Protein AF-0000000082506182 (afdb_homodimer)

Secondary structure (DSSP, 8-state):
-B-----TTSGGGGSHHHHTHHHHHHHHHHHHHHHHHHHHHHHHHHHHHHHHHHHHHHHT------TT----SS-----HHHHHHHHHHHHSTTHHHHHHHHHHIIIIIHHHHHHHHHHHHHHHHHHHHHHHHHHHHHHHHHHHHHHHHHS-----HHHHHHHHHHHHHTTHHHHHTT-HHHHHHHHHHHHHHHHHHHHHHHHHHHHHHHHHHH----/-B-----TTSGGGGSHHHHTHHHHHHHHHHHHHHHHHHHHHHHHHHHHHHHHHHHHHHHS------TT----SS-----HHHHHHHHHHHHSTTHHHHHHHHHHIIIIIHHHHHHHHHHHHHHHHHHHHHHHHHHHHHHHHHHHHHHHHHS-----HHHHHHHHHHHHHTTHHHHHTT-HHHHHHHHHHHHHHHHHHHHHHHHHHHHHHHHHHH----

InterPro domains:
  IPR025067 Protein of unknown function DUF4079 [PF13301] (19-210)

Organism: NCBI:txid158383

Nearest PDB structures (foldseek):
  4wjg-assembly1_E  TM=1.732E-01  e=2.700E+00  Trypanosoma brucei brucei
  6bwj-assembly1_A  TM=3.369E-01  e=6.044E+00  Oryctolagus cuniculus
  4wjg-assembly1_E  TM=1.733E-01  e=2.942E+00  Trypanosoma brucei brucei

Sequence (436 aa):
MDALAVGREFGILEGRSFALIHPIVTSGLFLYTVYVGYLGWEWRRARTVLDEINELKKQMKPVAVTPDGTPPAEPPKPSPVEAKIQQLTETDPLAPQLLESIIKFDNNTWKERNWSKGHIRDKHLNAGTMLLGFGVFKSMFEGINTWFRIGKLFPGAGAAITVLWEAAATLVPPTQKGNERARNFHIALNASNVILFIWQIPTGIDTVFKVFEFTNWPMDALAVGREFGILEGRSFALIHPIVTSGLFLYTVYVGYLGWEWRRARTVLDEINELKKQMKPVAVTPDGTPPAEPPKPSPVEAKIQQLTETDPLAPQLLESIIKFDNNTWKERNWSKGHIRDKHLNAGTMLLGFGVFKSMFEGINTWFRIGKLFPGAGAAITVLWEAAATLVPPTQKGNERARNFHIALNASNVILFIWQIPTGIDTVFKVFEFTNWP

Solvent-accessible surface area (backbone atoms only — not comparable to full-atom values): 23571 Å² total; per-residue (Å²): 121,71,51,72,76,66,65,77,71,66,49,74,64,56,20,36,67,53,60,42,45,59,62,52,53,50,52,52,50,51,53,49,50,52,50,34,50,49,36,46,52,52,37,52,52,52,50,52,52,50,51,51,50,53,53,52,56,67,68,56,62,77,77,74,72,66,86,81,77,66,72,75,82,66,78,72,70,73,50,69,63,53,51,49,52,47,49,48,22,68,72,38,80,62,27,50,59,44,47,54,43,45,65,61,18,57,79,71,36,36,61,48,43,54,51,43,49,54,43,38,48,47,48,26,52,47,47,41,36,45,51,49,31,51,41,50,46,49,46,52,49,49,50,47,50,39,17,72,57,68,44,36,56,77,85,46,70,60,55,53,42,40,47,37,53,36,55,26,53,48,29,45,59,52,31,76,72,66,36,60,71,39,41,52,50,29,51,49,37,50,50,50,40,54,51,53,52,59,71,44,44,67,62,49,53,53,49,52,52,47,44,65,71,74,33,52,72,130,117,72,52,72,74,64,64,77,71,67,47,73,64,56,19,36,67,52,61,43,45,58,61,52,54,50,50,52,51,51,54,49,49,53,51,35,50,50,36,45,52,52,35,51,51,52,51,53,51,50,52,50,49,52,54,51,53,67,67,58,64,78,76,74,73,65,89,82,77,65,72,74,83,65,78,72,70,72,49,68,65,52,51,50,52,47,48,48,19,66,71,40,80,62,25,48,60,43,46,55,41,44,64,59,16,58,78,69,35,36,60,49,43,55,50,42,48,55,43,38,48,47,49,26,51,46,49,43,37,46,50,51,31,53,41,49,46,49,46,54,48,50,50,46,51,41,18,72,58,68,45,37,56,77,86,45,70,61,54,53,42,42,48,37,53,36,57,28,53,49,28,46,59,52,32,76,72,65,36,61,69,40,40,51,50,29,52,49,36,49,51,50,39,53,51,53,52,60,68,44,44,66,62,50,54,53,48,54,53,48,44,64,71,73,33,51,73,130

Structure (mmCIF, N/CA/C/O backbone):
data_AF-0000000082506182-model_v1
#
loop_
_entity.id
_entity.type
_entity.pdbx_description
1 polymer 'Uncharacterized protein LOC111409939'
#
loop_
_atom_site.group_PDB
_atom_site.id
_atom_site.type_symbol
_atom_site.label_atom_id
_atom_site.label_alt_id
_atom_site.label_comp_id
_atom_site.label_asym_id
_atom_site.label_entity_id
_atom_site.label_seq_id
_atom_site.pdbx_PDB_ins_code
_atom_site.Cartn_x
_atom_site.Cartn_y
_atom_site.Cartn_z
_atom_site.occupancy
_atom_site.B_iso_or_equiv
_atom_site.auth_seq_id
_atom_site.auth_comp_id
_atom_site.auth_asym_id
_atom_site.auth_atom_id
_atom_site.pdbx_PDB_model_num
ATOM 1 N N . MET A 1 1 ? 0.322 40.719 16.734 1 19.69 1 MET A N 1
ATOM 2 C CA . MET A 1 1 ? -0.056 40.344 15.375 1 19.69 1 MET A CA 1
ATOM 3 C C . MET A 1 1 ? -1.133 39.281 15.367 1 19.69 1 MET A C 1
ATOM 5 O O . MET A 1 1 ? -1.019 38.281 16.078 1 19.69 1 MET A O 1
ATOM 9 N N . ASP A 1 2 ? -2.406 39.594 15.141 1 23.16 2 ASP A N 1
ATOM 10 C CA . ASP A 1 2 ? -3.695 38.906 15.219 1 23.16 2 ASP A CA 1
ATOM 11 C C . ASP A 1 2 ? -3.656 37.562 14.492 1 23.16 2 ASP A C 1
ATOM 13 O O . ASP A 1 2 ? -3.053 37.438 13.422 1 23.16 2 ASP A O 1
ATOM 17 N N . ALA A 1 3 ? -3.488 36.5 15.125 1 31.19 3 ALA A N 1
ATOM 18 C CA . ALA A 1 3 ? -3.795 35.156 14.672 1 31.19 3 ALA A CA 1
ATOM 19 C C . ALA A 1 3 ? -4.914 35.156 13.641 1 31.19 3 ALA A C 1
ATOM 21 O O . ALA A 1 3 ? -6.082 35.375 13.977 1 31.19 3 ALA A O 1
ATOM 22 N N . LEU A 1 4 ? -4.734 35.875 12.43 1 29.14 4 LEU A N 1
ATOM 23 C CA . LEU A 1 4 ? -5.699 36.125 11.367 1 29.14 4 LEU A CA 1
ATOM 24 C C . LEU A 1 4 ? -6.531 34.875 11.078 1 29.14 4 LEU A C 1
ATOM 26 O O . LEU A 1 4 ? -5.984 33.781 10.844 1 29.14 4 LEU A O 1
ATOM 30 N N . ALA A 1 5 ? -7.668 34.562 11.711 1 33.91 5 ALA A N 1
ATOM 31 C CA . ALA A 1 5 ? -8.945 34 11.281 1 33.91 5 ALA A CA 1
ATOM 32 C C . ALA A 1 5 ? -9.109 34.125 9.766 1 33.91 5 ALA A C 1
ATOM 34 O O . ALA A 1 5 ? -9.531 35.156 9.266 1 33.91 5 ALA A O 1
ATOM 35 N N . VAL A 1 6 ? -8.055 33.906 8.961 1 38.28 6 VAL A N 1
ATOM 36 C CA . VAL A 1 6 ? -8.297 33.938 7.52 1 38.28 6 VAL A CA 1
ATOM 37 C C . VAL A 1 6 ? -9.656 33.281 7.211 1 38.28 6 VAL A C 1
ATOM 39 O O . VAL A 1 6 ? -9.852 32.094 7.422 1 38.28 6 VAL A O 1
ATOM 42 N N . GLY A 1 7 ? -10.852 33.781 7.391 1 35.84 7 GLY A N 1
ATOM 43 C CA . GLY A 1 7 ? -12.273 33.688 7.105 1 35.84 7 GLY A CA 1
ATOM 44 C C . GLY A 1 7 ? -12.578 33 5.785 1 35.84 7 GLY A C 1
ATOM 45 O O . GLY A 1 7 ? -11.664 32.562 5.078 1 35.84 7 GLY A O 1
ATOM 46 N N . ARG A 1 8 ? -13.867 33.406 5.109 1 40.94 8 ARG A N 1
ATOM 47 C CA . ARG A 1 8 ? -14.633 33.25 3.879 1 40.94 8 ARG A CA 1
ATOM 48 C C . ARG A 1 8 ? -13.734 33.375 2.654 1 40.94 8 ARG A C 1
ATOM 50 O O . ARG A 1 8 ? -14.227 33.562 1.535 1 40.94 8 ARG A O 1
ATOM 57 N N . GLU A 1 9 ? -12.664 33.812 2.748 1 39 9 GLU A N 1
ATOM 58 C CA . GLU A 1 9 ? -12.086 34.281 1.493 1 39 9 GLU A CA 1
ATOM 59 C C . GLU A 1 9 ? -11.891 33.125 0.511 1 39 9 GLU A C 1
ATOM 61 O O . GLU A 1 9 ? -11.656 33.375 -0.678 1 39 9 GLU A O 1
ATOM 66 N N . PHE A 1 10 ? -11.398 32.094 0.94 1 46.44 10 PHE A N 1
ATOM 67 C CA . PHE A 1 10 ? -11.227 31.219 -0.201 1 46.44 10 PHE A CA 1
ATOM 68 C C . PHE A 1 10 ? -12.57 30.656 -0.666 1 46.44 10 PHE A C 1
ATOM 70 O O . PHE A 1 10 ? -12.922 29.531 -0.343 1 46.44 10 PHE A O 1
ATOM 77 N N . GLY A 1 11 ? -13.641 31.516 -0.79 1 43.03 11 GLY A N 1
ATOM 78 C CA . GLY A 1 11 ? -14.953 31.547 -1.419 1 43.03 11 GLY A CA 1
ATOM 79 C C . GLY A 1 11 ? -15.375 30.188 -1.963 1 43.03 11 GLY A C 1
ATOM 80 O O . GLY A 1 11 ? -16.453 29.688 -1.62 1 43.03 11 GLY A O 1
ATOM 81 N N . ILE A 1 12 ? -14.727 29.781 -3.01 1 46.78 12 ILE A N 1
ATOM 82 C CA . ILE A 1 12 ? -15.172 28.672 -3.824 1 46.78 12 ILE A CA 1
ATOM 83 C C . ILE A 1 12 ? -15.102 27.375 -3.01 1 46.78 12 ILE A C 1
ATOM 85 O O . ILE A 1 12 ? -15.914 26.469 -3.201 1 46.78 12 ILE A O 1
ATOM 89 N N . LEU A 1 13 ? -14.086 27.156 -2.127 1 52.56 13 LEU A N 1
ATOM 90 C CA . LEU A 1 13 ? -14.008 25.984 -1.256 1 52.56 13 LEU A CA 1
ATOM 91 C C . LEU A 1 13 ? -15.055 26.047 -0.151 1 52.56 13 LEU A C 1
ATOM 93 O O . LEU A 1 13 ? -15.227 25.094 0.608 1 52.56 13 LEU A O 1
ATOM 97 N N . GLU A 1 14 ? -15.656 27.188 0.011 1 58.19 14 GLU A N 1
ATOM 98 C CA . GLU A 1 14 ? -16.703 27.453 0.999 1 58.19 14 GLU A CA 1
ATOM 99 C C . GLU A 1 14 ? -18.078 27.031 0.477 1 58.19 14 GLU A C 1
ATOM 101 O O . GLU A 1 14 ? -19.047 27.016 1.23 1 58.19 14 GLU A O 1
ATOM 106 N N . GLY A 1 15 ? -18.016 26.641 -0.731 1 72.62 15 GLY A N 1
ATOM 107 C CA . GLY A 1 15 ? -19.344 26.25 -1.191 1 72.62 15 GLY A CA 1
ATOM 108 C C . GLY A 1 15 ? -19.734 24.859 -0.758 1 72.62 15 GLY A C 1
ATOM 109 O O . GLY A 1 15 ? -18.891 24.078 -0.32 1 72.62 15 GLY A O 1
ATOM 110 N N . ARG A 1 16 ? -21.062 24.672 -0.749 1 83.94 16 ARG A N 1
ATOM 111 C CA . ARG A 1 16 ? -21.672 23.422 -0.329 1 83.94 16 ARG A CA 1
ATOM 112 C C . ARG A 1 16 ? -21.062 22.234 -1.091 1 83.94 16 ARG A C 1
ATOM 114 O O . ARG A 1 16 ? -20.828 21.172 -0.513 1 83.94 16 ARG A O 1
ATOM 121 N N . SER A 1 17 ? -20.703 22.5 -2.377 1 83.69 17 SER A N 1
ATOM 122 C CA . SER A 1 17 ? -20.156 21.422 -3.186 1 83.69 17 SER A CA 1
ATOM 123 C C . SER A 1 17 ? -18.812 20.953 -2.627 1 83.69 17 SER A C 1
ATOM 125 O O . SER A 1 17 ? -18.594 19.75 -2.479 1 83.69 17 SER A O 1
ATOM 127 N N . PHE A 1 18 ? -17.953 21.781 -2.369 1 82 18 PHE A N 1
ATOM 128 C CA . PHE A 1 18 ? -16.625 21.422 -1.87 1 82 18 PHE A CA 1
ATOM 129 C C . PHE A 1 18 ? -16.719 20.844 -0.459 1 82 18 PHE A C 1
ATOM 131 O O . PHE A 1 18 ? -15.969 19.938 -0.098 1 82 18 PHE A O 1
ATOM 138 N N . ALA A 1 19 ? -17.672 21.375 0.329 1 83.5 19 ALA A N 1
ATOM 139 C CA . ALA A 1 19 ? -17.828 20.906 1.704 1 83.5 19 ALA A CA 1
ATOM 140 C C . ALA A 1 19 ? -18.344 19.469 1.743 1 83.5 19 ALA A C 1
ATOM 142 O O . ALA A 1 19 ? -18.141 18.75 2.73 1 83.5 19 ALA A O 1
ATOM 143 N N . LEU A 1 20 ? -18.938 19.047 0.708 1 89.25 20 LEU A N 1
ATOM 144 C CA . LEU A 1 20 ? -19.547 17.719 0.693 1 89.25 20 LEU A CA 1
ATOM 145 C C . LEU A 1 20 ? -18.578 16.672 0.139 1 89.25 20 LEU A C 1
ATOM 147 O O . LEU A 1 20 ? -18.844 15.477 0.21 1 89.25 20 LEU A O 1
ATOM 151 N N . ILE A 1 21 ? -17.453 17.125 -0.346 1 87.94 21 ILE A N 1
ATOM 152 C CA . ILE A 1 21 ? -16.484 16.188 -0.912 1 87.94 21 ILE A CA 1
ATOM 153 C C . ILE A 1 21 ? -16.016 15.211 0.168 1 87.94 21 ILE A C 1
ATOM 155 O O . ILE A 1 21 ? -15.984 14 -0.051 1 87.94 21 ILE A O 1
ATOM 159 N N . HIS A 1 22 ? -15.695 15.742 1.372 1 89.06 22 HIS A N 1
ATOM 160 C CA . HIS A 1 22 ? -15.156 14.906 2.438 1 89.06 22 HIS A CA 1
ATOM 161 C C . HIS A 1 22 ? -16.141 13.82 2.848 1 89.06 22 HIS A C 1
ATOM 163 O O . HIS A 1 22 ? -15.82 12.633 2.809 1 89.06 22 HIS A O 1
ATOM 169 N N . PRO A 1 23 ? -17.422 14.195 3.162 1 90.75 23 PRO A N 1
ATOM 170 C CA . PRO A 1 23 ? -18.344 13.133 3.584 1 90.75 23 PRO A CA 1
ATOM 171 C C . PRO A 1 23 ? -18.688 12.172 2.449 1 90.75 23 PRO A C 1
ATOM 173 O O . PRO A 1 23 ? -18.891 10.977 2.688 1 90.75 23 PRO A O 1
ATOM 176 N N . ILE A 1 24 ? -18.734 12.562 1.254 1 92.19 24 ILE A N 1
ATOM 177 C CA . ILE A 1 24 ? -19.078 11.695 0.13 1 92.19 24 ILE A CA 1
ATOM 178 C C . ILE A 1 24 ? -17.938 10.711 -0.12 1 92.19 24 ILE A C 1
ATOM 180 O O . ILE A 1 24 ? -18.172 9.5 -0.219 1 92.19 24 ILE A O 1
ATOM 184 N N . VAL A 1 25 ? -16.688 11.227 -0.197 1 94.44 25 VAL A N 1
ATOM 185 C CA . VAL A 1 25 ? -15.547 10.359 -0.467 1 94.44 25 VAL A CA 1
ATOM 186 C C . VAL A 1 25 ? -15.336 9.406 0.702 1 94.44 25 VAL A C 1
ATOM 188 O O . VAL A 1 25 ? -15.047 8.219 0.498 1 94.44 25 VAL A O 1
ATOM 191 N N . THR A 1 26 ? -15.492 9.867 1.902 1 94.56 26 THR A N 1
ATOM 192 C CA . THR A 1 26 ? -15.305 9.023 3.078 1 94.56 26 THR A CA 1
ATOM 193 C C . THR A 1 26 ? -16.344 7.906 3.109 1 94.56 26 THR A C 1
ATOM 195 O O . THR A 1 26 ? -16.016 6.754 3.395 1 94.56 26 THR A O 1
ATOM 198 N N . SER A 1 27 ? -17.609 8.234 2.859 1 95 27 SER A N 1
ATOM 199 C CA . SER A 1 27 ? -18.656 7.219 2.809 1 95 27 SER A CA 1
ATOM 200 C C . SER A 1 27 ? -18.391 6.199 1.707 1 95 27 SER A C 1
ATOM 202 O O . SER A 1 27 ? -18.609 5.004 1.893 1 95 27 SER A O 1
ATOM 204 N N . GLY A 1 28 ? -17.969 6.699 0.543 1 96.81 28 GLY A N 1
ATOM 205 C CA . GLY A 1 28 ? -17.578 5.793 -0.526 1 96.81 28 GLY A CA 1
ATOM 206 C C . GLY A 1 28 ? -16.469 4.836 -0.127 1 96.81 28 GLY A C 1
ATOM 207 O O . GLY A 1 28 ? -16.531 3.643 -0.426 1 96.81 28 GLY A O 1
ATOM 208 N N . LEU A 1 29 ? -15.438 5.375 0.548 1 97.56 29 LEU A N 1
ATOM 209 C CA . LEU A 1 29 ? -14.328 4.539 1 1 97.56 29 LEU A CA 1
ATOM 210 C C . LEU A 1 29 ? -14.797 3.529 2.039 1 97.56 29 LEU A C 1
ATOM 212 O O . LEU A 1 29 ? -14.305 2.398 2.078 1 97.56 29 LEU A O 1
ATOM 216 N N . PHE A 1 30 ? -15.766 3.906 2.902 1 97.62 30 PHE A N 1
ATOM 217 C CA . PHE A 1 30 ? -16.312 2.975 3.885 1 97.62 30 PHE A CA 1
ATOM 218 C C . PHE A 1 30 ? -17 1.807 3.197 1 97.62 30 PHE A C 1
ATOM 220 O O . PHE A 1 30 ? -16.734 0.645 3.508 1 97.62 30 PHE A O 1
ATOM 227 N N . LEU A 1 31 ? -17.844 2.078 2.271 1 97.75 31 LEU A N 1
ATOM 228 C CA . LEU A 1 31 ? -18.562 1.031 1.552 1 97.75 31 LEU A CA 1
ATOM 229 C C . LEU A 1 31 ? -17.594 0.14 0.781 1 97.75 31 LEU A C 1
ATOM 231 O O . LEU A 1 31 ? -17.766 -1.079 0.735 1 97.75 31 LEU A O 1
ATOM 235 N N . TYR A 1 32 ? -16.625 0.725 0.163 1 98.12 32 TYR A N 1
ATOM 236 C CA . TYR A 1 32 ? -15.633 -0.034 -0.578 1 98.12 32 TYR A CA 1
ATOM 237 C C . TYR A 1 32 ? -14.812 -0.918 0.357 1 98.12 32 TYR A C 1
ATOM 239 O O . TYR A 1 32 ? -14.422 -2.029 -0.011 1 98.12 32 TYR A O 1
ATOM 247 N N . THR A 1 33 ? -14.5 -0.417 1.562 1 98.44 33 THR A N 1
ATOM 248 C CA . THR A 1 33 ? -13.805 -1.223 2.561 1 98.44 33 THR A CA 1
ATOM 249 C C . THR A 1 33 ? -14.617 -2.469 2.906 1 98.44 33 THR A C 1
ATOM 251 O O . THR A 1 33 ? -14.062 -3.568 2.996 1 98.44 33 THR A O 1
ATOM 254 N N . VAL A 1 34 ? -15.867 -2.32 3.119 1 97.38 34 VAL A N 1
ATOM 255 C CA . VAL A 1 34 ? -16.734 -3.453 3.422 1 97.38 34 VAL A CA 1
ATOM 256 C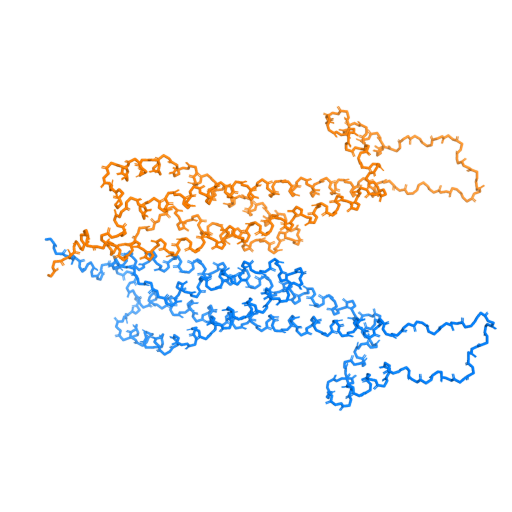 C . VAL A 1 34 ? -16.75 -4.426 2.244 1 97.38 34 VAL A C 1
ATOM 258 O O . VAL A 1 34 ? -16.703 -5.641 2.438 1 97.38 34 VAL A O 1
ATOM 261 N N . TYR A 1 35 ? -16.828 -3.93 1.049 1 97.56 35 TYR A N 1
ATOM 262 C CA . TYR A 1 35 ? -16.797 -4.75 -0.156 1 97.56 35 TYR A CA 1
ATOM 263 C C . TYR A 1 35 ? -15.508 -5.562 -0.222 1 97.56 35 TYR A C 1
ATOM 265 O O . TYR A 1 35 ? -15.531 -6.762 -0.502 1 97.56 35 TYR A O 1
ATOM 273 N N . VAL A 1 36 ? -14.328 -4.871 -0.012 1 98.12 36 VAL A N 1
ATOM 274 C CA . VAL A 1 36 ? -13.039 -5.559 -0.014 1 98.12 36 VAL A CA 1
ATOM 275 C C . VAL A 1 36 ? -13.031 -6.633 1.073 1 98.12 36 VAL A C 1
ATOM 277 O O . VAL A 1 36 ? -12.508 -7.73 0.867 1 98.12 36 VAL A O 1
ATOM 280 N N . GLY A 1 37 ? -13.609 -6.277 2.283 1 96.94 37 GLY A N 1
ATOM 281 C CA . GLY A 1 37 ? -13.734 -7.273 3.336 1 96.94 37 GLY A CA 1
ATOM 282 C C . GLY A 1 37 ? -14.555 -8.477 2.92 1 96.94 37 GLY A C 1
ATOM 283 O O . GLY A 1 37 ? -14.211 -9.617 3.256 1 96.94 37 GLY A O 1
ATOM 284 N N . TYR A 1 38 ? -15.609 -8.289 2.205 1 94.81 38 TYR A N 1
ATOM 285 C CA . TYR A 1 38 ? -16.438 -9.367 1.684 1 94.81 38 TYR A CA 1
ATOM 286 C C . TYR A 1 38 ? -15.641 -10.258 0.735 1 94.81 38 TYR A C 1
ATOM 288 O O . TYR A 1 38 ? -15.711 -11.484 0.815 1 94.81 38 TYR A O 1
ATOM 296 N N . LEU A 1 39 ? -14.938 -9.656 -0.195 1 94.5 39 LEU A N 1
ATOM 297 C CA . LEU A 1 39 ? -14.086 -10.414 -1.101 1 94.5 39 LEU A CA 1
ATOM 298 C C . LEU A 1 39 ? -13.062 -11.242 -0.322 1 94.5 39 LEU A C 1
ATOM 300 O O . LEU A 1 39 ? -12.789 -12.391 -0.678 1 94.5 39 LEU A O 1
ATOM 304 N N . GLY A 1 40 ? -12.484 -10.57 0.739 1 94.25 40 GLY A N 1
ATOM 305 C CA . GLY A 1 40 ? -11.555 -11.305 1.575 1 94.25 40 GLY A CA 1
ATOM 306 C C . GLY A 1 40 ? -12.18 -12.5 2.268 1 94.25 40 GLY A C 1
ATOM 307 O O . GLY A 1 40 ? -11.57 -13.57 2.35 1 94.25 40 GLY A O 1
ATOM 308 N N . TRP A 1 41 ? -13.344 -12.336 2.779 1 92.94 41 TRP A N 1
ATOM 309 C CA . TRP A 1 41 ? -14.078 -13.43 3.41 1 92.94 41 TRP A CA 1
ATOM 310 C C . TRP A 1 41 ? -14.344 -14.555 2.414 1 92.94 41 TRP A C 1
ATOM 312 O O . TRP A 1 41 ? -14.18 -15.734 2.738 1 92.94 41 TRP A O 1
ATOM 322 N N . GLU A 1 42 ? -14.766 -14.234 1.175 1 87.38 42 GLU A N 1
ATOM 323 C CA . GLU A 1 42 ? -14.992 -15.219 0.118 1 87.38 42 GLU A CA 1
ATOM 324 C C . GLU A 1 42 ? -13.711 -15.984 -0.208 1 87.38 42 GLU A C 1
ATOM 326 O O . GLU A 1 42 ? -13.742 -17.188 -0.431 1 87.38 42 GLU A O 1
ATOM 331 N N . TRP A 1 43 ? -12.641 -15.25 -0.234 1 89 43 TRP A N 1
ATOM 332 C CA . TRP A 1 43 ? -11.359 -15.883 -0.517 1 89 43 TRP A CA 1
ATOM 333 C C . TRP A 1 43 ? -10.977 -16.859 0.588 1 89 43 TRP A C 1
ATOM 335 O O . TRP A 1 43 ? -10.492 -17.953 0.311 1 89 43 TRP A O 1
ATOM 345 N N . ARG A 1 44 ? -11.133 -16.516 1.779 1 88.12 44 ARG A N 1
ATOM 346 C CA . ARG A 1 44 ? -10.828 -17.391 2.904 1 88.12 44 ARG A CA 1
ATOM 347 C C . ARG A 1 44 ? -11.672 -18.656 2.852 1 88.12 44 ARG A C 1
ATOM 349 O O . ARG A 1 44 ? -11.164 -19.766 3.082 1 88.12 44 ARG A O 1
ATOM 356 N N . ARG A 1 45 ? -12.883 -18.5 2.535 1 83.5 45 ARG A N 1
ATOM 357 C CA . ARG A 1 45 ? -13.781 -19.656 2.416 1 83.5 45 ARG A CA 1
ATOM 358 C C . ARG A 1 45 ? -13.32 -20.594 1.301 1 83.5 45 ARG A C 1
ATOM 360 O O . ARG A 1 45 ? -13.281 -21.812 1.485 1 83.5 45 ARG A O 1
ATOM 367 N N . ALA A 1 46 ? -13.016 -19.984 0.209 1 78.94 46 ALA A N 1
ATOM 368 C CA . ALA A 1 46 ? -12.555 -20.766 -0.931 1 78.94 46 ALA A CA 1
ATOM 369 C C . ALA A 1 46 ? -11.281 -21.547 -0.587 1 78.94 46 ALA A C 1
ATOM 371 O O . ALA A 1 46 ? -11.148 -22.719 -0.946 1 78.94 46 ALA A O 1
ATOM 372 N N . ARG A 1 47 ? -10.438 -20.922 0.13 1 80.75 47 ARG A N 1
ATOM 373 C CA . ARG A 1 47 ? -9.18 -21.547 0.494 1 80.75 47 ARG A CA 1
ATOM 374 C C . ARG A 1 47 ? -9.406 -22.703 1.476 1 80.75 47 ARG A C 1
ATOM 376 O O . ARG A 1 47 ? -8.758 -23.75 1.379 1 80.75 47 ARG A O 1
ATOM 383 N N . THR A 1 48 ? -10.242 -22.5 2.414 1 78.5 48 THR A N 1
ATOM 384 C CA . THR A 1 48 ? -10.523 -23.531 3.412 1 78.5 48 THR A CA 1
ATOM 385 C C . THR A 1 48 ? -11.148 -24.766 2.756 1 78.5 48 THR A C 1
ATOM 387 O O . THR A 1 48 ? -10.773 -25.891 3.074 1 78.5 48 THR A O 1
ATOM 390 N N . VAL A 1 49 ? -11.984 -24.562 1.835 1 70.12 49 VAL A N 1
ATOM 391 C CA . VAL A 1 49 ? -12.625 -25.656 1.122 1 70.12 49 VAL A CA 1
ATOM 392 C C . VAL A 1 49 ? -11.578 -26.422 0.309 1 70.12 49 VAL A C 1
ATOM 394 O O . VAL A 1 49 ? -11.555 -27.656 0.311 1 70.12 49 VAL A O 1
ATOM 397 N N . LEU A 1 50 ? -10.766 -25.688 -0.266 1 67.06 50 LEU A N 1
ATOM 398 C CA . LEU A 1 50 ? -9.711 -26.297 -1.061 1 67.06 50 LEU A CA 1
ATOM 399 C C . LEU A 1 50 ? -8.773 -27.125 -0.178 1 67.06 50 LEU A C 1
ATOM 401 O O . LEU A 1 50 ? -8.359 -28.219 -0.561 1 67.06 50 LEU A O 1
ATOM 405 N N . ASP A 1 51 ? -8.461 -26.609 0.923 1 71.94 51 ASP A N 1
ATOM 406 C CA . ASP A 1 51 ? -7.609 -27.328 1.863 1 71.94 51 ASP A CA 1
ATOM 407 C C . ASP A 1 51 ? -8.281 -28.625 2.33 1 71.94 51 ASP A C 1
ATOM 409 O O . ASP A 1 51 ? -7.637 -29.656 2.438 1 71.94 51 ASP A O 1
ATOM 413 N N . GLU A 1 52 ? -9.516 -28.609 2.535 1 68.56 52 GLU A N 1
ATOM 414 C CA . GLU A 1 52 ? -10.273 -29.781 2.941 1 68.56 52 GLU A CA 1
ATOM 415 C C . GLU A 1 52 ? -10.312 -30.828 1.826 1 68.56 52 GLU A C 1
ATOM 417 O O . GLU A 1 52 ? -10.148 -32.031 2.08 1 68.56 52 GLU A O 1
ATOM 422 N N . ILE A 1 53 ? -10.477 -30.344 0.732 1 62.19 53 ILE A N 1
ATOM 423 C CA . ILE A 1 53 ? -10.523 -31.234 -0.419 1 62.19 53 ILE A CA 1
ATOM 424 C C . ILE A 1 53 ? -9.164 -31.922 -0.595 1 62.19 53 ILE A C 1
ATOM 426 O O . ILE A 1 53 ? -9.094 -33.125 -0.826 1 62.19 53 ILE A O 1
ATOM 430 N N . ASN A 1 54 ? -8.18 -31.156 -0.487 1 63.5 54 ASN A N 1
ATOM 431 C CA . ASN A 1 54 ? -6.836 -31.703 -0.621 1 63.5 54 ASN A CA 1
ATOM 432 C C . ASN A 1 54 ? -6.539 -32.719 0.468 1 63.5 54 ASN A C 1
ATOM 434 O O . ASN A 1 54 ? -5.926 -33.781 0.2 1 63.5 54 ASN A O 1
ATOM 438 N N . GLU A 1 55 ? -6.934 -32.469 1.587 1 68.38 55 GLU A N 1
ATOM 439 C CA . GLU A 1 55 ? -6.762 -33.406 2.693 1 68.38 55 GLU A CA 1
ATOM 440 C C . GLU A 1 55 ? -7.551 -34.719 2.461 1 68.38 55 GLU A C 1
ATOM 442 O O . GLU A 1 55 ? -7.055 -35.812 2.721 1 68.38 55 GLU A O 1
ATOM 447 N N . LEU A 1 56 ? -8.695 -34.656 1.941 1 62.66 56 LEU A N 1
ATOM 448 C CA . LEU A 1 56 ? -9.531 -35.812 1.636 1 62.66 56 LEU A CA 1
ATOM 449 C C . LEU A 1 56 ? -8.914 -36.656 0.519 1 62.66 56 LEU A C 1
ATOM 451 O O . LEU A 1 56 ? -8.922 -37.906 0.579 1 62.66 56 LEU A O 1
ATOM 455 N N . LYS A 1 57 ? -8.406 -36.031 -0.404 1 59.19 57 LYS A N 1
ATOM 456 C CA . LYS A 1 57 ? -7.738 -36.719 -1.51 1 59.19 57 LYS A CA 1
ATOM 457 C C . LYS A 1 57 ? -6.516 -37.469 -1.022 1 59.19 57 LYS A C 1
ATOM 459 O O . LYS A 1 57 ? -6.258 -38.594 -1.478 1 59.19 57 LYS A O 1
ATOM 464 N N . LYS A 1 58 ? -5.758 -36.875 -0.137 1 61.97 58 LYS A N 1
ATOM 465 C CA . LYS A 1 58 ? -4.59 -37.531 0.43 1 61.97 58 LYS A CA 1
ATOM 466 C C . LYS A 1 58 ? -4.996 -38.812 1.183 1 61.97 58 LYS A C 1
ATOM 468 O O . LYS A 1 58 ? -4.246 -39.781 1.212 1 61.97 58 LYS A O 1
ATOM 473 N N . GLN A 1 59 ? -6.078 -38.812 1.729 1 56.38 59 GLN A N 1
ATOM 474 C CA . GLN A 1 59 ? -6.562 -39.938 2.504 1 56.38 59 GLN A CA 1
ATOM 475 C C . GLN A 1 59 ? -7.129 -41.031 1.593 1 56.38 59 GLN A C 1
ATOM 477 O O . GLN A 1 59 ? -7.199 -42.188 1.979 1 56.38 59 GLN A O 1
ATOM 482 N N . MET A 1 60 ? -7.504 -40.688 0.424 1 54.69 60 MET A N 1
ATOM 483 C CA . MET A 1 60 ? -8.039 -41.656 -0.515 1 54.69 60 MET A CA 1
ATOM 484 C C . MET A 1 60 ? -6.918 -42.406 -1.222 1 54.69 60 MET A C 1
ATOM 486 O O . MET A 1 60 ? -7.172 -43.281 -2.062 1 54.69 60 MET A O 1
ATOM 490 N N . LYS A 1 61 ? -5.727 -42.844 -0.689 1 52.19 61 LYS A N 1
ATOM 491 C CA . LYS A 1 61 ? -4.691 -43.688 -1.298 1 52.19 61 LYS A CA 1
ATOM 492 C C . LYS A 1 61 ? -5.309 -44.812 -2.111 1 52.19 61 LYS A C 1
ATOM 494 O O . LYS A 1 61 ? -6.316 -45.406 -1.704 1 52.19 61 LYS A O 1
ATOM 499 N N . PRO A 1 62 ? -4.773 -45 -3.301 1 50.06 62 PRO A N 1
ATOM 500 C CA . PRO A 1 62 ? -5.223 -46 -4.27 1 50.06 62 PRO A CA 1
ATOM 501 C C . PRO A 1 62 ? -5.348 -47.406 -3.662 1 50.06 62 PRO A C 1
ATOM 503 O O . PRO A 1 62 ? -4.527 -47.812 -2.83 1 50.06 62 PRO A O 1
ATOM 506 N N . VAL A 1 63 ? -6.488 -47.969 -3.525 1 46.22 63 VAL A N 1
ATOM 507 C CA . VAL A 1 63 ? -6.598 -49.406 -3.303 1 46.22 63 VAL A CA 1
ATOM 508 C C . VAL A 1 63 ? -5.609 -50.156 -4.199 1 46.22 63 VAL A C 1
ATOM 510 O O . VAL A 1 63 ? -5.543 -49.875 -5.406 1 46.22 63 VAL A O 1
ATOM 513 N N . ALA A 1 64 ? -4.543 -50.656 -3.695 1 47.47 64 ALA A N 1
ATOM 514 C CA . ALA A 1 64 ? -3.562 -51.531 -4.34 1 47.47 64 ALA A CA 1
ATOM 515 C C . ALA A 1 64 ? -4.242 -52.531 -5.266 1 47.47 64 ALA A C 1
ATOM 517 O O . ALA A 1 64 ? -5.129 -53.25 -4.844 1 47.47 64 ALA A O 1
ATOM 518 N N . VAL A 1 65 ? -4.367 -52.156 -6.492 1 45.72 65 VAL A N 1
ATOM 519 C CA . VAL A 1 65 ? -4.758 -53.188 -7.445 1 45.72 65 VAL A CA 1
ATOM 520 C C . VAL A 1 65 ? -3.908 -54.438 -7.23 1 45.72 65 VAL A C 1
ATOM 522 O O . VAL A 1 65 ? -2.689 -54.344 -7.051 1 45.72 65 VAL A O 1
ATOM 525 N N . THR A 1 66 ? -4.449 -55.438 -6.508 1 47.78 66 THR A N 1
ATOM 526 C CA . THR A 1 66 ? -3.705 -56.719 -6.484 1 47.78 66 THR A CA 1
ATOM 527 C C . THR A 1 66 ? -3.184 -57.062 -7.875 1 47.78 66 THR A C 1
ATOM 529 O O . THR A 1 66 ? -3.789 -56.688 -8.883 1 47.78 66 THR A O 1
ATOM 532 N N . PRO A 1 67 ? -2.014 -57.406 -8.07 1 49.31 67 PRO A N 1
ATOM 533 C CA . PRO A 1 67 ? -1.435 -57.75 -9.367 1 49.31 67 PRO A CA 1
ATOM 534 C C . PRO A 1 67 ? -2.354 -58.656 -10.203 1 49.31 67 PRO A C 1
ATOM 536 O O . PRO A 1 67 ? -2.131 -58.812 -11.406 1 49.31 67 PRO A O 1
ATOM 539 N N . ASP A 1 68 ? -3.029 -59.656 -9.547 1 50.56 68 ASP A N 1
ATOM 540 C CA . ASP A 1 68 ? -3.58 -60.781 -10.289 1 50.56 68 ASP A CA 1
ATOM 541 C C . ASP A 1 68 ? -4.93 -60.438 -10.914 1 50.56 68 ASP A C 1
ATOM 543 O O . ASP A 1 68 ? -5.621 -61.312 -11.453 1 50.56 68 ASP A O 1
ATOM 547 N N . GLY A 1 69 ? -5.184 -59.219 -11.594 1 47.59 69 GLY A N 1
ATOM 548 C CA . GLY A 1 69 ? -6.27 -58.75 -12.445 1 47.59 69 GLY A CA 1
ATOM 549 C C . GLY A 1 69 ? -7.637 -58.906 -11.805 1 47.59 69 GLY A C 1
ATOM 550 O O . GLY A 1 69 ? -8.664 -58.75 -12.477 1 47.59 69 GLY A O 1
ATOM 551 N N . THR A 1 70 ? -7.867 -59.812 -10.875 1 48.09 70 THR A N 1
ATOM 552 C CA . THR A 1 70 ? -9.227 -60.156 -10.453 1 48.09 70 THR A CA 1
ATOM 553 C C . THR A 1 70 ? -9.805 -59 -9.602 1 48.09 70 THR A C 1
ATOM 555 O O . THR A 1 70 ? -9.172 -58.562 -8.648 1 48.09 70 THR A O 1
ATOM 558 N N . PRO A 1 71 ? -10.719 -58.188 -10.164 1 47.22 71 PRO A N 1
ATOM 559 C CA . PRO A 1 71 ? -11.391 -57.125 -9.398 1 47.22 71 PRO A CA 1
ATOM 560 C C . PRO A 1 71 ? -11.68 -57.562 -7.957 1 47.22 71 PRO A C 1
ATOM 562 O O . PRO A 1 71 ? -12.039 -58.719 -7.707 1 47.22 71 PRO A O 1
ATOM 565 N N . PRO A 1 72 ? -11.008 -57.031 -6.953 1 49.44 72 PRO A N 1
ATOM 566 C CA . PRO A 1 72 ? -11.383 -57.531 -5.633 1 49.44 72 PRO A CA 1
ATOM 567 C C . PRO A 1 72 ? -12.891 -57.75 -5.488 1 49.44 72 PRO A C 1
ATOM 569 O O . PRO A 1 72 ? -13.68 -57.062 -6.137 1 49.44 72 PRO A O 1
ATOM 572 N N . ALA A 1 73 ? -13.281 -58.969 -5.129 1 48.12 73 ALA A N 1
ATOM 573 C CA . ALA A 1 73 ? -14.664 -59.438 -5.023 1 48.12 73 ALA A CA 1
ATOM 574 C C . ALA A 1 73 ? -15.57 -58.375 -4.422 1 48.12 73 ALA A C 1
ATOM 576 O O . ALA A 1 73 ? -16.75 -58.312 -4.75 1 48.12 73 ALA A O 1
ATOM 577 N N . GLU A 1 74 ? -15.43 -58.094 -3.068 1 45.94 74 GLU A N 1
ATOM 578 C CA . GLU A 1 74 ? -16.406 -57.312 -2.33 1 45.94 74 GLU A CA 1
ATOM 579 C C . GLU A 1 74 ? -16.188 -55.812 -2.543 1 45.94 74 GLU A C 1
ATOM 581 O O . GLU A 1 74 ? -15.047 -55.344 -2.629 1 45.94 74 GLU A O 1
ATOM 586 N N . PRO A 1 75 ? -17.156 -55.125 -3.143 1 43.28 75 PRO A N 1
ATOM 587 C CA . PRO A 1 75 ? -17.047 -53.688 -3.289 1 43.28 75 PRO A CA 1
ATOM 588 C C . PRO A 1 75 ? -16.406 -53 -2.078 1 43.28 75 PRO A C 1
ATOM 590 O O . PRO A 1 75 ? -16.75 -53.344 -0.936 1 43.28 75 PRO A O 1
ATOM 593 N N . PRO A 1 76 ? -15.086 -52.75 -2.074 1 43.91 76 PRO A N 1
ATOM 594 C CA . PRO A 1 76 ? -14.453 -52.219 -0.863 1 43.91 76 PRO A CA 1
ATOM 595 C C . PRO A 1 76 ? -15.383 -51.281 -0.069 1 43.91 76 PRO A C 1
ATOM 597 O O . PRO A 1 76 ? -16.312 -50.688 -0.636 1 43.91 76 PRO A O 1
ATOM 600 N N . LYS A 1 77 ? -15.656 -51.531 1.21 1 46 77 LYS A N 1
ATOM 601 C CA . LYS A 1 77 ? -16.344 -50.688 2.178 1 46 77 LYS A CA 1
ATOM 602 C C . LYS A 1 77 ? -16.109 -49.219 1.879 1 46 77 LYS A C 1
ATOM 604 O O . LYS A 1 77 ? -15.031 -48.844 1.404 1 46 77 LYS A O 1
ATOM 609 N N . PRO A 1 78 ? -17.203 -48.5 1.579 1 44.75 78 PRO A N 1
ATOM 610 C CA . PRO A 1 78 ? -17.031 -47.062 1.347 1 44.75 78 PRO A CA 1
ATOM 611 C C . PRO A 1 78 ? -15.93 -46.469 2.223 1 44.75 78 PRO A C 1
ATOM 613 O O . PRO A 1 78 ? -15.836 -46.781 3.41 1 44.75 78 PRO A O 1
ATOM 616 N N . SER A 1 79 ? -14.758 -46.281 1.729 1 45.03 79 SER A N 1
ATOM 617 C CA . SER A 1 79 ? -13.633 -45.719 2.473 1 45.03 79 SER A CA 1
ATOM 618 C C . SER A 1 79 ? -14.102 -44.688 3.484 1 45.03 79 SER A C 1
ATOM 620 O O . SER A 1 79 ? -15.18 -44.094 3.334 1 45.03 79 SER A O 1
ATOM 622 N N . PRO A 1 80 ? -13.711 -44.812 4.715 1 49.34 80 PRO A N 1
ATOM 623 C CA . PRO A 1 80 ? -14.023 -43.781 5.711 1 49.34 80 PRO A CA 1
ATOM 624 C C . PRO A 1 80 ? -14.125 -42.375 5.109 1 49.34 80 PRO A C 1
ATOM 626 O O . PRO A 1 80 ? -14.836 -41.531 5.645 1 49.34 80 PRO A O 1
ATOM 629 N N . VAL A 1 81 ? -13.469 -42.219 4.09 1 48.25 81 VAL A N 1
ATOM 630 C CA . VAL A 1 81 ? -13.555 -40.906 3.432 1 48.25 81 VAL A CA 1
ATOM 631 C C . VAL A 1 81 ? -14.953 -40.719 2.838 1 48.25 81 VAL A C 1
ATOM 633 O O . VAL A 1 81 ? -15.539 -39.656 2.936 1 48.25 81 VAL A O 1
ATOM 636 N N . GLU A 1 82 ? -15.469 -41.812 2.273 1 49.47 82 GLU A N 1
ATOM 637 C CA . GLU A 1 82 ? -16.828 -41.688 1.758 1 49.47 82 GLU A CA 1
ATOM 638 C C . GLU A 1 82 ? -17.828 -41.469 2.887 1 49.47 82 GLU A C 1
ATOM 640 O O . GLU A 1 82 ? -18.781 -40.688 2.744 1 49.47 82 GLU A O 1
ATOM 645 N N . ALA A 1 83 ? -17.656 -42.125 3.992 1 51.5 83 ALA A N 1
ATOM 646 C CA . ALA A 1 83 ? -18.547 -41.938 5.137 1 51.5 83 ALA A CA 1
ATOM 647 C C . ALA A 1 83 ? -18.438 -40.531 5.688 1 51.5 83 ALA A C 1
ATOM 649 O O . ALA A 1 83 ? -19.453 -39.938 6.043 1 51.5 83 ALA A O 1
ATOM 650 N N . LYS A 1 84 ? -17.25 -40 5.844 1 49.75 84 LYS A N 1
ATOM 651 C CA . LYS A 1 84 ? -17.094 -38.656 6.34 1 49.75 84 LYS A CA 1
ATOM 652 C C . LYS A 1 84 ? -17.609 -37.625 5.34 1 49.75 84 LYS A C 1
ATOM 654 O O . LYS A 1 84 ? -18.219 -36.625 5.727 1 49.75 84 LYS A O 1
ATOM 659 N N . ILE A 1 85 ? -17.516 -37.875 4.113 1 50.34 85 ILE A N 1
ATOM 660 C CA . ILE A 1 85 ? -18.188 -37.062 3.119 1 50.34 85 ILE A CA 1
ATOM 661 C C . ILE A 1 85 ? -19.688 -37.125 3.328 1 50.34 85 ILE A C 1
ATOM 663 O O . ILE A 1 85 ? -20.375 -36.094 3.271 1 50.34 85 ILE A O 1
ATOM 667 N N . GLN A 1 86 ? -20.172 -38.281 3.646 1 48.12 86 GLN A N 1
ATOM 668 C CA . GLN A 1 86 ? -21.594 -38.438 3.949 1 48.12 86 GLN A CA 1
ATOM 669 C C . GLN A 1 86 ? -21.984 -37.688 5.211 1 48.12 86 GLN A C 1
ATOM 671 O O . GLN A 1 86 ? -23.016 -37 5.246 1 48.12 86 GLN A O 1
ATOM 676 N N . GLN A 1 87 ? -21.25 -37.844 6.246 1 48.38 87 GLN A N 1
ATOM 677 C CA . GLN A 1 87 ? -21.562 -37.125 7.48 1 48.38 87 GLN A CA 1
ATOM 678 C C . GLN A 1 87 ? -21.469 -35.625 7.289 1 48.38 87 GLN A C 1
ATOM 680 O O . GLN A 1 87 ? -22.297 -34.875 7.793 1 48.38 87 GLN A O 1
ATOM 685 N N . LEU A 1 88 ? -20.406 -35.156 6.699 1 46.5 88 LEU A N 1
ATOM 686 C CA . LEU A 1 88 ? -20.328 -33.719 6.406 1 46.5 88 LEU A CA 1
ATOM 687 C C . LEU A 1 88 ? -21.5 -33.281 5.535 1 46.5 88 LEU A C 1
ATOM 689 O O . LEU A 1 88 ? -22 -32.156 5.676 1 46.5 88 LEU A O 1
ATOM 693 N N . THR A 1 89 ? -21.953 -34.156 4.703 1 43.59 89 THR A N 1
ATOM 694 C CA . THR A 1 89 ? -23.141 -33.875 3.916 1 43.59 89 THR A CA 1
ATOM 695 C C . THR A 1 89 ? -24.375 -33.844 4.805 1 43.59 89 THR A C 1
ATOM 697 O O . THR A 1 89 ? -25.297 -33.062 4.559 1 43.59 89 THR A O 1
ATOM 700 N N . GLU A 1 90 ? -24.5 -34.688 5.688 1 46.16 90 GLU A N 1
ATOM 701 C CA . GLU A 1 90 ? -25.703 -34.75 6.531 1 46.16 90 GLU A CA 1
ATOM 702 C C . GLU A 1 90 ? -25.75 -33.562 7.484 1 46.16 90 GLU A C 1
ATOM 704 O O . GLU A 1 90 ? -26.844 -33.062 7.812 1 46.16 90 GLU A O 1
ATOM 709 N N . THR A 1 91 ? -24.734 -33.25 8.062 1 45.34 91 THR A N 1
ATOM 710 C CA . THR A 1 91 ? -24.875 -32.188 9.078 1 45.34 91 THR A CA 1
ATOM 711 C C . THR A 1 91 ? -24.766 -30.812 8.453 1 45.34 91 THR A C 1
ATOM 713 O O . THR A 1 91 ? -25.328 -29.844 8.969 1 45.34 91 THR A O 1
ATOM 716 N N . ASP A 1 92 ? -23.859 -30.609 7.527 1 39.41 92 ASP A N 1
ATOM 717 C CA . ASP A 1 92 ? -23.828 -29.328 6.828 1 39.41 92 ASP A CA 1
ATOM 718 C C . ASP A 1 92 ? -24.719 -29.359 5.586 1 39.41 92 ASP A C 1
ATOM 720 O O . ASP A 1 92 ? -24.5 -30.172 4.684 1 39.41 92 ASP A O 1
ATOM 724 N N . PRO A 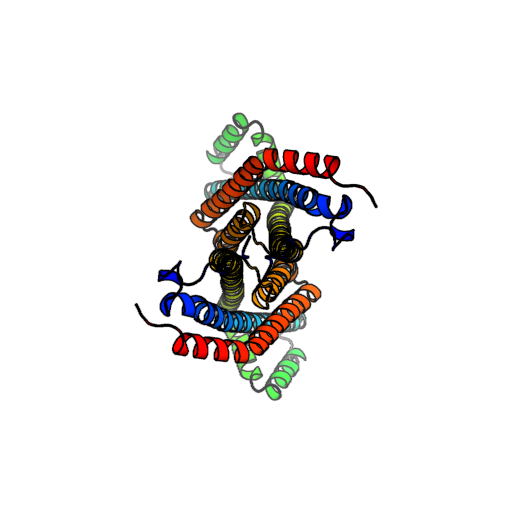1 93 ? -25.953 -28.812 5.66 1 44.25 93 PRO A N 1
ATOM 725 C CA . PRO A 1 93 ? -26.906 -28.797 4.543 1 44.25 93 PRO A 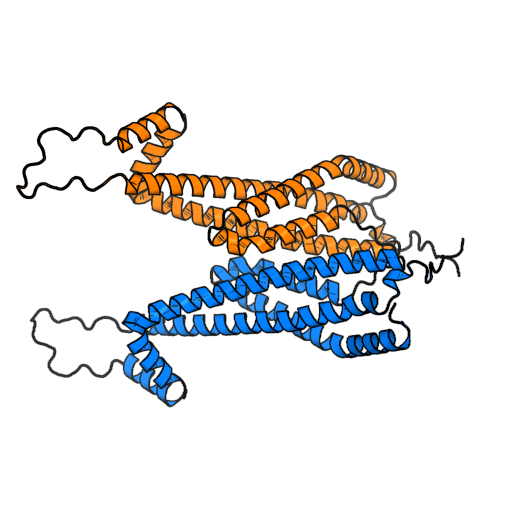CA 1
ATOM 726 C C . PRO A 1 93 ? -26.234 -28.484 3.207 1 44.25 93 PRO A C 1
ATOM 728 O O . PRO A 1 93 ? -26.781 -28.781 2.148 1 44.25 93 PRO A O 1
ATOM 731 N N . LEU A 1 94 ? -25.125 -27.75 3.197 1 41 94 LEU A N 1
ATOM 732 C CA . LEU A 1 94 ? -24.484 -27.406 1.937 1 41 94 LEU A CA 1
ATOM 733 C C . LEU A 1 94 ? -23.531 -28.516 1.49 1 41 94 LEU A C 1
ATOM 735 O O . LEU A 1 94 ? -23.047 -28.5 0.36 1 41 94 LEU A O 1
ATOM 739 N N . ALA A 1 95 ? -23.312 -29.5 2.143 1 40.44 95 ALA A N 1
ATOM 740 C CA . ALA A 1 95 ? -22.359 -30.578 1.916 1 40.44 95 ALA A CA 1
ATOM 741 C C . ALA A 1 95 ? -22.766 -31.438 0.731 1 40.44 95 ALA A C 1
ATOM 743 O O . ALA A 1 95 ? -21.938 -31.75 -0.131 1 40.44 95 ALA A O 1
ATOM 744 N N . PRO A 1 96 ? -24 -31.969 0.716 1 43.81 96 PRO A N 1
ATOM 745 C CA . PRO A 1 96 ? -24.297 -32.719 -0.505 1 43.81 96 PRO A CA 1
ATOM 746 C C . PRO A 1 96 ? -24.078 -31.891 -1.771 1 43.81 96 PRO A C 1
ATOM 748 O O . PRO A 1 96 ? -23.594 -32.406 -2.779 1 43.81 96 PRO A O 1
ATOM 751 N N . GLN A 1 97 ? -24.438 -30.688 -1.838 1 41.97 97 GLN A N 1
ATOM 752 C CA . GLN A 1 97 ? -24.172 -29.797 -2.973 1 41.97 97 GLN A CA 1
ATOM 753 C C . GLN A 1 97 ? -22.672 -29.594 -3.16 1 41.97 97 GLN A C 1
ATOM 755 O O . GLN A 1 97 ? -22.188 -29.547 -4.293 1 41.97 97 GLN A O 1
ATOM 760 N N . LEU A 1 98 ? -21.969 -29.578 -2.131 1 44.09 98 LEU A N 1
ATOM 761 C CA . LEU A 1 98 ? -20.516 -29.484 -2.238 1 44.09 98 LEU A CA 1
ATOM 762 C C . LEU A 1 98 ? -19.922 -30.797 -2.754 1 44.09 98 LEU A C 1
ATOM 764 O O . LEU A 1 98 ? -19.047 -30.781 -3.623 1 44.09 98 LEU A O 1
ATOM 768 N N . LEU A 1 99 ? -20.406 -31.891 -2.248 1 43.53 99 LEU A N 1
ATOM 769 C CA . LEU A 1 99 ? -19.906 -33.188 -2.744 1 43.53 99 LEU A CA 1
ATOM 770 C C . LEU A 1 99 ? -20.312 -33.375 -4.199 1 43.53 99 LEU A C 1
ATOM 772 O O . LEU A 1 99 ? -19.5 -33.844 -5.012 1 43.53 99 LEU A O 1
ATOM 776 N N . GLU A 1 100 ? -21.562 -33.281 -4.543 1 43.34 100 GLU A N 1
ATOM 777 C CA . GLU A 1 100 ? -21.922 -33.312 -5.953 1 43.34 100 GLU A CA 1
ATOM 778 C C . GLU A 1 100 ? -21.141 -32.281 -6.742 1 43.34 100 GLU A C 1
ATOM 780 O O . GLU A 1 100 ? -20.703 -32.531 -7.867 1 43.34 100 GLU A O 1
ATOM 785 N N . SER A 1 101 ? -20.859 -31.109 -6.145 1 40.84 101 SER A N 1
ATOM 786 C CA . SER A 1 101 ? -20 -30.109 -6.789 1 40.84 101 SER A CA 1
ATOM 787 C C . SER A 1 101 ? -18.547 -30.547 -6.801 1 40.84 101 SER A C 1
ATOM 789 O O . SER A 1 101 ? -17.828 -30.312 -7.773 1 40.84 101 SER A O 1
ATOM 791 N N . ILE A 1 102 ? -18.109 -31.219 -5.832 1 41.75 102 ILE A N 1
ATOM 792 C CA . ILE A 1 102 ? -16.766 -31.781 -5.84 1 41.75 102 ILE A CA 1
ATOM 793 C C . ILE A 1 102 ? -16.688 -32.938 -6.852 1 41.75 102 ILE A C 1
ATOM 795 O O . ILE A 1 102 ? -15.727 -33.031 -7.617 1 41.75 102 ILE A O 1
ATOM 799 N N . ILE A 1 103 ? -17.5 -33.906 -6.852 1 42.5 103 ILE A N 1
ATOM 800 C CA . ILE A 1 103 ? -17.516 -34.969 -7.852 1 42.5 103 ILE A CA 1
ATOM 801 C C . ILE A 1 103 ? -17.734 -34.375 -9.242 1 42.5 103 ILE A C 1
ATOM 803 O O . ILE A 1 103 ? -17.047 -34.75 -10.195 1 42.5 103 ILE A O 1
ATOM 807 N N . LYS A 1 104 ? -18.734 -33.594 -9.586 1 40.53 104 LYS A N 1
ATOM 808 C CA . LYS A 1 104 ? -18.844 -32.812 -10.812 1 40.53 104 LYS A CA 1
ATOM 809 C C . LYS A 1 104 ? -17.703 -31.797 -10.93 1 40.53 104 LYS A C 1
ATOM 811 O O . LYS A 1 104 ? -17.359 -31.359 -12.023 1 40.53 104 LYS A O 1
ATOM 816 N N . PHE A 1 105 ? -17.141 -31.234 -9.93 1 39.94 105 PHE A N 1
ATOM 817 C CA . PHE A 1 105 ? -15.969 -30.375 -9.789 1 39.94 105 PHE A CA 1
ATOM 818 C C . PHE A 1 105 ? -14.703 -31.141 -10.172 1 39.94 105 PHE A C 1
ATOM 820 O O . PHE A 1 105 ? -13.656 -30.531 -10.406 1 39.94 105 PHE A O 1
ATOM 827 N N . ASP A 1 106 ? -14.516 -32.406 -9.992 1 40.44 106 ASP A N 1
ATOM 828 C CA . ASP A 1 106 ? -13.32 -33.031 -10.539 1 40.44 106 ASP A CA 1
ATOM 829 C C . ASP A 1 106 ? -13.016 -32.5 -11.938 1 40.44 106 ASP A C 1
ATOM 831 O O . ASP A 1 106 ? -11.891 -32.094 -12.211 1 40.44 106 ASP A O 1
ATOM 835 N N . ASN A 1 107 ? -13.625 -33.125 -13.016 1 39.25 107 ASN A N 1
ATOM 836 C CA . ASN A 1 107 ? -13.109 -32.906 -14.359 1 39.25 107 ASN A CA 1
ATOM 837 C C . ASN A 1 107 ? -13.203 -31.453 -14.773 1 39.25 107 ASN A C 1
ATOM 839 O O . ASN A 1 107 ? -12.219 -30.859 -15.203 1 39.25 107 ASN A O 1
ATOM 843 N N . ASN A 1 108 ? -14.367 -30.812 -15.227 1 40.53 108 ASN A N 1
ATOM 844 C CA . ASN A 1 108 ? -14.617 -29.5 -15.82 1 40.53 108 ASN A CA 1
ATOM 845 C C . ASN A 1 108 ? -14.688 -28.406 -14.758 1 40.53 108 ASN A C 1
ATOM 847 O O . ASN A 1 108 ? -14.227 -27.297 -14.984 1 40.53 108 ASN A O 1
ATOM 851 N N . THR A 1 109 ? -15.164 -28.5 -13.547 1 42.25 109 THR A N 1
ATOM 852 C CA . THR A 1 109 ? -15.516 -27.484 -12.57 1 42.25 109 THR A CA 1
ATOM 853 C C . THR A 1 109 ? -14.305 -27.109 -11.719 1 42.25 109 THR A C 1
ATOM 855 O O . THR A 1 109 ? -14.211 -25.969 -11.227 1 42.25 109 THR A O 1
ATOM 858 N N . TRP A 1 110 ? -13.484 -28 -11.312 1 41.94 110 TRP A N 1
ATOM 859 C CA . TRP A 1 110 ? -12.266 -27.594 -10.609 1 41.94 110 TRP A CA 1
ATOM 860 C C . TRP A 1 110 ? -11.539 -26.484 -11.375 1 41.94 110 TRP A C 1
ATOM 862 O O . TRP A 1 110 ? -11.078 -25.516 -10.781 1 41.94 110 TRP A O 1
ATOM 872 N N . LYS A 1 111 ? -11.312 -26.922 -12.648 1 43.31 111 LYS A N 1
ATOM 873 C CA . LYS A 1 111 ? -10.68 -25.891 -13.445 1 43.31 111 LYS A CA 1
ATOM 874 C C . LYS A 1 111 ? -11.438 -24.562 -13.336 1 43.31 111 LYS A C 1
ATOM 876 O O . LYS A 1 111 ? -10.828 -23.5 -13.266 1 43.31 111 LYS A O 1
ATOM 881 N N . GLU A 1 112 ? -12.672 -24.703 -13.32 1 46.06 112 GLU A N 1
ATOM 882 C CA . GLU A 1 112 ? -13.469 -23.484 -13.258 1 46.06 112 GLU A CA 1
ATOM 883 C C . GLU A 1 112 ? -13.367 -22.828 -11.891 1 46.06 112 GLU A C 1
ATOM 885 O O . GLU A 1 112 ? -13.266 -21.594 -11.789 1 46.06 112 GLU A O 1
ATOM 890 N N . ARG A 1 113 ? -13.367 -23.609 -10.883 1 47.41 113 ARG A N 1
ATOM 891 C CA . ARG A 1 113 ? -13.336 -23.016 -9.547 1 47.41 113 ARG A CA 1
ATOM 892 C C . ARG A 1 113 ? -11.945 -22.484 -9.219 1 47.41 113 ARG A C 1
ATOM 894 O O . ARG A 1 113 ? -11.805 -21.422 -8.602 1 47.41 113 ARG A O 1
ATOM 901 N N . ASN A 1 114 ? -10.961 -23.406 -9.492 1 49.31 114 ASN A N 1
ATOM 902 C CA . ASN A 1 114 ? -9.625 -22.828 -9.328 1 49.31 114 ASN A CA 1
ATOM 903 C C . ASN A 1 114 ? -9.484 -21.5 -10.07 1 49.31 114 ASN A C 1
ATOM 905 O O . ASN A 1 114 ? -8.812 -20.594 -9.594 1 49.31 114 ASN A O 1
ATOM 909 N N . TRP A 1 115 ? -10.102 -21.547 -11.273 1 49.56 115 TRP A N 1
ATOM 910 C CA . TRP A 1 115 ? -10.141 -20.297 -12.008 1 49.56 115 TRP A CA 1
ATOM 911 C C . TRP A 1 115 ? -10.859 -19.219 -11.211 1 49.56 115 TRP A C 1
ATOM 913 O O . TRP A 1 115 ? -10.422 -18.062 -11.164 1 49.56 115 TRP A O 1
ATOM 923 N N . SER A 1 116 ? -11.844 -19.734 -10.43 1 55.19 116 SER A N 1
ATOM 924 C CA . SER A 1 116 ? -12.617 -18.75 -9.68 1 55.19 116 SER A CA 1
ATOM 925 C C . SER A 1 116 ? -11.844 -18.266 -8.461 1 55.19 116 SER A C 1
ATOM 927 O O . SER A 1 116 ? -11.883 -17.062 -8.141 1 55.19 116 SER A O 1
ATOM 929 N N . LYS A 1 117 ? -11 -19.219 -7.879 1 56.03 117 LYS A N 1
ATOM 930 C CA . LYS A 1 117 ? -10.195 -18.812 -6.73 1 56.03 117 LYS A CA 1
ATOM 931 C C . LYS A 1 117 ? -9.18 -17.75 -7.125 1 56.03 117 LYS A C 1
ATOM 933 O O . LYS A 1 117 ? -9.031 -16.75 -6.43 1 56.03 117 LYS A O 1
ATOM 938 N N . GLY A 1 118 ? -8.555 -18.125 -8.164 1 69.81 118 GLY A N 1
ATOM 939 C CA . GLY A 1 118 ? -7.594 -17.156 -8.648 1 69.81 118 GLY A CA 1
ATOM 940 C C . GLY A 1 118 ? -8.219 -15.82 -8.992 1 69.81 118 GLY A C 1
ATOM 941 O O . GLY A 1 118 ? -7.641 -14.766 -8.711 1 69.81 118 GLY A O 1
ATOM 942 N N . HIS A 1 119 ? -9.453 -16.031 -9.266 1 80.25 119 HIS A N 1
ATOM 943 C CA . HIS A 1 119 ? -10.148 -14.812 -9.656 1 80.25 119 HIS A CA 1
ATOM 944 C C . HIS A 1 119 ? -10.555 -14 -8.438 1 80.25 119 HIS A C 1
ATOM 946 O O . HIS A 1 119 ? -10.398 -12.773 -8.422 1 80.25 119 HIS A O 1
ATOM 952 N N . ILE A 1 120 ? -11.031 -14.766 -7.371 1 86.31 120 ILE A N 1
ATOM 953 C CA . ILE A 1 120 ? -11.461 -14.055 -6.172 1 86.31 120 ILE A CA 1
ATOM 954 C C . ILE A 1 120 ? -10.242 -13.445 -5.469 1 86.31 120 ILE A C 1
ATOM 956 O O . ILE A 1 120 ? -10.312 -12.328 -4.953 1 86.31 120 ILE A O 1
ATOM 960 N N . ARG A 1 121 ? -9.172 -14.227 -5.418 1 89.44 121 ARG A N 1
ATOM 961 C CA . ARG A 1 121 ? -7.934 -13.719 -4.852 1 89.44 121 ARG A CA 1
ATOM 962 C C . ARG A 1 121 ? -7.477 -12.453 -5.582 1 89.44 121 ARG A C 1
ATOM 964 O O . ARG A 1 121 ? -7.145 -11.453 -4.949 1 89.44 121 ARG A O 1
ATOM 971 N N . ASP A 1 122 ? -7.508 -12.516 -6.824 1 91.62 122 ASP A N 1
ATOM 972 C CA . ASP A 1 122 ? -7.059 -11.398 -7.645 1 91.62 122 ASP A CA 1
ATOM 973 C C . ASP A 1 122 ? -7.984 -10.195 -7.477 1 91.62 12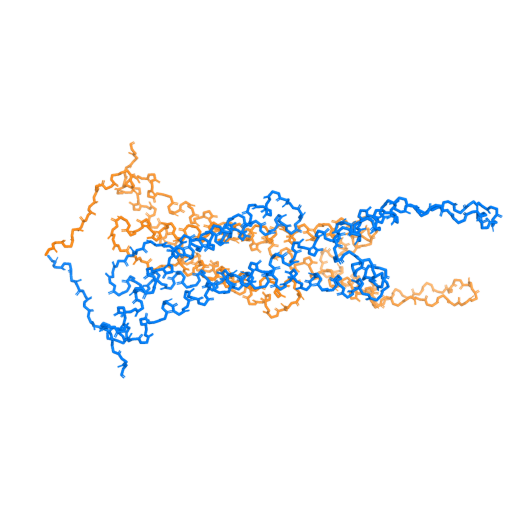2 ASP A C 1
ATOM 975 O O . ASP A 1 122 ? -7.523 -9.047 -7.434 1 91.62 122 ASP A O 1
ATOM 979 N N . LYS A 1 123 ? -9.242 -10.523 -7.449 1 93.44 123 LYS A N 1
ATOM 980 C CA . LYS A 1 123 ? -10.203 -9.453 -7.242 1 93.44 123 LYS A CA 1
ATOM 981 C C . LYS A 1 123 ? -9.984 -8.766 -5.895 1 93.44 123 LYS A C 1
ATOM 983 O O . LYS A 1 123 ? -10.031 -7.539 -5.801 1 93.44 123 LYS A O 1
ATOM 988 N N . HIS A 1 124 ? -9.773 -9.586 -4.812 1 96.31 124 HIS A N 1
ATOM 989 C CA . HIS A 1 124 ? -9.508 -9.039 -3.486 1 96.31 124 HIS A CA 1
ATOM 990 C C . HIS A 1 124 ? -8.234 -8.203 -3.48 1 96.31 124 HIS A C 1
ATOM 992 O O . HIS A 1 124 ? -8.219 -7.094 -2.939 1 96.31 124 HIS A O 1
ATOM 998 N N . LEU A 1 125 ? -7.203 -8.711 -4.109 1 96.12 125 LEU A N 1
ATOM 999 C CA . LEU A 1 125 ? -5.934 -7.992 -4.152 1 96.12 125 LEU A CA 1
ATOM 1000 C C . LEU A 1 125 ? -6.078 -6.676 -4.91 1 96.12 125 LEU A C 1
ATOM 1002 O O . LEU A 1 125 ? -5.621 -5.629 -4.438 1 96.12 125 LEU A O 1
ATOM 1006 N N . ASN A 1 126 ? -6.715 -6.711 -6.078 1 95.44 126 ASN A N 1
ATOM 1007 C CA . ASN A 1 126 ? -6.906 -5.512 -6.891 1 95.44 126 ASN A CA 1
ATOM 1008 C C . ASN A 1 126 ? -7.758 -4.477 -6.164 1 95.44 126 ASN A C 1
ATOM 1010 O O . ASN A 1 126 ? -7.387 -3.303 -6.09 1 95.44 126 ASN A O 1
ATOM 1014 N N . ALA A 1 127 ? -8.852 -4.906 -5.691 1 96.62 127 ALA A N 1
ATOM 1015 C CA . ALA A 1 127 ? -9.75 -3.99 -4.984 1 96.62 127 ALA A CA 1
ATOM 1016 C C . ALA A 1 127 ? -9.07 -3.416 -3.742 1 96.62 127 ALA A C 1
ATOM 1018 O O . ALA A 1 127 ? -9.234 -2.232 -3.434 1 96.62 127 ALA A O 1
ATOM 1019 N N . GLY A 1 128 ? -8.359 -4.258 -2.998 1 98.06 128 GLY A N 1
ATOM 1020 C CA . GLY A 1 128 ? -7.652 -3.797 -1.812 1 98.06 128 GLY A CA 1
ATOM 1021 C C . GLY A 1 128 ? -6.578 -2.771 -2.119 1 98.06 128 GLY A C 1
ATOM 1022 O O . GLY A 1 128 ? -6.438 -1.777 -1.403 1 98.06 128 GLY A O 1
ATOM 1023 N N . THR A 1 129 ? -5.801 -3.049 -3.146 1 97.94 129 THR A N 1
ATOM 1024 C CA . THR A 1 129 ? -4.75 -2.123 -3.551 1 97.94 129 THR A CA 1
ATOM 1025 C C . THR A 1 129 ? -5.344 -0.785 -3.984 1 97.94 129 THR A C 1
ATOM 1027 O O . THR A 1 129 ? -4.809 0.274 -3.648 1 97.94 129 THR A O 1
ATOM 1030 N N . MET A 1 130 ? -6.434 -0.799 -4.699 1 97.62 130 MET A N 1
ATOM 1031 C CA . MET A 1 130 ? -7.102 0.434 -5.105 1 97.62 130 MET A CA 1
ATOM 1032 C C . MET A 1 130 ? -7.648 1.182 -3.895 1 97.62 130 MET A C 1
ATOM 1034 O O . MET A 1 130 ? -7.543 2.406 -3.814 1 97.62 130 MET A O 1
ATOM 1038 N N . LEU A 1 131 ? -8.273 0.453 -2.988 1 98.38 131 LEU A N 1
ATOM 1039 C CA . LEU A 1 131 ? -8.766 1.061 -1.757 1 98.38 131 LEU A CA 1
ATOM 1040 C C . LEU A 1 131 ? -7.656 1.815 -1.039 1 98.38 131 LEU A C 1
ATOM 1042 O O . LEU A 1 131 ? -7.836 2.967 -0.639 1 98.38 131 LEU A O 1
ATOM 1046 N N . LEU A 1 132 ? -6.504 1.115 -0.867 1 98.06 132 LEU A N 1
ATOM 1047 C CA . LEU A 1 132 ? -5.379 1.731 -0.177 1 98.06 132 LEU A CA 1
ATOM 1048 C C . LEU A 1 132 ? -4.875 2.953 -0.94 1 98.06 132 LEU A C 1
ATOM 1050 O O . LEU A 1 132 ? -4.578 3.986 -0.338 1 98.06 132 LEU A O 1
ATOM 1054 N N . GLY A 1 133 ? -4.789 2.846 -2.248 1 97.44 133 GLY A N 1
ATOM 1055 C CA . GLY A 1 133 ? -4.387 3.979 -3.066 1 97.44 133 GLY A CA 1
ATOM 1056 C C . GLY A 1 133 ? -5.27 5.195 -2.875 1 97.44 133 GLY A C 1
ATOM 1057 O O . GLY A 1 133 ? -4.773 6.289 -2.582 1 97.44 133 GLY A O 1
ATOM 1058 N N . PHE A 1 134 ? -6.516 5.023 -2.975 1 97 134 PHE A N 1
ATOM 1059 C CA . PHE A 1 134 ? -7.465 6.121 -2.809 1 97 134 PHE A CA 1
ATOM 1060 C C . PHE A 1 134 ? -7.449 6.637 -1.375 1 97 134 PHE A C 1
ATOM 1062 O O . PHE A 1 134 ? -7.586 7.84 -1.142 1 97 134 PHE A O 1
ATOM 1069 N N . GLY A 1 135 ? -7.312 5.73 -0.449 1 96.12 135 GLY A N 1
ATOM 1070 C CA . GLY A 1 135 ? -7.27 6.129 0.95 1 96.12 135 GLY A CA 1
ATOM 1071 C C . GLY A 1 135 ? -6.098 7.027 1.28 1 96.12 135 GLY A C 1
ATOM 1072 O O . GLY A 1 135 ? -6.262 8.055 1.949 1 96.12 135 GLY A O 1
ATOM 1073 N N . VAL A 1 136 ? -4.941 6.617 0.848 1 95.31 136 VAL A N 1
ATOM 1074 C CA . VAL A 1 136 ? -3.742 7.414 1.094 1 95.31 136 VAL A CA 1
ATOM 1075 C C . VAL A 1 136 ? -3.857 8.758 0.381 1 95.31 136 VAL A C 1
ATOM 1077 O O . VAL A 1 136 ? -3.549 9.805 0.96 1 95.31 136 VAL A O 1
ATOM 1080 N N . PHE A 1 137 ? -4.34 8.773 -0.824 1 94.5 137 PHE A N 1
ATOM 1081 C CA . PHE A 1 137 ? -4.523 10.016 -1.567 1 94.5 137 PHE A CA 1
ATOM 1082 C C . PHE A 1 137 ? -5.488 10.945 -0.839 1 94.5 137 PHE A C 1
ATOM 1084 O O . PHE A 1 137 ? -5.199 12.125 -0.665 1 94.5 137 PHE A O 1
ATOM 1091 N N . LYS A 1 138 ? -6.562 10.406 -0.478 1 92.94 138 LYS A N 1
ATOM 1092 C CA . LYS A 1 138 ? -7.555 11.211 0.229 1 92.94 138 LYS A CA 1
ATOM 1093 C C . LYS A 1 138 ? -6.977 11.781 1.521 1 92.94 138 LYS A C 1
ATOM 1095 O O . LYS A 1 138 ? -7.176 12.961 1.828 1 92.94 138 LYS A O 1
ATOM 1100 N N . SER A 1 139 ? -6.324 10.945 2.289 1 90.62 139 SER A N 1
ATOM 1101 C CA . SER A 1 139 ? -5.781 11.375 3.574 1 90.62 139 SER A CA 1
ATOM 1102 C C . SER A 1 139 ? -4.762 12.5 3.395 1 90.62 139 SER A C 1
ATOM 1104 O O . SER A 1 139 ? -4.773 13.484 4.141 1 90.62 139 SER A O 1
ATOM 1106 N N . MET A 1 140 ? -3.902 12.367 2.445 1 88 140 MET A N 1
ATOM 1107 C CA . MET A 1 140 ? -2.91 13.406 2.18 1 88 140 MET A CA 1
ATOM 1108 C C . MET A 1 140 ? -3.576 14.68 1.679 1 88 140 MET A C 1
ATOM 1110 O O . MET A 1 140 ? -3.246 15.781 2.133 1 88 140 MET A O 1
ATOM 1114 N N . PHE A 1 141 ? -4.5 14.531 0.799 1 85.56 141 PHE A N 1
ATOM 1115 C CA . PHE A 1 141 ? -5.211 15.672 0.234 1 85.56 141 PHE A CA 1
ATOM 1116 C C . PHE A 1 141 ? -5.98 16.422 1.316 1 85.56 141 PHE A C 1
ATOM 1118 O O . PHE A 1 141 ? -5.984 17.656 1.346 1 85.56 141 PHE A O 1
ATOM 1125 N N . GLU A 1 142 ? -6.613 15.695 2.15 1 84.69 142 GLU A N 1
ATOM 1126 C CA . GLU A 1 142 ? -7.41 16.312 3.205 1 84.69 142 GLU A CA 1
ATOM 1127 C C . GLU A 1 142 ? -6.527 17.094 4.184 1 84.69 142 GLU A C 1
ATOM 1129 O O . GLU A 1 142 ? -6.918 18.141 4.688 1 84.69 142 GLU A O 1
ATOM 1134 N N . GLY A 1 143 ? -5.41 16.516 4.504 1 79.31 143 GLY A N 1
ATOM 1135 C CA . GLY A 1 143 ? -4.488 17.234 5.359 1 79.31 143 GLY A CA 1
ATOM 1136 C C . GLY A 1 143 ? -4.023 18.547 4.754 1 79.31 143 GLY A C 1
ATOM 1137 O O . GLY A 1 143 ? -4.004 19.578 5.43 1 79.31 143 GLY A O 1
ATOM 1138 N N . ILE A 1 144 ? -3.742 18.5 3.492 1 78.19 144 ILE A N 1
ATOM 1139 C CA . ILE A 1 144 ? -3.266 19.688 2.785 1 78.19 144 ILE A CA 1
ATOM 1140 C C . ILE A 1 144 ? -4.391 20.703 2.676 1 78.19 144 ILE A C 1
ATOM 1142 O O . ILE A 1 144 ? -4.18 21.906 2.91 1 78.19 144 ILE A O 1
ATOM 1146 N N . ASN A 1 145 ? -5.535 20.234 2.357 1 77.5 145 ASN A N 1
ATOM 1147 C CA . ASN A 1 145 ? -6.695 21.109 2.229 1 77.5 145 ASN A CA 1
ATOM 1148 C C . ASN A 1 145 ? -7.023 21.812 3.551 1 77.5 145 ASN A C 1
ATOM 1150 O O . ASN A 1 145 ? -7.332 23 3.572 1 77.5 145 ASN A O 1
ATOM 1154 N N . THR A 1 146 ? -7.027 21.062 4.621 1 74.31 146 THR A N 1
ATOM 1155 C CA . THR A 1 146 ? -7.309 21.625 5.938 1 74.31 146 THR A CA 1
ATOM 1156 C C . THR A 1 146 ? -6.27 22.688 6.297 1 74.31 146 THR A C 1
ATOM 1158 O O . THR A 1 146 ? -6.617 23.75 6.809 1 74.31 146 THR A O 1
ATOM 1161 N N . TRP A 1 147 ? -5.137 22.453 5.973 1 73.69 147 TRP A N 1
ATOM 1162 C CA . TRP A 1 147 ? -4.082 23.4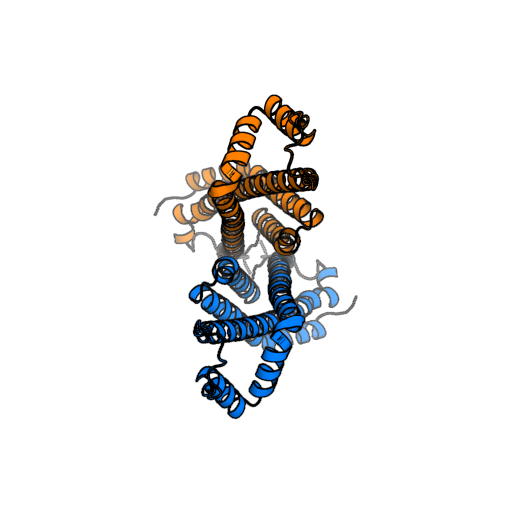22 6.258 1 73.69 147 TRP A CA 1
ATOM 1163 C C . TRP A 1 147 ? -4.258 24.688 5.426 1 73.69 147 TRP A C 1
ATOM 1165 O O . TRP A 1 147 ? -4.066 25.797 5.926 1 73.69 147 TRP A O 1
ATOM 1175 N N . PHE A 1 148 ? -4.559 24.562 4.25 1 71.62 148 PHE A N 1
ATOM 1176 C CA . PHE A 1 148 ? -4.75 25.703 3.367 1 71.62 148 PHE A CA 1
ATOM 1177 C C . PHE A 1 148 ? -5.926 26.562 3.836 1 71.62 148 PHE A C 1
ATOM 1179 O O . PHE A 1 148 ? -5.891 27.781 3.729 1 71.62 148 PHE A O 1
ATOM 1186 N N . ARG A 1 149 ? -6.852 25.906 4.359 1 73.06 149 ARG A N 1
ATOM 1187 C CA . ARG A 1 149 ? -8.086 26.609 4.684 1 73.06 149 ARG A CA 1
ATOM 1188 C C . ARG A 1 149 ? -7.996 27.281 6.047 1 73.06 149 ARG A C 1
ATOM 1190 O O . ARG A 1 149 ? -8.484 28.406 6.227 1 73.06 149 ARG A O 1
ATOM 1197 N N . ILE A 1 150 ? -7.434 26.578 6.988 1 69.19 150 ILE A N 1
ATOM 1198 C CA . ILE A 1 150 ? -7.566 27.156 8.32 1 69.19 150 ILE A CA 1
ATOM 1199 C C . ILE A 1 150 ? -6.203 27.172 9.016 1 69.19 150 ILE A C 1
ATOM 1201 O O . ILE A 1 150 ? -6.102 27.562 10.18 1 69.19 150 ILE A O 1
ATOM 1205 N N . GLY A 1 151 ? -5.25 26.75 8.32 1 67.5 151 GLY A N 1
ATOM 1206 C CA . GLY A 1 151 ? -3.893 26.828 8.828 1 67.5 151 GLY A CA 1
ATOM 1207 C C . GLY A 1 151 ? -3.605 25.844 9.938 1 67.5 151 GLY A C 1
ATOM 1208 O O . GLY A 1 151 ? -2.668 26.031 10.719 1 67.5 151 GLY A O 1
ATOM 1209 N N . LYS A 1 152 ? -4.555 24.953 10.156 1 67.06 152 LYS A N 1
ATOM 1210 C CA . LYS A 1 152 ? -4.395 23.953 11.203 1 67.06 152 LYS A CA 1
ATOM 1211 C C . LYS A 1 152 ? -4.539 22.531 10.641 1 67.06 152 LYS A C 1
ATOM 1213 O O . LYS A 1 152 ? -4.938 22.359 9.492 1 67.06 152 LYS A O 1
ATOM 1218 N N . LEU A 1 153 ? -3.822 21.578 11.312 1 69.31 153 LEU A N 1
ATOM 1219 C CA . LEU A 1 153 ? -4.008 20.172 11.016 1 69.31 153 LEU A CA 1
ATOM 1220 C C . LEU A 1 153 ? -4.656 19.438 12.188 1 69.31 153 LEU A C 1
ATOM 1222 O O . LEU A 1 153 ? -4.32 19.703 13.344 1 69.31 153 LEU A O 1
ATOM 1226 N N . PHE A 1 154 ? -5.754 18.719 11.93 1 63.78 154 PHE A N 1
ATOM 1227 C CA . PHE A 1 154 ? -6.406 17.906 12.961 1 63.78 154 PHE A CA 1
ATOM 1228 C C . PHE A 1 154 ? -6.203 16.422 12.695 1 63.78 154 PHE A C 1
ATOM 1230 O O . PHE A 1 154 ? -6.812 15.859 11.781 1 63.78 154 PHE A O 1
ATOM 1237 N N . PRO A 1 155 ? -5.086 15.938 13.336 1 65.25 155 PRO A N 1
ATOM 1238 C CA . PRO A 1 155 ? -5.047 14.484 13.188 1 65.25 155 PRO A CA 1
ATOM 1239 C C . PRO A 1 155 ? -6.344 13.805 13.625 1 65.25 155 PRO A C 1
ATOM 1241 O O . PRO A 1 155 ? -6.98 14.25 14.586 1 65.25 155 PRO A O 1
ATOM 1244 N N . GLY A 1 156 ? -6.922 13.086 12.797 1 74.19 156 GLY A N 1
ATOM 1245 C CA . GLY A 1 156 ? -8.18 12.453 13.156 1 74.19 156 GLY A CA 1
ATOM 1246 C C . GLY A 1 156 ? -8.266 11.008 12.719 1 74.19 156 GLY A C 1
ATOM 1247 O O . GLY A 1 156 ? -7.242 10.359 12.492 1 74.19 156 GLY A O 1
ATOM 1248 N N . ALA A 1 157 ? -9.422 10.516 12.812 1 79.19 157 ALA A N 1
ATOM 1249 C CA . ALA A 1 157 ? -9.758 9.125 12.523 1 79.19 157 ALA A CA 1
ATOM 1250 C C . ALA A 1 157 ? -9.32 8.734 11.109 1 79.19 157 ALA A C 1
ATOM 1252 O O . ALA A 1 157 ? -8.938 7.586 10.867 1 79.19 157 ALA A O 1
ATOM 1253 N N . GLY A 1 158 ? -9.273 9.727 10.18 1 86.56 158 GLY A N 1
ATOM 1254 C CA . GLY A 1 158 ? -8.875 9.445 8.812 1 86.56 158 GLY A CA 1
ATOM 1255 C C . GLY A 1 158 ? -7.426 9.008 8.688 1 86.56 158 GLY A C 1
ATOM 1256 O O . GLY A 1 158 ? -7.113 8.07 7.953 1 86.56 158 GLY A O 1
ATOM 1257 N N . ALA A 1 159 ? -6.547 9.68 9.398 1 88.75 159 ALA A N 1
ATOM 1258 C CA . ALA A 1 159 ? -5.137 9.305 9.391 1 88.75 159 ALA A CA 1
ATOM 1259 C C . ALA A 1 159 ? -4.934 7.922 10.008 1 88.75 159 ALA A C 1
ATOM 1261 O O . ALA A 1 159 ? -4.168 7.109 9.484 1 88.75 159 ALA A O 1
ATOM 1262 N N . ALA A 1 160 ? -5.625 7.676 11.117 1 92.31 160 ALA A N 1
ATOM 1263 C CA . ALA A 1 160 ? -5.516 6.383 11.789 1 92.31 160 ALA A CA 1
ATOM 1264 C C . ALA A 1 160 ? -5.977 5.25 10.875 1 92.31 160 ALA A C 1
ATOM 1266 O O . ALA A 1 160 ? -5.344 4.195 10.812 1 92.31 160 ALA A O 1
ATOM 1267 N N . ILE A 1 161 ? -7.043 5.469 10.195 1 95.56 161 ILE A N 1
ATOM 1268 C CA . ILE A 1 161 ? -7.594 4.477 9.273 1 95.56 161 ILE A CA 1
ATOM 1269 C C . ILE A 1 161 ? -6.582 4.188 8.164 1 95.56 161 ILE A C 1
ATOM 1271 O O . ILE A 1 161 ? -6.34 3.025 7.828 1 95.56 161 ILE A O 1
ATOM 1275 N N . THR A 1 162 ? -6.004 5.184 7.621 1 95 162 THR A N 1
ATOM 1276 C CA . THR A 1 162 ? -5.012 5.027 6.562 1 95 162 THR A CA 1
ATOM 1277 C C . THR A 1 162 ? -3.812 4.227 7.059 1 95 162 THR A C 1
ATOM 1279 O O . THR A 1 162 ? -3.328 3.328 6.367 1 95 162 THR A O 1
ATOM 1282 N N . VAL A 1 163 ? -3.34 4.484 8.273 1 95.19 163 VAL A N 1
ATOM 1283 C CA . VAL A 1 163 ? -2.199 3.779 8.844 1 95.19 163 VAL A CA 1
ATOM 1284 C C . VAL A 1 163 ? -2.561 2.314 9.07 1 95.19 163 VAL A C 1
ATOM 1286 O O . VAL A 1 163 ? -1.745 1.422 8.828 1 95.19 163 VAL A O 1
ATOM 1289 N N . LEU A 1 164 ? -3.736 2.09 9.531 1 97.5 164 LEU A N 1
ATOM 1290 C CA . LEU A 1 164 ? -4.188 0.721 9.75 1 97.5 164 LEU A CA 1
ATOM 1291 C C . LEU A 1 164 ? -4.262 -0.044 8.43 1 97.5 164 LEU A C 1
ATOM 1293 O O . LEU A 1 164 ? -3.857 -1.206 8.359 1 97.5 164 LEU A O 1
ATOM 1297 N N . TRP A 1 165 ? -4.879 0.628 7.387 1 98.19 165 TRP A N 1
ATOM 1298 C CA . TRP A 1 165 ? -4.891 -0.001 6.07 1 98.19 165 TRP A CA 1
ATOM 1299 C C . TRP A 1 165 ? -3.475 -0.343 5.617 1 98.19 165 TRP A C 1
ATOM 1301 O O . TRP A 1 165 ? -3.229 -1.437 5.102 1 98.19 165 TRP A O 1
ATOM 1311 N N . GLU A 1 166 ? -2.613 0.604 5.781 1 98.12 166 GLU A N 1
ATOM 1312 C CA . GLU A 1 166 ? -1.239 0.398 5.328 1 98.12 166 GLU A CA 1
ATOM 1313 C C . GLU A 1 166 ? -0.559 -0.714 6.121 1 98.12 166 GLU A C 1
ATOM 1315 O O . GLU A 1 166 ? 0.176 -1.526 5.555 1 98.12 166 GLU A O 1
ATOM 1320 N N . ALA A 1 167 ? -0.695 -0.77 7.422 1 98 167 ALA A N 1
ATOM 1321 C CA . ALA A 1 167 ? -0.152 -1.853 8.242 1 98 167 ALA A CA 1
ATOM 1322 C C . ALA A 1 167 ? -0.669 -3.209 7.766 1 98 167 ALA A C 1
ATOM 1324 O O . ALA A 1 167 ? 0.094 -4.172 7.668 1 98 167 ALA A O 1
ATOM 1325 N N . ALA A 1 168 ? -1.93 -3.281 7.512 1 98.56 168 ALA A N 1
ATOM 1326 C CA . ALA A 1 168 ? -2.504 -4.516 6.984 1 98.56 168 ALA A CA 1
ATOM 1327 C C . ALA A 1 168 ? -1.858 -4.895 5.652 1 98.56 168 ALA A C 1
ATOM 1329 O O . ALA A 1 168 ? -1.6 -6.07 5.395 1 98.56 168 ALA A O 1
ATOM 1330 N N . ALA A 1 169 ? -1.645 -3.879 4.812 1 98.12 169 ALA A N 1
ATOM 1331 C CA . ALA A 1 169 ? -1.07 -4.125 3.492 1 98.12 169 ALA A CA 1
ATOM 1332 C C . ALA A 1 169 ? 0.336 -4.707 3.605 1 98.12 169 ALA A C 1
ATOM 1334 O O . ALA A 1 169 ? 0.749 -5.516 2.77 1 98.12 169 ALA A O 1
ATOM 1335 N N . THR A 1 170 ? 1.16 -4.359 4.621 1 98 170 THR A N 1
ATOM 1336 C CA . THR A 1 170 ? 2.512 -4.883 4.789 1 98 170 THR A CA 1
ATOM 1337 C C . THR A 1 170 ? 2.479 -6.383 5.066 1 98 170 THR A C 1
ATOM 1339 O O . THR A 1 170 ? 3.494 -7.066 4.93 1 98 170 THR A O 1
ATOM 1342 N N . LEU A 1 171 ? 1.354 -6.906 5.418 1 98.12 171 LEU A N 1
ATOM 1343 C CA . LEU A 1 171 ? 1.223 -8.32 5.77 1 98.12 171 LEU A CA 1
ATOM 1344 C C . LEU A 1 171 ? 0.74 -9.133 4.578 1 98.12 171 LEU A C 1
ATOM 1346 O O . LEU A 1 171 ? 0.65 -10.359 4.656 1 98.12 171 LEU A O 1
ATOM 1350 N N . VAL A 1 172 ? 0.478 -8.484 3.422 1 97.25 172 VAL A N 1
ATOM 1351 C CA . VAL A 1 172 ? -0.077 -9.172 2.258 1 97.25 172 VAL A CA 1
ATOM 1352 C C . VAL A 1 172 ? 0.935 -10.18 1.718 1 97.25 172 VAL A C 1
ATOM 1354 O O . VAL A 1 172 ? 0.602 -11.344 1.494 1 97.25 172 VAL A O 1
ATOM 1357 N N . PRO A 1 173 ? 2.271 -9.812 1.605 1 95.06 173 PRO A N 1
ATOM 1358 C CA . PRO A 1 173 ? 3.207 -10.789 1.04 1 95.06 173 PRO A CA 1
ATOM 1359 C C . PRO A 1 173 ? 3.338 -12.039 1.897 1 95.06 173 PRO A C 1
ATOM 1361 O O . PRO A 1 173 ? 3.195 -13.156 1.389 1 95.06 173 PRO A O 1
ATOM 1364 N N . PRO A 1 174 ? 3.531 -11.969 3.219 1 95.56 174 PRO A N 1
ATOM 1365 C CA . PRO A 1 174 ? 3.576 -13.219 3.982 1 95.56 174 PRO A CA 1
ATOM 1366 C C . PRO A 1 174 ? 2.244 -13.961 3.971 1 95.56 174 PRO A C 1
ATOM 1368 O O . PRO A 1 174 ? 2.221 -15.195 4.031 1 95.56 174 PRO A O 1
ATOM 1371 N N . THR A 1 175 ? 1.09 -13.281 3.908 1 94.62 175 THR A N 1
ATOM 1372 C CA . THR A 1 175 ? -0.214 -13.922 3.797 1 94.62 175 THR A CA 1
ATOM 1373 C C . THR A 1 175 ? -0.311 -14.727 2.504 1 94.62 175 THR A C 1
ATOM 1375 O O . THR A 1 175 ? -0.805 -15.859 2.506 1 94.62 175 THR A O 1
ATOM 1378 N N . GLN A 1 176 ? 0.176 -14.172 1.387 1 90.5 176 GLN A N 1
ATOM 1379 C CA . GLN A 1 176 ? 0.15 -14.844 0.091 1 90.5 176 GLN A CA 1
ATOM 1380 C C . GLN A 1 176 ? 1.017 -16.094 0.104 1 90.5 176 GLN A C 1
ATOM 1382 O O . GLN A 1 176 ? 0.78 -17.031 -0.668 1 90.5 176 GLN A O 1
ATOM 1387 N N . LYS A 1 177 ? 1.969 -16.156 1.043 1 90.12 177 LYS A N 1
ATOM 1388 C CA . LYS A 1 177 ? 2.859 -17.312 1.139 1 90.12 177 LYS A CA 1
ATOM 1389 C C . LYS A 1 177 ? 2.334 -18.328 2.146 1 90.12 177 LYS A C 1
ATOM 1391 O O . LYS A 1 177 ? 3.039 -19.266 2.51 1 90.12 177 LYS A O 1
ATOM 1396 N N . GLY A 1 178 ? 1.142 -18.016 2.729 1 90.38 178 GLY A N 1
ATOM 1397 C CA . GLY A 1 178 ? 0.483 -19.016 3.553 1 90.38 178 GLY A CA 1
ATOM 1398 C C . GLY A 1 178 ? 0.733 -18.828 5.035 1 90.38 178 GLY A C 1
ATOM 1399 O O . GLY A 1 178 ? 0.448 -19.719 5.84 1 90.38 178 GLY A O 1
ATOM 1400 N N . ASN A 1 179 ? 1.278 -17.688 5.477 1 94.88 179 ASN A N 1
ATOM 1401 C CA . ASN A 1 179 ? 1.5 -17.391 6.887 1 94.88 179 ASN A CA 1
ATOM 1402 C C . ASN A 1 179 ? 0.19 -17.078 7.609 1 94.88 179 ASN A C 1
ATOM 1404 O O . ASN A 1 179 ? -0.388 -16.016 7.434 1 94.88 179 ASN A O 1
ATOM 1408 N N . GLU A 1 180 ? -0.217 -17.938 8.492 1 94.06 180 GLU A N 1
ATOM 1409 C CA . GLU A 1 180 ? -1.516 -17.828 9.148 1 94.06 180 GLU A CA 1
ATOM 1410 C C . GLU A 1 180 ? -1.515 -16.703 10.18 1 94.06 180 GLU A C 1
ATOM 1412 O O . GLU A 1 180 ? -2.531 -16.031 10.375 1 94.06 180 GLU A O 1
ATOM 1417 N N . ARG A 1 181 ? -0.41 -16.625 10.875 1 97.12 181 ARG A N 1
ATOM 1418 C CA . ARG A 1 181 ? -0.324 -15.516 11.828 1 97.12 181 ARG A CA 1
ATOM 1419 C C . ARG A 1 181 ? -0.49 -14.172 11.133 1 97.12 181 ARG A C 1
ATOM 1421 O O . ARG A 1 181 ? -1.225 -13.305 11.609 1 97.12 181 ARG A O 1
ATOM 1428 N N . ALA A 1 182 ? 0.231 -13.953 10.023 1 97.62 182 ALA A N 1
ATOM 1429 C CA . ALA A 1 182 ? 0.112 -12.727 9.234 1 97.62 182 ALA A CA 1
ATOM 1430 C C . ALA A 1 182 ? -1.324 -12.516 8.766 1 97.62 182 ALA A C 1
ATOM 1432 O O . ALA A 1 182 ? -1.838 -11.398 8.805 1 97.62 182 ALA A O 1
ATOM 1433 N N . ARG A 1 183 ? -1.973 -13.492 8.328 1 96.88 183 ARG A N 1
ATOM 1434 C CA . ARG A 1 183 ? -3.355 -13.43 7.863 1 96.88 183 ARG A CA 1
ATOM 1435 C C . ARG A 1 183 ? -4.285 -12.969 8.984 1 96.88 183 ARG A C 1
ATOM 1437 O O . ARG A 1 183 ? -5.141 -12.109 8.773 1 96.88 183 ARG A O 1
ATOM 1444 N N . ASN A 1 184 ? -4.148 -13.594 10.133 1 97.31 184 ASN A N 1
ATOM 1445 C CA . ASN A 1 184 ? -4.988 -13.227 11.266 1 97.31 184 ASN A CA 1
ATOM 1446 C C . ASN A 1 184 ? -4.785 -11.766 11.672 1 97.31 184 ASN A C 1
ATOM 1448 O O . ASN A 1 184 ? -5.746 -11.07 11.992 1 97.31 184 ASN A O 1
ATOM 1452 N N . PHE A 1 185 ? -3.557 -11.352 11.672 1 98.5 185 PHE A N 1
ATOM 1453 C CA . PHE A 1 185 ? -3.275 -9.961 12.008 1 98.5 185 PHE A CA 1
ATOM 1454 C C . PHE A 1 185 ? -3.824 -9.023 10.93 1 98.5 185 PHE A C 1
ATOM 1456 O O . PHE A 1 185 ? -4.352 -7.953 11.242 1 98.5 185 PHE A O 1
ATOM 1463 N N . HIS A 1 186 ? -3.656 -9.406 9.641 1 98.56 186 HIS A N 1
ATOM 1464 C CA . HIS A 1 186 ? -4.234 -8.641 8.539 1 98.56 186 HIS A CA 1
ATOM 1465 C C . HIS A 1 186 ? -5.738 -8.469 8.719 1 98.56 186 HIS A C 1
ATOM 1467 O O . HIS A 1 186 ? -6.258 -7.355 8.609 1 98.56 186 HIS A O 1
ATOM 1473 N N . ILE A 1 187 ? -6.441 -9.469 9.039 1 98.06 187 ILE A N 1
ATOM 1474 C CA . ILE A 1 187 ? -7.883 -9.445 9.242 1 98.06 187 ILE A CA 1
ATOM 1475 C C . ILE A 1 187 ? -8.219 -8.578 10.461 1 98.06 187 ILE A C 1
ATOM 1477 O O . ILE A 1 187 ? -9.133 -7.75 10.406 1 98.06 187 ILE A O 1
ATOM 1481 N N . ALA A 1 188 ? -7.461 -8.773 11.547 1 98.44 188 ALA A N 1
ATOM 1482 C CA . ALA A 1 188 ? -7.711 -8.023 12.773 1 98.44 188 ALA A CA 1
ATOM 1483 C C . ALA A 1 188 ? -7.551 -6.523 12.539 1 98.44 188 ALA A C 1
ATOM 1485 O O . ALA A 1 188 ? -8.352 -5.723 13.023 1 98.44 188 ALA A O 1
ATOM 1486 N N . LEU A 1 189 ? -6.512 -6.125 11.883 1 98.62 189 LEU A N 1
ATOM 1487 C CA . LEU A 1 189 ? -6.273 -4.715 11.578 1 98.62 189 LEU A CA 1
ATOM 1488 C C . LEU A 1 189 ? -7.41 -4.137 10.75 1 98.62 189 LEU A C 1
ATOM 1490 O O . LEU A 1 189 ? -7.883 -3.027 11.016 1 98.62 189 LEU A O 1
ATOM 1494 N N . ASN A 1 190 ? -7.883 -4.875 9.781 1 98.44 190 ASN A N 1
ATOM 1495 C CA . ASN A 1 190 ? -8.953 -4.375 8.922 1 98.44 190 ASN A CA 1
ATOM 1496 C C . ASN A 1 190 ? -10.305 -4.398 9.641 1 98.44 190 ASN A C 1
ATOM 1498 O O . ASN A 1 190 ? -11.148 -3.537 9.406 1 98.44 190 ASN A O 1
ATOM 1502 N N . ALA A 1 191 ? -10.523 -5.359 10.531 1 98 191 ALA A N 1
ATOM 1503 C CA . ALA A 1 191 ? -11.711 -5.328 11.367 1 98 191 ALA A CA 1
ATOM 1504 C C . ALA A 1 191 ? -11.727 -4.09 12.258 1 98 191 ALA A C 1
ATOM 1506 O O . ALA A 1 191 ? -12.766 -3.443 12.422 1 98 191 ALA A O 1
ATOM 1507 N N . SER A 1 192 ? -10.594 -3.814 12.828 1 97.94 192 SER A N 1
ATOM 1508 C CA . SER A 1 192 ? -10.469 -2.596 13.617 1 97.94 192 SER A CA 1
ATOM 1509 C C . SER A 1 192 ? -10.805 -1.36 12.789 1 97.94 192 SER A C 1
ATOM 1511 O O . SER A 1 192 ? -11.453 -0.434 13.281 1 97.94 192 SER A O 1
ATOM 1513 N N . ASN A 1 193 ? -10.359 -1.379 11.562 1 98 193 ASN A N 1
ATOM 1514 C CA . ASN A 1 193 ? -10.664 -0.275 10.656 1 98 193 ASN A CA 1
ATOM 1515 C C . ASN A 1 193 ? -12.164 -0.115 10.453 1 98 193 ASN A C 1
ATOM 1517 O O . ASN A 1 193 ? -12.688 1 10.492 1 98 193 ASN A O 1
ATOM 1521 N N . VAL A 1 194 ? -12.844 -1.158 10.188 1 97.81 194 VAL A N 1
ATOM 1522 C CA . VAL A 1 194 ? -14.289 -1.12 9.977 1 97.81 194 VAL A CA 1
ATOM 1523 C C . VAL A 1 194 ? -14.977 -0.585 11.227 1 97.81 194 VAL A C 1
ATOM 1525 O O . VAL A 1 194 ? -15.883 0.25 11.141 1 97.81 194 VAL A O 1
ATOM 1528 N N . ILE A 1 195 ? -14.508 -1.016 12.398 1 97.38 195 ILE A N 1
ATOM 1529 C CA . ILE A 1 195 ? -15.07 -0.554 13.664 1 97.38 195 ILE A CA 1
ATOM 1530 C C . ILE A 1 195 ? -14.844 0.95 13.805 1 97.38 195 ILE A C 1
ATOM 1532 O O . ILE A 1 195 ? -15.75 1.682 14.219 1 97.38 195 ILE A O 1
ATOM 1536 N N . LEU A 1 196 ? -13.664 1.374 13.477 1 96.31 196 LEU A N 1
ATOM 1537 C CA . LEU A 1 196 ? -13.359 2.799 13.555 1 96.31 196 LEU A CA 1
ATOM 1538 C C . LEU A 1 196 ? -14.258 3.592 12.602 1 96.31 196 LEU A C 1
ATOM 1540 O O . LEU A 1 196 ? -14.742 4.672 12.953 1 96.31 196 LEU A O 1
ATOM 1544 N N . PHE A 1 197 ? -14.438 3.115 11.406 1 96.31 197 PHE A N 1
ATOM 1545 C CA . PHE A 1 197 ? -15.344 3.754 10.461 1 96.31 197 PHE A CA 1
ATOM 1546 C C . PHE A 1 197 ? -16.75 3.879 11.055 1 96.31 197 PHE A C 1
ATOM 1548 O O . PHE A 1 197 ? -17.344 4.953 11.016 1 96.31 197 PHE A O 1
ATOM 1555 N N . ILE A 1 198 ? -17.219 2.826 11.602 1 96.5 198 ILE A N 1
ATOM 1556 C CA . ILE A 1 198 ? -18.578 2.793 12.164 1 96.5 198 ILE A CA 1
ATOM 1557 C C . ILE A 1 198 ? -18.688 3.789 13.312 1 96.5 198 ILE A C 1
ATOM 1559 O O . ILE A 1 198 ? -19.672 4.504 13.438 1 96.5 198 ILE A O 1
ATOM 1563 N N . TRP A 1 199 ? -17.656 3.863 14.117 1 95.62 199 TRP A N 1
ATOM 1564 C CA . TRP A 1 199 ? -17.625 4.781 15.25 1 95.62 199 TRP A CA 1
ATOM 1565 C C . TRP A 1 199 ? -17.719 6.23 14.781 1 95.62 199 TRP A C 1
ATOM 1567 O O . TRP A 1 199 ? -18.172 7.102 15.523 1 95.62 199 TRP A O 1
ATOM 1577 N N . GLN A 1 200 ? -17.297 6.527 13.539 1 94 200 GLN A N 1
ATOM 1578 C CA . GLN A 1 200 ? -17.25 7.887 13.016 1 94 200 GLN A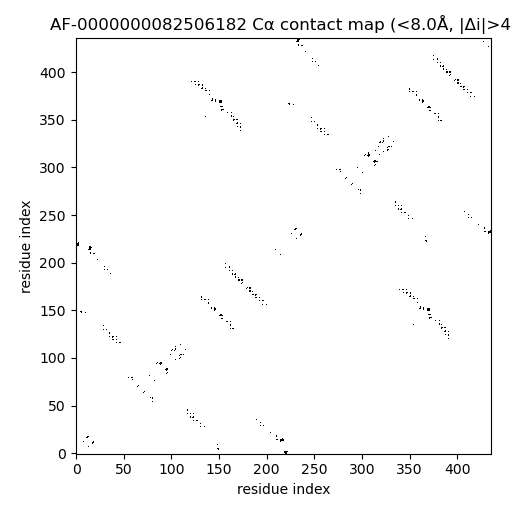 CA 1
ATOM 1579 C C . GLN A 1 200 ? -18.578 8.258 12.359 1 94 200 GLN A C 1
ATOM 1581 O O . GLN A 1 200 ? -18.812 9.43 12.047 1 94 200 GLN A O 1
ATOM 1586 N N . ILE A 1 201 ? -19.484 7.375 12.188 1 93.88 201 ILE A N 1
ATOM 1587 C CA . ILE A 1 201 ? -20.672 7.594 11.375 1 93.88 201 ILE A CA 1
ATOM 1588 C C . ILE A 1 201 ? -21.547 8.664 12.023 1 93.88 201 ILE A C 1
ATOM 1590 O O . ILE A 1 201 ? -21.969 9.617 11.359 1 93.88 201 ILE A O 1
ATOM 1594 N N . PRO A 1 202 ? -21.859 8.664 13.375 1 93.25 202 PRO A N 1
ATOM 1595 C CA . PRO A 1 202 ? -22.703 9.703 13.961 1 93.25 202 PRO A CA 1
ATOM 1596 C C . PRO A 1 202 ? -22.109 11.102 13.797 1 93.25 202 PRO A C 1
ATOM 1598 O O . PRO A 1 202 ? -22.828 12.031 13.422 1 93.25 202 PRO A O 1
ATOM 1601 N N . THR A 1 203 ? -20.844 11.258 14.062 1 89.81 203 THR A N 1
ATOM 1602 C CA . THR A 1 203 ? -20.203 12.555 13.891 1 89.81 203 THR A CA 1
ATOM 1603 C C . THR A 1 203 ? -20.234 12.984 12.43 1 89.81 203 THR A C 1
ATOM 1605 O O . THR A 1 203 ? -20.391 14.172 12.133 1 89.81 203 THR A O 1
ATOM 1608 N N . GLY A 1 204 ? -20.062 12.062 11.539 1 90.12 204 GLY A N 1
ATOM 1609 C CA . GLY A 1 204 ? -20.141 12.359 10.117 1 90.12 204 GLY A CA 1
ATOM 1610 C C . GLY A 1 204 ? -21.516 12.867 9.695 1 90.12 204 GLY A C 1
ATOM 1611 O O . GLY A 1 204 ? -21.625 13.82 8.922 1 90.12 204 GLY A O 1
ATOM 1612 N N . ILE A 1 205 ? -22.531 12.25 10.195 1 93.31 205 ILE A N 1
ATOM 1613 C CA . ILE A 1 205 ? -23.891 12.656 9.875 1 93.31 205 ILE A CA 1
ATOM 1614 C C . ILE A 1 205 ? -24.141 14.07 10.398 1 93.31 205 ILE A C 1
ATOM 1616 O O . ILE A 1 205 ? -24.719 14.906 9.695 1 93.31 205 ILE A O 1
ATOM 1620 N N . ASP A 1 206 ? -23.672 14.352 11.602 1 92 206 ASP A N 1
ATOM 1621 C CA . ASP A 1 206 ? -23.797 15.68 12.188 1 92 206 ASP A CA 1
ATOM 1622 C C . ASP A 1 206 ? -23.125 16.734 11.305 1 92 206 ASP A C 1
ATOM 1624 O O . ASP A 1 206 ? -23.672 17.828 11.102 1 92 206 ASP A O 1
ATOM 1628 N N . THR A 1 207 ? -22 16.375 10.852 1 87.56 207 THR A N 1
ATOM 1629 C CA . THR A 1 207 ? -21.234 17.297 10.016 1 87.56 207 THR A CA 1
ATOM 1630 C C . THR A 1 207 ? -21.984 17.594 8.711 1 87.56 207 THR A C 1
ATOM 1632 O O . THR A 1 207 ? -22.016 18.734 8.25 1 87.56 207 THR A O 1
ATOM 1635 N N . VAL A 1 208 ? -22.578 16.609 8.109 1 91 208 VAL A N 1
ATOM 1636 C CA . VAL A 1 208 ? -23.328 16.797 6.867 1 91 208 VAL A CA 1
ATOM 1637 C C . VAL A 1 208 ? -24.5 17.734 7.109 1 91 208 VAL A C 1
ATOM 1639 O O . VAL A 1 208 ? -24.766 18.641 6.305 1 91 208 VAL A O 1
ATOM 1642 N N . PHE A 1 209 ? -25.172 17.625 8.188 1 92.94 209 PHE A N 1
ATOM 1643 C CA . PHE A 1 209 ? -26.297 18.5 8.508 1 92.94 209 PHE A CA 1
ATOM 1644 C C . PHE A 1 209 ? -25.812 19.938 8.703 1 92.94 209 PHE A C 1
ATOM 1646 O O . PHE A 1 209 ? -26.484 20.875 8.273 1 92.94 209 PHE A O 1
ATOM 1653 N N . LYS A 1 210 ? -24.734 20.094 9.289 1 89.88 210 LYS A N 1
ATOM 1654 C CA . LYS A 1 210 ? -24.188 21.422 9.477 1 89.88 210 LYS A CA 1
ATOM 1655 C C . LYS A 1 210 ? -23.828 22.062 8.141 1 89.88 210 LYS A C 1
ATOM 1657 O O . LYS A 1 210 ? -23.969 23.281 7.969 1 89.88 210 LYS A O 1
ATOM 1662 N N . VAL A 1 211 ? -23.25 21.266 7.215 1 86.69 211 VAL A N 1
ATOM 1663 C CA . VAL A 1 211 ? -22.922 21.766 5.887 1 86.69 211 VAL A CA 1
ATOM 1664 C C . VAL A 1 211 ? -24.188 22.297 5.211 1 86.69 211 VAL A C 1
ATOM 1666 O O . VAL A 1 211 ? -24.172 23.391 4.633 1 86.69 211 VAL A O 1
ATOM 1669 N N . PHE A 1 212 ? -25.281 21.578 5.312 1 90.5 212 PHE A N 1
ATOM 1670 C CA . PHE A 1 212 ? -26.516 22.016 4.684 1 90.5 212 PHE A CA 1
ATOM 1671 C C . PHE A 1 212 ? -27.094 23.219 5.41 1 90.5 212 PHE A C 1
ATOM 1673 O O . PHE A 1 212 ? -27.719 24.078 4.789 1 90.5 212 PHE A O 1
ATOM 1680 N N . GLU A 1 213 ? -26.797 23.359 6.605 1 90 213 GLU A N 1
ATOM 1681 C CA . GLU A 1 213 ? -27.328 24.469 7.402 1 90 213 GLU A CA 1
ATOM 1682 C C . GLU A 1 213 ? -26.531 25.75 7.148 1 90 213 GLU A C 1
ATOM 1684 O O . GLU A 1 213 ? -27.109 26.844 7.078 1 90 213 GLU A O 1
ATOM 1689 N N . PHE A 1 214 ? -25.266 25.594 6.895 1 86.69 214 PHE A N 1
ATOM 1690 C CA . PHE A 1 214 ? -24.422 26.781 6.984 1 86.69 214 PHE A CA 1
ATOM 1691 C C . PHE A 1 214 ? -23.828 27.125 5.625 1 86.69 214 PHE A C 1
ATOM 1693 O O . PHE A 1 214 ? -23.094 28.109 5.492 1 86.69 214 PHE A O 1
ATOM 1700 N N . THR A 1 215 ? -23.938 26.266 4.738 1 82.62 215 THR A N 1
ATOM 1701 C CA . THR A 1 215 ? -23.375 26.578 3.428 1 82.62 215 THR A CA 1
ATOM 1702 C C . THR A 1 215 ? -24.469 26.594 2.361 1 82.62 215 THR A C 1
ATOM 1704 O O . THR A 1 215 ? -25.578 26.125 2.602 1 82.62 215 THR A O 1
ATOM 1707 N N . ASN A 1 216 ? -24.109 27.359 1.179 1 81.81 216 ASN A N 1
ATOM 1708 C CA . ASN A 1 216 ? -25.031 27.469 0.052 1 81.81 216 ASN A CA 1
ATOM 1709 C C . ASN A 1 216 ? -24.406 26.906 -1.229 1 81.81 216 ASN A C 1
ATOM 1711 O O . ASN A 1 216 ? -23.188 26.797 -1.343 1 81.81 216 ASN A O 1
ATOM 1715 N N . TRP A 1 217 ? -25.375 26.406 -2.156 1 82.75 217 TRP A N 1
ATOM 1716 C CA . TRP A 1 217 ? -24.922 26.062 -3.5 1 82.75 217 TRP A CA 1
ATOM 1717 C C . TRP A 1 217 ? -24.453 27.312 -4.254 1 82.75 217 TRP A C 1
ATOM 1719 O O . TRP A 1 217 ? -24.922 28.422 -3.992 1 82.75 217 TRP A O 1
ATOM 1729 N N . PRO A 1 218 ? -23.406 27.172 -5.121 1 67.06 218 PRO A N 1
ATOM 1730 C CA . PRO A 1 218 ? -23.078 28.391 -5.879 1 67.06 218 PRO A CA 1
ATOM 1731 C C . PRO A 1 218 ? -24.297 29 -6.551 1 67.06 218 PRO A C 1
ATOM 1733 O O . PRO A 1 218 ? -25.266 28.297 -6.859 1 67.06 218 PRO A O 1
ATOM 1736 N N . MET B 1 1 ? -6.727 37.844 20.25 1 20.91 1 MET B N 1
ATOM 1737 C CA . MET B 1 1 ? -6.27 36.688 21 1 20.91 1 MET B CA 1
ATOM 1738 C C . MET B 1 1 ? -5.012 36.094 20.375 1 20.91 1 MET B C 1
ATOM 1740 O O . MET B 1 1 ? -4.941 35.906 19.156 1 20.91 1 MET B O 1
ATOM 1744 N N . ASP B 1 2 ? -3.822 36.281 20.906 1 23.03 2 ASP B N 1
ATOM 1745 C CA . ASP B 1 2 ? -2.449 36.156 20.422 1 23.03 2 ASP B CA 1
ATOM 1746 C C . ASP B 1 2 ? -2.201 34.781 19.797 1 23.03 2 ASP B C 1
ATOM 1748 O O . ASP B 1 2 ? -2.723 33.781 20.281 1 23.03 2 ASP B O 1
ATOM 1752 N N . ALA B 1 3 ? -2.229 34.656 18.547 1 31.23 3 ALA B N 1
ATOM 1753 C CA . ALA B 1 3 ? -1.604 33.594 17.766 1 31.23 3 ALA B CA 1
ATOM 1754 C C . ALA B 1 3 ? -0.423 32.969 18.516 1 31.23 3 ALA B C 1
ATOM 1756 O O . ALA B 1 3 ? 0.645 33.594 18.609 1 31.23 3 ALA B O 1
ATOM 1757 N N . LEU B 1 4 ? -0.684 32.438 19.797 1 29.14 4 LEU B N 1
ATOM 1758 C CA . LEU B 1 4 ? 0.325 31.906 20.703 1 29.14 4 LEU B CA 1
ATOM 1759 C C . LEU B 1 4 ? 1.37 31.094 19.953 1 29.14 4 LEU B C 1
ATOM 1761 O O . LEU B 1 4 ? 1.026 30.156 19.219 1 29.14 4 LEU B O 1
ATOM 1765 N N . ALA B 1 5 ? 2.416 31.609 19.328 1 33.97 5 ALA B N 1
ATOM 1766 C CA . ALA B 1 5 ? 3.797 31.156 19.188 1 33.97 5 ALA B CA 1
ATOM 1767 C C . ALA B 1 5 ? 4.137 30.094 20.219 1 33.97 5 ALA B C 1
ATOM 1769 O O . ALA B 1 5 ? 4.473 30.406 21.359 1 33.97 5 ALA B O 1
ATOM 1770 N N . VAL B 1 6 ? 3.24 29.125 20.516 1 38.03 6 VAL B N 1
ATOM 1771 C CA . VAL B 1 6 ? 3.625 28.078 21.453 1 38.03 6 VAL B CA 1
ATOM 1772 C C . VAL B 1 6 ? 5.09 27.703 21.234 1 38.03 6 VAL B C 1
ATOM 1774 O O . VAL B 1 6 ? 5.449 27.156 20.188 1 38.03 6 VAL B O 1
ATOM 1777 N N . GLY B 1 7 ? 6.148 28.359 21.562 1 35.53 7 GLY B N 1
ATOM 1778 C CA . GLY B 1 7 ? 7.59 28.312 21.734 1 35.53 7 GLY B CA 1
ATOM 1779 C C . GLY B 1 7 ? 8.109 26.922 22.047 1 35.53 7 GLY B C 1
ATOM 1780 O O . GLY B 1 7 ? 7.34 25.969 22.125 1 35.53 7 GLY B O 1
ATOM 1781 N N . ARG B 1 8 ? 9.375 26.875 22.859 1 40.91 8 ARG B N 1
ATOM 1782 C CA . ARG B 1 8 ? 10.273 25.953 23.562 1 40.91 8 ARG B CA 1
ATOM 1783 C C . ARG B 1 8 ? 9.492 24.969 24.406 1 40.91 8 ARG B C 1
ATOM 1785 O O . ARG B 1 8 ? 10.07 24.297 25.266 1 40.91 8 ARG B O 1
ATOM 1792 N N . GLU B 1 9 ? 8.391 25.125 24.656 1 38.69 9 GLU B N 1
ATOM 1793 C CA . GLU B 1 9 ? 7.867 24.375 25.781 1 38.69 9 GLU B CA 1
ATOM 1794 C C . GLU B 1 9 ? 7.918 22.875 25.516 1 38.69 9 GLU B C 1
ATOM 1796 O O . GLU B 1 9 ? 7.758 22.062 26.422 1 38.69 9 GLU B O 1
ATOM 1801 N N . PHE B 1 10 ? 7.516 22.453 24.406 1 45.44 10 PHE B N 1
ATOM 1802 C CA . PHE B 1 10 ? 7.602 21 24.422 1 45.44 10 PHE B CA 1
ATOM 1803 C C . PHE B 1 10 ? 9.047 20.531 24.312 1 45.44 10 PHE B C 1
ATOM 1805 O O . PHE B 1 10 ? 9.516 20.234 23.203 1 45.44 10 PHE B O 1
ATOM 1812 N N . GLY B 1 11 ? 9.984 21.078 25.109 1 43.03 11 GLY B N 1
ATOM 1813 C CA . GLY B 1 11 ? 11.367 20.875 25.516 1 43.03 11 GLY B CA 1
ATOM 1814 C C . GLY B 1 11 ? 11.984 19.625 24.922 1 43.03 11 GLY B C 1
ATOM 1815 O O . GLY B 1 11 ? 13.07 19.688 24.328 1 43.03 11 GLY B O 1
ATOM 1816 N N . ILE B 1 12 ? 11.438 18.516 25.234 1 46.41 12 ILE B N 1
ATOM 1817 C CA . ILE B 1 12 ? 12.07 17.234 24.938 1 46.41 12 ILE B CA 1
ATOM 1818 C C . ILE B 1 12 ? 12.094 17.016 23.422 1 46.41 12 ILE B C 1
ATOM 1820 O O . ILE B 1 12 ? 13.023 16.406 22.891 1 46.41 12 ILE B O 1
ATOM 1824 N N . LEU B 1 13 ? 11.039 17.391 22.641 1 52.28 13 LEU B N 1
ATOM 1825 C CA . LEU B 1 13 ? 11.031 17.297 21.172 1 52.28 13 LEU B CA 1
ATOM 1826 C C . LEU B 1 13 ? 11.984 18.312 20.562 1 52.28 13 LEU B C 1
ATOM 1828 O O . LEU B 1 13 ? 12.219 18.297 19.359 1 52.28 13 LEU B O 1
ATOM 1832 N N . GLU B 1 14 ? 12.422 19.25 21.344 1 57.97 14 GLU B N 1
ATOM 1833 C CA . GLU B 1 14 ? 13.352 20.312 20.969 1 57.97 14 GLU B CA 1
ATOM 1834 C C . GLU B 1 14 ? 14.797 19.844 21.078 1 57.97 14 GLU B C 1
ATOM 1836 O O . GLU B 1 14 ? 15.719 20.516 20.609 1 57.97 14 GLU B O 1
ATOM 1841 N N . GLY B 1 15 ? 14.891 18.672 21.578 1 72.56 15 GLY B N 1
ATOM 1842 C CA . GLY B 1 15 ? 16.281 18.25 21.641 1 72.56 15 GLY B CA 1
ATOM 1843 C C . GLY B 1 15 ? 16.828 17.75 20.328 1 72.56 15 GLY B C 1
ATOM 1844 O O . GLY B 1 15 ? 16.062 17.484 19.391 1 72.56 15 GLY B O 1
ATOM 1845 N N . ARG B 1 16 ? 18.156 17.812 20.266 1 84 16 ARG B N 1
ATOM 1846 C CA . ARG B 1 16 ? 18.891 17.406 19.062 1 84 16 ARG B CA 1
ATOM 1847 C C . ARG B 1 16 ? 18.5 16.016 18.625 1 84 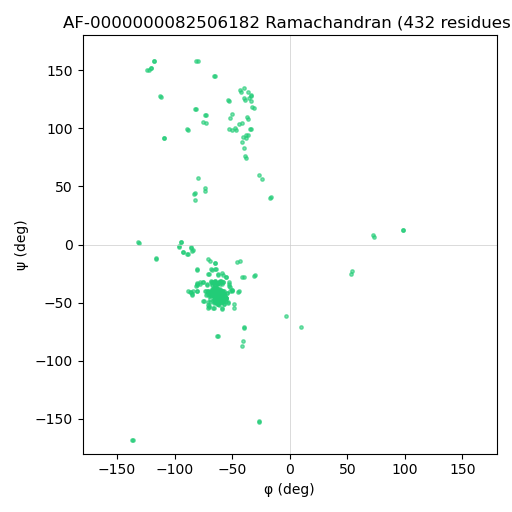16 ARG B C 1
ATOM 1849 O O . ARG B 1 16 ? 18.359 15.75 17.422 1 84 16 ARG B O 1
ATOM 1856 N N . SER B 1 17 ? 18.156 15.148 19.625 1 83.31 17 SER B N 1
ATOM 1857 C CA . SER B 1 17 ? 17.797 13.781 19.281 1 83.31 17 SER B CA 1
ATOM 1858 C C . SER B 1 17 ? 16.5 13.742 18.469 1 83.31 17 SER B C 1
ATOM 1860 O O . SER B 1 17 ? 16.422 13.062 17.453 1 83.31 17 SER B O 1
ATOM 1862 N N . PHE B 1 18 ? 15.531 14.352 18.906 1 81.75 18 PHE B N 1
ATOM 1863 C CA . PHE B 1 18 ? 14.242 14.336 18.219 1 81.75 18 PHE B CA 1
ATOM 1864 C C . PHE B 1 18 ? 14.32 15.07 16.891 1 81.75 18 PHE B C 1
ATOM 1866 O O . PHE B 1 18 ? 13.664 14.68 15.922 1 81.75 18 PHE B O 1
ATOM 1873 N N . ALA B 1 19 ? 15.141 16.125 16.844 1 83.31 19 ALA B N 1
ATOM 1874 C CA . ALA B 1 19 ? 15.281 16.891 15.617 1 83.31 19 ALA B CA 1
ATOM 1875 C C . ALA B 1 19 ? 15.961 16.078 14.523 1 83.31 19 ALA B C 1
ATOM 1877 O O . ALA B 1 19 ? 15.789 16.359 13.328 1 83.31 19 ALA B O 1
ATOM 1878 N N . LEU B 1 20 ? 16.672 15.094 14.891 1 89.12 20 LEU B N 1
ATOM 1879 C CA . LEU B 1 20 ? 17.438 14.32 13.922 1 89.12 20 LEU B CA 1
ATOM 1880 C C . LEU B 1 20 ? 16.641 13.117 13.43 1 89.12 20 LEU B C 1
ATOM 1882 O O . LEU B 1 20 ? 17.047 12.445 12.477 1 89.12 20 LEU B O 1
ATOM 1886 N N . ILE B 1 21 ? 15.5 12.883 14.008 1 87.88 21 ILE B N 1
ATOM 1887 C CA . ILE B 1 21 ? 14.688 11.742 13.594 1 87.88 21 ILE B CA 1
ATOM 1888 C C . ILE B 1 21 ? 14.273 11.898 12.133 1 87.88 21 ILE B C 1
ATOM 1890 O O . ILE B 1 21 ? 14.406 10.961 11.344 1 87.88 21 ILE B O 1
ATOM 1894 N N . HIS B 1 22 ? 13.828 13.117 11.758 1 89 22 HIS B N 1
ATOM 1895 C CA . HIS B 1 22 ? 13.328 13.336 10.406 1 89 22 HIS B CA 1
ATOM 1896 C C . HIS B 1 22 ? 14.422 13.094 9.367 1 89 22 HIS B C 1
ATOM 1898 O O . HIS B 1 22 ? 14.25 12.273 8.461 1 89 22 HIS B O 1
ATOM 1904 N N . PRO B 1 23 ? 15.625 13.727 9.523 1 90.62 23 PRO B N 1
ATOM 1905 C CA . PRO B 1 23 ? 16.641 13.492 8.492 1 90.62 23 PRO B CA 1
ATOM 1906 C C . PRO B 1 23 ? 17.172 12.062 8.5 1 90.62 23 PRO B C 1
ATOM 1908 O O . PRO B 1 23 ? 17.516 11.523 7.441 1 90.62 23 PRO B O 1
ATOM 1911 N N . ILE B 1 24 ? 17.25 11.406 9.57 1 92.25 24 ILE B N 1
ATOM 1912 C CA . ILE B 1 24 ? 17.75 10.039 9.641 1 92.25 24 ILE B CA 1
ATOM 1913 C C . ILE B 1 24 ? 16.766 9.086 8.984 1 92.25 24 ILE B C 1
ATOM 1915 O O . ILE B 1 24 ? 17.156 8.273 8.133 1 92.25 24 ILE B O 1
ATOM 1919 N N . VAL B 1 25 ? 15.469 9.188 9.352 1 94.44 25 VAL B N 1
ATOM 1920 C CA . VAL B 1 25 ? 14.453 8.297 8.805 1 94.44 25 VAL B CA 1
ATOM 1921 C C . VAL B 1 25 ? 14.297 8.562 7.305 1 94.44 25 VAL B C 1
ATOM 1923 O O . VAL B 1 25 ? 14.172 7.625 6.516 1 94.44 25 VAL B O 1
ATOM 1926 N N . THR B 1 26 ? 14.328 9.797 6.902 1 94.5 26 THR B N 1
ATOM 1927 C CA . THR B 1 26 ? 14.18 10.141 5.496 1 94.5 26 THR B CA 1
ATOM 1928 C C . THR B 1 26 ? 15.344 9.594 4.676 1 94.5 26 THR B C 1
ATOM 1930 O O . THR B 1 26 ? 15.141 9.039 3.594 1 94.5 26 THR B O 1
ATOM 1933 N N . SER B 1 27 ? 16.578 9.758 5.156 1 94.94 27 SER B N 1
ATOM 1934 C CA . SER B 1 27 ? 17.734 9.211 4.469 1 94.94 27 SER B CA 1
ATOM 1935 C C . SER B 1 27 ? 17.672 7.691 4.383 1 94.94 27 SER B C 1
ATOM 1937 O O . SER B 1 27 ? 18.031 7.105 3.357 1 94.94 27 SER B O 1
ATOM 1939 N N . GLY B 1 28 ? 17.25 7.07 5.484 1 96.81 28 GLY B N 1
ATOM 1940 C CA . GLY B 1 28 ? 17.047 5.629 5.453 1 96.81 28 GLY B CA 1
ATOM 1941 C C . GLY B 1 28 ? 16.031 5.191 4.406 1 96.81 28 GLY B C 1
ATOM 1942 O O . GLY B 1 28 ? 16.266 4.215 3.688 1 96.81 28 GLY B O 1
ATOM 1943 N N . LEU B 1 29 ? 14.906 5.918 4.332 1 97.56 29 LEU B N 1
ATOM 1944 C CA . LEU B 1 29 ? 13.883 5.594 3.34 1 97.56 29 LEU B CA 1
ATOM 1945 C C . LEU B 1 29 ? 14.414 5.812 1.927 1 97.56 29 LEU B C 1
ATOM 1947 O O . LEU B 1 29 ? 14.062 5.066 1.009 1 97.56 29 LEU B O 1
ATOM 1951 N N . PHE B 1 30 ? 15.266 6.824 1.706 1 97.62 30 PHE B N 1
ATOM 1952 C CA . PHE B 1 30 ? 15.859 7.059 0.394 1 97.62 30 PHE B CA 1
ATOM 1953 C C . PHE B 1 30 ? 16.734 5.883 -0.023 1 97.62 30 PHE B C 1
ATOM 1955 O O . PHE B 1 30 ? 16.594 5.352 -1.126 1 97.62 30 PHE B O 1
ATOM 1962 N N . LEU B 1 31 ? 17.594 5.453 0.837 1 97.69 31 LEU B N 1
ATOM 1963 C CA . LEU B 1 31 ? 18.484 4.332 0.537 1 97.69 31 LEU B CA 1
ATOM 1964 C C . LEU B 1 31 ? 17.688 3.057 0.294 1 97.69 31 LEU B C 1
ATOM 1966 O O . LEU B 1 31 ? 18.016 2.273 -0.6 1 97.69 31 LEU B O 1
ATOM 1970 N N . TYR B 1 32 ? 16.688 2.838 1.082 1 98.12 32 TYR B N 1
ATOM 1971 C CA . TYR B 1 32 ? 15.828 1.668 0.917 1 98.12 32 TYR B CA 1
ATOM 1972 C C . TYR B 1 32 ? 15.07 1.725 -0.406 1 98.12 32 TYR B C 1
ATOM 1974 O O . TYR B 1 32 ? 14.844 0.692 -1.041 1 98.12 32 TYR B O 1
ATOM 1982 N N . THR B 1 33 ? 14.641 2.916 -0.812 1 98.44 33 THR B N 1
ATOM 1983 C CA . THR B 1 33 ? 13.992 3.09 -2.107 1 98.44 33 THR B CA 1
ATOM 1984 C C . THR B 1 33 ? 14.93 2.666 -3.238 1 98.44 33 THR B C 1
ATOM 1986 O O . THR B 1 33 ? 14.508 1.973 -4.168 1 98.44 33 THR B O 1
ATOM 1989 N N . VAL B 1 34 ? 16.141 3.074 -3.191 1 97.38 34 VAL B N 1
ATOM 1990 C CA . VAL B 1 34 ? 17.125 2.699 -4.203 1 97.38 34 VAL B CA 1
ATOM 1991 C C . VAL B 1 34 ? 17.328 1.186 -4.191 1 97.38 34 VAL B C 1
ATOM 1993 O O . VAL B 1 34 ? 17.406 0.557 -5.25 1 97.38 34 VAL B O 1
ATOM 1996 N N . TYR B 1 35 ? 17.422 0.598 -3.041 1 97.56 35 TYR B N 1
ATOM 1997 C CA . TYR B 1 35 ? 17.547 -0.848 -2.898 1 97.56 35 TYR B CA 1
ATOM 1998 C C . TYR B 1 35 ? 16.375 -1.569 -3.551 1 97.56 35 TYR B C 1
ATOM 2000 O O . TYR B 1 35 ? 16.562 -2.537 -4.289 1 97.56 35 TYR B O 1
ATOM 2008 N N . VAL B 1 36 ? 15.109 -1.115 -3.229 1 98.12 36 VAL B N 1
ATOM 2009 C CA . VAL B 1 36 ? 13.922 -1.712 -3.83 1 98.12 36 VAL B CA 1
ATOM 2010 C C . VAL B 1 36 ? 13.977 -1.559 -5.348 1 98.12 36 VAL B C 1
ATOM 2012 O O . VAL B 1 36 ? 13.609 -2.475 -6.086 1 98.12 36 VAL B O 1
ATOM 2015 N N . GLY B 1 37 ? 14.438 -0.337 -5.816 1 96.88 37 GLY B N 1
ATOM 2016 C CA . GLY B 1 37 ? 14.625 -0.142 -7.246 1 96.88 37 GLY B CA 1
ATOM 2017 C C . GLY B 1 37 ? 15.609 -1.121 -7.859 1 96.88 37 GLY B C 1
ATOM 2018 O O . GLY B 1 37 ? 15.391 -1.624 -8.961 1 96.88 37 GLY B O 1
ATOM 2019 N N . TYR B 1 38 ? 16.672 -1.416 -7.195 1 94.69 38 TYR B N 1
ATOM 2020 C CA . TYR B 1 38 ? 17.656 -2.395 -7.645 1 94.69 38 TYR B CA 1
ATOM 2021 C C . TYR B 1 38 ? 17.031 -3.779 -7.766 1 94.69 38 TYR B C 1
ATOM 2023 O O . TYR B 1 38 ? 17.25 -4.484 -8.75 1 94.69 38 TYR B O 1
ATOM 2031 N N . LEU B 1 39 ? 16.312 -4.211 -6.738 1 94.44 39 LEU B N 1
ATOM 2032 C CA . LEU B 1 39 ? 15.617 -5.488 -6.789 1 94.44 39 LEU B CA 1
ATOM 2033 C C . LEU B 1 39 ? 14.664 -5.539 -7.98 1 94.44 39 LEU B C 1
ATOM 2035 O O . LEU B 1 39 ? 14.555 -6.57 -8.648 1 94.44 39 LEU B O 1
ATOM 2039 N N . GLY B 1 40 ? 13.945 -4.367 -8.18 1 94.19 40 GLY B N 1
ATOM 2040 C CA . GLY B 1 40 ? 13.062 -4.305 -9.328 1 94.19 40 GLY B CA 1
ATOM 2041 C C . GLY B 1 40 ? 13.789 -4.449 -10.656 1 94.19 40 GLY B C 1
ATOM 2042 O O . GLY B 1 40 ? 13.312 -5.137 -11.562 1 94.19 40 GLY B O 1
ATOM 2043 N N . TRP B 1 41 ? 14.898 -3.818 -10.789 1 92.88 41 TRP B N 1
ATOM 2044 C CA . TRP B 1 41 ? 15.727 -3.932 -11.984 1 92.88 41 TRP B CA 1
ATOM 2045 C C . TRP B 1 41 ? 16.188 -5.371 -12.195 1 92.88 41 TRP B C 1
ATOM 2047 O O . TRP B 1 41 ? 16.156 -5.883 -13.312 1 92.88 41 TRP B O 1
ATOM 2057 N N . GLU B 1 42 ? 16.625 -6.059 -11.133 1 87.12 42 GLU B N 1
ATOM 2058 C CA . GLU B 1 42 ? 17.031 -7.457 -11.195 1 87.12 42 GLU B CA 1
ATOM 2059 C C . GLU B 1 42 ? 15.883 -8.352 -11.648 1 87.12 42 GLU B C 1
ATOM 2061 O O . GLU B 1 42 ? 16.078 -9.281 -12.43 1 87.12 42 GLU B O 1
ATOM 2066 N N . TRP B 1 43 ? 14.75 -8.047 -11.133 1 88.94 43 TRP B N 1
ATOM 2067 C CA . TRP B 1 43 ? 13.57 -8.82 -11.516 1 88.94 43 TRP B CA 1
ATOM 2068 C C . TRP B 1 43 ? 13.258 -8.641 -12.992 1 88.94 43 TRP B C 1
ATOM 2070 O O . TRP B 1 43 ? 12.93 -9.609 -13.688 1 88.94 43 TRP B O 1
ATOM 2080 N N . ARG B 1 44 ? 13.297 -7.488 -13.477 1 88 44 ARG B N 1
ATOM 2081 C CA . ARG B 1 44 ? 13.039 -7.219 -14.891 1 88 44 ARG B CA 1
ATOM 2082 C C . ARG B 1 44 ? 14.039 -7.953 -15.773 1 88 44 ARG B C 1
ATOM 2084 O O . ARG B 1 44 ? 13.664 -8.531 -16.797 1 88 44 ARG B O 1
ATOM 2091 N N . ARG B 1 45 ? 15.242 -7.938 -15.375 1 83.38 45 ARG B N 1
ATOM 2092 C CA . ARG B 1 45 ? 16.281 -8.641 -16.125 1 83.38 45 ARG B CA 1
ATOM 2093 C C . ARG B 1 45 ? 16.016 -10.141 -16.156 1 83.38 45 ARG B C 1
ATOM 2095 O O . ARG B 1 45 ? 16.109 -10.773 -17.219 1 83.38 45 ARG B O 1
ATOM 2102 N N . ALA B 1 46 ? 15.688 -10.633 -15.016 1 78.69 46 ALA B N 1
ATOM 2103 C CA . ALA B 1 46 ? 15.398 -12.062 -14.922 1 78.69 46 ALA B CA 1
ATOM 2104 C C . ALA B 1 46 ? 14.211 -12.438 -15.805 1 78.69 46 ALA B C 1
ATOM 2106 O O . ALA B 1 46 ? 14.242 -13.469 -16.484 1 78.69 46 ALA B O 1
ATOM 2107 N N . ARG B 1 47 ? 13.242 -11.594 -15.836 1 80.62 47 ARG B N 1
ATOM 2108 C CA . ARG B 1 47 ? 12.055 -11.875 -16.625 1 80.62 47 ARG B CA 1
ATOM 2109 C C . ARG B 1 47 ? 12.367 -11.812 -18.125 1 80.62 47 ARG B C 1
ATOM 2111 O O . ARG B 1 47 ? 11.859 -12.625 -18.906 1 80.62 47 ARG B O 1
ATOM 2118 N N . THR B 1 48 ? 13.125 -10.883 -18.531 1 78.06 48 THR B N 1
ATOM 2119 C CA . THR B 1 48 ? 13.484 -10.734 -19.938 1 78.06 48 THR B CA 1
ATOM 2120 C C . THR B 1 48 ? 14.289 -11.938 -20.422 1 78.06 48 THR B C 1
ATOM 2122 O O . THR B 1 48 ? 14.047 -12.453 -21.516 1 78.06 48 THR B O 1
ATOM 2125 N N . VAL B 1 49 ? 15.156 -12.406 -19.625 1 69.56 49 VAL B N 1
ATOM 2126 C CA . VAL B 1 49 ? 15.961 -13.57 -19.969 1 69.56 49 VAL B CA 1
ATOM 2127 C C . VAL B 1 49 ? 15.07 -14.797 -20.094 1 69.56 49 VAL B C 1
ATOM 2129 O O . VAL B 1 49 ? 15.203 -15.578 -21.047 1 69.56 49 VAL B O 1
ATOM 2132 N N . LEU B 1 50 ? 14.203 -14.883 -19.219 1 66.88 50 LEU B N 1
ATOM 2133 C CA . LEU B 1 50 ? 13.281 -16.016 -19.25 1 66.88 50 LEU B CA 1
ATOM 2134 C C . LEU B 1 50 ? 12.414 -15.977 -20.5 1 66.88 50 LEU B C 1
ATOM 2136 O O . LEU B 1 50 ? 12.164 -17.016 -21.125 1 66.88 50 LEU B O 1
ATOM 2140 N N . ASP B 1 51 ? 11.977 -14.836 -20.828 1 71.75 51 ASP B N 1
ATOM 2141 C CA . ASP B 1 51 ? 11.172 -14.68 -22.047 1 71.75 51 ASP B CA 1
ATOM 2142 C C . ASP B 1 51 ? 11.977 -15.047 -23.281 1 71.75 51 ASP B C 1
ATOM 2144 O O . ASP B 1 51 ? 11.461 -15.703 -24.188 1 71.75 51 ASP B O 1
ATOM 2148 N N . GLU B 1 52 ? 13.188 -14.734 -23.344 1 68.38 52 GLU B N 1
ATOM 2149 C CA . GLU B 1 52 ? 14.062 -15.07 -24.453 1 68.38 52 GLU B CA 1
ATOM 2150 C C . GLU B 1 52 ? 14.305 -16.578 -24.547 1 68.38 52 GLU B C 1
ATOM 2152 O O . GLU B 1 52 ? 14.281 -17.156 -25.625 1 68.38 52 GLU B O 1
ATOM 2157 N N . ILE B 1 53 ? 14.461 -17.094 -23.469 1 62.19 53 ILE B N 1
ATOM 2158 C CA . ILE B 1 53 ? 14.688 -18.531 -23.422 1 62.19 53 ILE B CA 1
ATOM 2159 C C . ILE B 1 53 ? 13.438 -19.266 -23.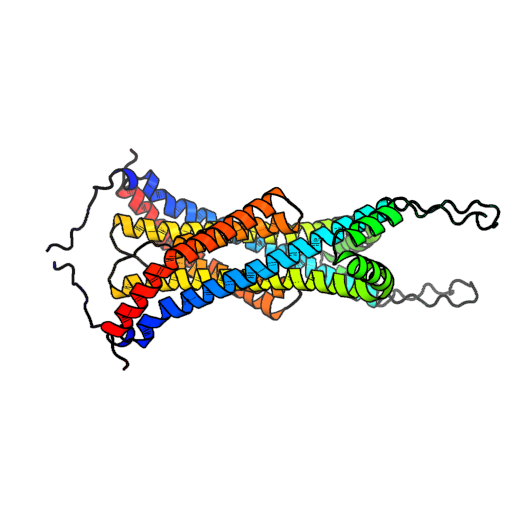906 1 62.19 53 ILE B C 1
ATOM 2161 O O . ILE B 1 53 ? 13.539 -20.203 -24.688 1 62.19 53 ILE B O 1
ATOM 2165 N N . ASN B 1 54 ? 12.359 -18.812 -23.453 1 63.22 54 ASN B N 1
ATOM 2166 C CA . ASN B 1 54 ? 11.109 -19.438 -23.875 1 63.22 54 ASN B CA 1
ATOM 2167 C C . ASN B 1 54 ? 10.883 -19.281 -25.375 1 63.22 54 ASN B C 1
ATOM 2169 O O . ASN B 1 54 ? 10.43 -20.219 -26.031 1 63.22 54 ASN B O 1
ATOM 2173 N N . GLU B 1 55 ? 11.188 -18.219 -25.875 1 68 55 GLU B N 1
ATOM 2174 C CA . GLU B 1 55 ? 11.07 -17.984 -27.312 1 68 55 GLU B CA 1
ATOM 2175 C C . GLU B 1 55 ? 12.031 -18.875 -28.094 1 68 55 GLU B C 1
ATOM 2177 O O . GLU B 1 55 ? 11.664 -19.422 -29.141 1 68 55 GLU B O 1
ATOM 2182 N N . LEU B 1 56 ? 13.195 -19.109 -27.672 1 62.72 56 LEU B N 1
ATOM 2183 C CA . LEU B 1 56 ? 14.188 -19.969 -28.312 1 62.72 56 LEU B CA 1
ATOM 2184 C C . LEU B 1 56 ? 13.742 -21.438 -28.281 1 62.72 56 LEU B C 1
ATOM 2186 O O . LEU B 1 56 ? 13.906 -22.156 -29.266 1 62.72 56 LEU B O 1
ATOM 2190 N N . LYS B 1 57 ? 13.211 -21.797 -27.234 1 59.06 57 LYS B N 1
ATOM 2191 C CA . LYS B 1 57 ? 12.703 -23.156 -27.109 1 59.06 57 LYS B CA 1
ATOM 2192 C C . LYS B 1 57 ? 11.57 -23.422 -28.078 1 59.06 57 LYS B C 1
ATOM 2194 O O . LYS B 1 57 ? 11.484 -24.5 -28.672 1 59.06 57 LYS B O 1
ATOM 2199 N N . LYS B 1 58 ? 10.688 -22.453 -28.25 1 62.03 58 LYS B N 1
ATOM 2200 C CA . LYS B 1 58 ? 9.586 -22.578 -29.188 1 62.03 58 LYS B CA 1
ATOM 2201 C C . LYS B 1 58 ? 10.109 -22.75 -30.625 1 62.03 58 LYS B C 1
ATOM 2203 O O . LYS B 1 58 ? 9.484 -23.422 -31.438 1 62.03 58 LYS B O 1
ATOM 2208 N N . GLN B 1 59 ? 11.156 -22.188 -30.922 1 56.16 59 GLN B N 1
ATOM 2209 C CA . GLN B 1 59 ? 11.734 -22.25 -32.25 1 56.16 59 GLN B CA 1
ATOM 2210 C C . GLN B 1 59 ? 12.492 -23.547 -32.469 1 56.16 59 GLN B C 1
ATOM 2212 O O . GLN B 1 59 ? 12.719 -23.953 -33.625 1 56.16 59 GLN B O 1
ATOM 2217 N N . MET B 1 60 ? 12.891 -24.203 -31.469 1 55.62 60 MET B N 1
ATOM 2218 C CA . MET B 1 60 ? 13.609 -25.469 -31.594 1 55.62 60 MET B CA 1
ATOM 2219 C C . MET B 1 60 ? 12.641 -26.609 -31.859 1 55.62 60 MET B C 1
ATOM 2221 O O . MET B 1 60 ? 11.797 -26.938 -31.016 1 55.62 60 MET B O 1
ATOM 2225 N N . LYS B 1 61 ? 11.727 -26.672 -32.938 1 52.12 61 LYS B N 1
ATOM 2226 C CA . LYS B 1 61 ? 10.891 -27.766 -33.406 1 52.12 61 LYS B CA 1
ATOM 2227 C C . LYS B 1 61 ? 11.609 -29.109 -33.25 1 52.12 61 LYS B C 1
ATOM 2229 O O . LYS B 1 61 ? 12.812 -29.203 -33.531 1 52.12 61 LYS B O 1
ATOM 2234 N N . PRO B 1 62 ? 10.961 -30.078 -32.688 1 49.97 62 PRO B N 1
ATOM 2235 C CA . PRO B 1 62 ? 11.516 -31.438 -32.594 1 49.97 62 PRO B CA 1
ATOM 2236 C C . PRO B 1 62 ? 11.984 -31.938 -33.969 1 49.97 62 PRO B C 1
ATOM 2238 O O . PRO B 1 62 ? 11.32 -31.703 -34.969 1 49.97 62 PRO B O 1
ATOM 2241 N N . VAL B 1 63 ? 13.195 -32.062 -34.25 1 46.22 63 VAL B N 1
ATOM 2242 C CA . VAL B 1 63 ? 13.609 -32.812 -35.438 1 46.22 63 VAL B CA 1
ATOM 2243 C C . VAL B 1 63 ? 12.789 -34.125 -35.531 1 46.22 63 VAL B C 1
ATOM 2245 O O . VAL B 1 63 ? 12.688 -34.875 -34.562 1 46.22 63 VAL B O 1
ATOM 2248 N N . ALA B 1 64 ? 11.852 -34.188 -36.375 1 47.66 64 ALA B N 1
ATOM 2249 C CA . ALA B 1 64 ? 11.055 -35.344 -36.75 1 47.66 64 ALA B CA 1
ATOM 2250 C C . ALA B 1 64 ? 11.93 -36.594 -36.844 1 47.66 64 ALA B C 1
ATOM 2252 O O . ALA B 1 64 ? 12.922 -36.625 -37.562 1 47.66 64 ALA B O 1
ATOM 2253 N N . VAL B 1 65 ? 12.023 -37.312 -35.781 1 46.12 65 VAL B N 1
ATOM 2254 C CA . VAL B 1 65 ? 12.609 -38.625 -35.906 1 46.12 65 VAL B CA 1
ATOM 2255 C C . VAL B 1 65 ? 11.992 -39.344 -37.094 1 46.12 65 VAL B C 1
ATOM 2257 O O . VAL B 1 65 ? 10.773 -39.312 -37.281 1 46.12 65 VAL B O 1
ATOM 2260 N N . THR B 1 66 ? 12.68 -39.375 -38.25 1 47.84 66 THR B N 1
ATOM 2261 C CA . THR B 1 66 ? 12.164 -40.219 -39.312 1 47.84 66 THR B CA 1
ATOM 2262 C C . THR B 1 66 ? 11.727 -41.562 -38.75 1 47.84 66 THR B C 1
ATOM 2264 O O . THR B 1 66 ? 12.266 -42.031 -37.75 1 47.84 66 THR B O 1
ATOM 2267 N N . PRO B 1 67 ? 10.641 -42.094 -39.031 1 49.38 67 PRO B N 1
ATOM 2268 C CA . PRO B 1 67 ? 10.148 -43.375 -38.531 1 49.38 67 PRO B CA 1
ATOM 2269 C C . PRO B 1 67 ? 11.227 -44.469 -38.562 1 49.38 67 PRO B C 1
ATOM 2271 O O . PRO B 1 67 ? 11.039 -45.531 -37.969 1 49.38 67 PRO B O 1
ATOM 2274 N N . ASP B 1 68 ? 12.07 -44.531 -39.656 1 51.28 68 ASP B N 1
ATOM 2275 C CA . ASP B 1 68 ? 12.836 -45.75 -39.969 1 51.28 68 ASP B CA 1
ATOM 2276 C C . ASP B 1 68 ? 14.117 -45.781 -39.125 1 51.28 68 ASP B C 1
ATOM 2278 O O . ASP B 1 68 ? 14.977 -46.656 -39.375 1 51.28 68 ASP B O 1
ATOM 2282 N N . GLY B 1 69 ? 14.211 -45.469 -37.781 1 47.88 69 GLY B N 1
ATOM 2283 C CA . GLY B 1 69 ? 15.234 -45.656 -36.75 1 47.88 69 GLY B CA 1
ATOM 2284 C C . GLY B 1 69 ? 16.578 -45.094 -37.156 1 47.88 69 GLY B C 1
ATOM 2285 O O . GLY B 1 69 ? 17.594 -45.344 -36.5 1 47.88 69 GLY B O 1
ATOM 2286 N N . THR B 1 70 ? 16.922 -44.906 -38.406 1 47.84 70 THR B N 1
ATOM 2287 C CA . THR B 1 70 ? 18.297 -44.594 -38.781 1 47.84 70 THR B CA 1
ATOM 2288 C C . THR B 1 70 ? 18.641 -43.125 -38.438 1 47.84 70 THR B C 1
ATOM 2290 O O . THR B 1 70 ? 17.891 -42.219 -38.781 1 47.84 70 THR B O 1
ATOM 2293 N N . PRO B 1 71 ? 19.422 -42.906 -37.375 1 47.81 71 PRO B N 1
ATOM 2294 C CA . PRO B 1 71 ? 19.875 -41.562 -37 1 47.81 71 PRO B CA 1
ATOM 2295 C C . PRO B 1 71 ? 20.172 -40.688 -38.219 1 47.81 71 PRO B C 1
ATOM 2297 O O . PRO B 1 71 ? 20.719 -41.188 -39.219 1 47.81 71 PRO B O 1
ATOM 2300 N N . PRO B 1 72 ? 19.375 -39.688 -38.562 1 49.97 72 PRO B N 1
ATOM 2301 C CA . PRO B 1 72 ? 19.766 -38.969 -39.781 1 49.97 72 PRO B CA 1
ATOM 2302 C C . PRO B 1 72 ? 21.281 -38.781 -39.875 1 49.97 72 PRO B C 1
ATOM 2304 O O . PRO B 1 72 ? 21.984 -38.75 -38.875 1 49.97 72 PRO B O 1
ATOM 2307 N N . ALA B 1 73 ? 21.844 -39.219 -41 1 49.84 73 ALA B N 1
ATOM 2308 C CA . ALA B 1 73 ? 23.281 -39.25 -41.312 1 49.84 73 ALA B CA 1
ATOM 2309 C C . ALA B 1 73 ? 24 -38 -40.812 1 49.84 73 ALA B C 1
ATOM 2311 O O . ALA B 1 73 ? 25.188 -38.062 -40.531 1 49.84 73 ALA B O 1
ATOM 2312 N N . GLU B 1 74 ? 23.75 -36.812 -41.469 1 46.06 74 GLU B N 1
ATOM 2313 C CA . GLU B 1 74 ? 24.562 -35.625 -41.25 1 46.06 74 GLU B CA 1
ATOM 2314 C C . GLU B 1 74 ? 24.109 -34.875 -40 1 46.06 74 GLU B C 1
ATOM 2316 O O . GLU B 1 74 ? 22.922 -34.781 -39.719 1 46.06 74 GLU B O 1
ATOM 2321 N N . PRO B 1 75 ? 24.969 -34.781 -39 1 43.59 75 PRO B N 1
ATOM 2322 C CA . PRO B 1 75 ? 24.641 -33.969 -37.812 1 43.59 75 PRO B CA 1
ATOM 2323 C C . PRO B 1 75 ? 23.859 -32.719 -38.156 1 43.59 75 PRO B C 1
ATOM 2325 O O . PRO B 1 75 ? 24.219 -32 -39.094 1 43.59 75 PRO B O 1
ATOM 2328 N N . PRO B 1 76 ? 22.5 -32.719 -38.094 1 44.16 76 PRO B N 1
ATOM 2329 C CA . PRO B 1 76 ? 21.75 -31.547 -38.562 1 44.16 76 PRO B CA 1
ATOM 2330 C C . PRO B 1 76 ? 22.5 -30.234 -38.25 1 44.16 76 PRO B C 1
ATOM 2332 O O . PRO B 1 76 ? 23.328 -30.188 -37.344 1 44.16 76 PRO B O 1
ATOM 2335 N N . LYS B 1 77 ? 22.75 -29.375 -39.25 1 46.16 77 LYS B N 1
ATOM 2336 C CA . LYS B 1 77 ? 23.266 -28 -39.125 1 46.16 77 LYS B CA 1
ATOM 2337 C C . LYS B 1 77 ? 22.781 -27.344 -37.844 1 46.16 77 LYS B C 1
ATOM 2339 O O . LYS B 1 77 ? 21.672 -27.609 -37.375 1 46.16 77 LYS B O 1
ATOM 2344 N N . PRO B 1 78 ? 23.75 -26.984 -36.969 1 45.06 78 PRO B N 1
ATOM 2345 C CA . PRO B 1 78 ? 23.312 -26.297 -35.75 1 45.06 78 PRO B CA 1
ATOM 2346 C C . PRO B 1 78 ? 22.109 -25.391 -35.969 1 45.06 78 PRO B C 1
ATOM 2348 O O . PRO B 1 78 ? 22.062 -24.688 -37 1 45.06 78 PRO B O 1
ATOM 2351 N N . SER B 1 79 ? 20.938 -25.781 -35.656 1 45.41 79 SER B N 1
ATOM 2352 C CA . SER B 1 79 ? 19.734 -24.984 -35.844 1 45.41 79 SER B CA 1
ATOM 2353 C C . SER B 1 79 ? 20 -23.5 -35.656 1 45.41 79 SER B C 1
ATOM 2355 O O . SER B 1 79 ? 20.969 -23.125 -34.969 1 45.41 79 SER B O 1
ATOM 2357 N N . PRO B 1 80 ? 19.609 -22.688 -36.594 1 49.72 80 PRO B N 1
ATOM 2358 C CA . PRO B 1 80 ? 19.75 -21.25 -36.406 1 49.72 80 PRO B CA 1
ATOM 2359 C C . PRO B 1 80 ? 19.625 -20.812 -34.938 1 49.72 80 PRO B C 1
ATOM 2361 O O . PRO B 1 80 ? 20.203 -19.797 -34.562 1 49.72 80 PRO B O 1
ATOM 2364 N N . VAL B 1 81 ? 18.938 -21.562 -34.25 1 48.97 81 VAL B N 1
ATOM 2365 C CA . VAL B 1 81 ? 18.812 -21.234 -32.812 1 48.97 81 VAL B CA 1
ATOM 2366 C C . VAL B 1 81 ? 20.172 -21.438 -32.125 1 48.97 81 VAL B C 1
ATOM 2368 O O . VAL B 1 81 ? 20.578 -20.625 -31.297 1 48.97 81 VAL B O 1
ATOM 2371 N N . GLU B 1 82 ? 20.844 -22.5 -32.531 1 49.88 82 GLU B N 1
ATOM 2372 C CA . GLU B 1 82 ? 22.188 -22.703 -31.969 1 49.88 82 GLU B CA 1
ATOM 2373 C C . GLU B 1 82 ? 23.141 -21.594 -32.406 1 49.88 82 GLU B C 1
ATOM 2375 O O . GLU B 1 82 ? 23.938 -21.109 -31.609 1 49.88 82 GLU B O 1
ATOM 2380 N N . ALA B 1 83 ? 23.062 -21.172 -33.625 1 52.06 83 ALA B N 1
ATOM 2381 C CA . ALA B 1 83 ? 23.906 -20.094 -34.125 1 52.06 83 ALA B CA 1
ATOM 2382 C C . ALA B 1 83 ? 23.578 -18.781 -33.406 1 52.06 83 ALA B C 1
ATOM 2384 O O . ALA B 1 83 ? 24.484 -18.016 -33.031 1 52.06 83 ALA B O 1
ATOM 2385 N N . LYS B 1 84 ? 22.328 -18.438 -33.25 1 50.03 84 LYS B N 1
ATOM 2386 C CA . LYS B 1 84 ? 21.938 -17.219 -32.562 1 50.03 84 LYS B CA 1
ATOM 2387 C C . LYS B 1 84 ? 22.297 -17.297 -31.062 1 50.03 84 LYS B C 1
ATOM 2389 O O . LYS B 1 84 ? 22.734 -16.312 -30.484 1 50.03 84 LYS B O 1
ATOM 2394 N N . ILE B 1 85 ? 22.25 -18.438 -30.5 1 50.78 85 ILE B N 1
ATOM 2395 C CA . ILE B 1 85 ? 22.781 -18.609 -29.156 1 50.78 85 ILE B CA 1
ATOM 2396 C C . ILE B 1 85 ? 24.281 -18.344 -29.156 1 50.78 85 ILE B C 1
ATOM 2398 O O . ILE B 1 85 ? 24.797 -17.672 -28.266 1 50.78 85 ILE B O 1
ATOM 2402 N N . GLN B 1 86 ? 24.938 -18.766 -30.203 1 48.25 86 GLN B N 1
ATOM 2403 C CA . GLN B 1 86 ? 26.375 -18.484 -30.344 1 48.25 86 GLN B CA 1
ATOM 2404 C C . GLN B 1 86 ? 26.625 -17 -30.531 1 48.25 86 GLN B C 1
ATOM 2406 O O . GLN B 1 86 ? 27.547 -16.438 -29.922 1 48.25 86 GLN B O 1
ATOM 2411 N N . GLN B 1 87 ? 25.922 -16.344 -31.406 1 48.81 87 GLN B N 1
ATOM 2412 C CA . GLN B 1 87 ? 26.125 -14.922 -31.625 1 48.81 87 GLN B CA 1
ATOM 2413 C C . GLN B 1 87 ? 25.797 -14.125 -30.375 1 48.81 87 GLN B C 1
ATOM 2415 O O . GLN B 1 87 ? 26.516 -13.172 -30.031 1 48.81 87 GLN B O 1
ATOM 2420 N N . LEU B 1 88 ? 24.703 -14.383 -29.75 1 46.75 88 LEU B N 1
ATOM 2421 C CA . LEU B 1 88 ? 24.406 -13.711 -28.484 1 46.75 88 LEU B CA 1
ATOM 2422 C C . LEU B 1 88 ? 25.516 -13.977 -27.469 1 46.75 88 LEU B C 1
ATOM 2424 O O . LEU B 1 88 ? 25.844 -13.102 -26.656 1 46.75 88 LEU B O 1
ATOM 2428 N N . THR B 1 89 ? 26.109 -15.133 -27.562 1 43.47 89 THR B N 1
ATOM 2429 C CA . THR B 1 89 ? 27.25 -15.422 -26.703 1 43.47 89 THR B CA 1
ATOM 2430 C C . THR B 1 89 ? 28.469 -14.602 -27.125 1 43.47 89 THR B C 1
ATOM 2432 O O . THR B 1 89 ? 29.266 -14.211 -26.281 1 43.47 89 THR B O 1
ATOM 2435 N N . GLU B 1 90 ? 28.719 -14.445 -28.328 1 45.72 90 GLU B N 1
ATOM 2436 C CA . GLU B 1 90 ? 29.891 -13.719 -28.797 1 45.72 90 GLU B CA 1
ATOM 2437 C C . GLU B 1 90 ? 29.781 -12.227 -28.5 1 45.72 90 GLU B C 1
ATOM 2439 O O . GLU B 1 90 ? 30.781 -11.555 -28.234 1 45.72 90 GLU B O 1
ATOM 2444 N N . THR B 1 91 ? 28.734 -11.672 -28.766 1 44.97 91 THR B N 1
ATOM 2445 C CA . THR B 1 91 ? 28.719 -10.219 -28.609 1 44.97 91 THR B CA 1
ATOM 2446 C C . THR B 1 91 ? 28.438 -9.828 -27.172 1 44.97 91 THR B C 1
ATOM 2448 O O . THR B 1 91 ? 28.844 -8.758 -26.719 1 44.97 91 THR B O 1
ATOM 2451 N N . ASP B 1 92 ? 27.547 -10.5 -26.484 1 39.19 92 ASP B N 1
ATOM 2452 C CA . ASP B 1 92 ? 27.391 -10.234 -25.062 1 39.19 92 ASP B CA 1
ATOM 2453 C C . ASP B 1 92 ? 28.344 -11.102 -24.234 1 39.19 92 ASP B C 1
ATOM 2455 O O . ASP B 1 92 ? 28.281 -12.328 -24.297 1 39.19 92 ASP B O 1
ATOM 2459 N N . PRO B 1 93 ? 29.5 -10.555 -23.797 1 43.75 93 PRO B N 1
ATOM 2460 C CA . PRO B 1 93 ? 30.484 -11.297 -23.016 1 43.75 93 PRO B CA 1
ATOM 2461 C C . PRO B 1 93 ? 29.859 -12.219 -21.969 1 43.75 93 PRO B C 1
ATOM 2463 O O . PRO B 1 93 ? 30.5 -13.141 -21.484 1 43.75 93 PRO B O 1
ATOM 2466 N N . LEU B 1 94 ? 28.672 -11.906 -21.453 1 40.41 94 LEU B N 1
ATOM 2467 C CA . LEU B 1 94 ? 28.047 -12.75 -20.453 1 40.41 94 LEU B CA 1
ATOM 2468 C C . LEU B 1 94 ? 27.25 -13.891 -21.094 1 40.41 94 LEU B C 1
ATOM 2470 O O . LEU B 1 94 ? 26.812 -14.812 -20.422 1 40.41 94 LEU B O 1
ATOM 2474 N N . ALA B 1 95 ? 27.156 -13.992 -22.297 1 39.78 95 ALA B N 1
ATOM 2475 C CA . ALA B 1 95 ? 26.344 -14.938 -23.062 1 39.78 95 ALA B CA 1
ATOM 2476 C C . ALA B 1 95 ? 26.906 -16.344 -22.969 1 39.78 95 ALA B C 1
ATOM 2478 O O . ALA B 1 95 ? 26.156 -17.312 -22.75 1 39.78 95 ALA B O 1
ATOM 2479 N N . PRO B 1 96 ? 28.172 -16.562 -23.297 1 43.41 96 PRO B N 1
ATOM 2480 C CA . PRO B 1 96 ? 28.609 -17.953 -23.109 1 43.41 96 PRO B CA 1
ATOM 2481 C C . PRO B 1 96 ? 28.359 -18.469 -21.688 1 43.41 96 PRO B C 1
ATOM 2483 O O . PRO B 1 96 ? 27.984 -19.625 -21.516 1 43.41 96 PRO B O 1
ATOM 2486 N N . GLN B 1 97 ? 28.594 -17.75 -20.688 1 40.94 97 GLN B N 1
ATOM 2487 C CA . GLN B 1 97 ? 28.25 -18.109 -19.312 1 40.94 97 GLN B CA 1
ATOM 2488 C C . GLN B 1 97 ? 26.734 -18.297 -19.156 1 40.94 97 GLN B C 1
ATOM 2490 O O . GLN B 1 97 ? 26.297 -19.203 -18.453 1 40.94 97 GLN B O 1
ATOM 2495 N N . LEU B 1 98 ? 26.031 -17.547 -19.859 1 43.34 98 LEU B N 1
ATOM 2496 C CA . LEU B 1 98 ? 24.578 -17.734 -19.828 1 43.34 98 LEU B CA 1
ATOM 2497 C C . LEU B 1 98 ? 24.172 -19 -20.562 1 43.34 98 LEU B C 1
ATOM 2499 O O . LEU B 1 98 ? 23.328 -19.766 -20.078 1 43.34 98 LEU B O 1
ATOM 2503 N N . LEU B 1 99 ? 24.75 -19.234 -21.703 1 43.31 99 LEU B N 1
ATOM 2504 C CA . LEU B 1 99 ? 24.422 -20.453 -22.438 1 43.31 99 LEU B CA 1
ATOM 2505 C C . LEU B 1 99 ? 24.906 -21.688 -21.672 1 43.31 99 LEU B C 1
ATOM 2507 O O . LEU B 1 99 ? 24.188 -22.672 -21.562 1 43.31 99 LEU B O 1
ATOM 2511 N N . GLU B 1 100 ? 26.156 -21.766 -21.312 1 43.12 100 GLU B N 1
ATOM 2512 C CA . GLU B 1 100 ? 26.578 -22.844 -20.422 1 43.12 100 GLU B CA 1
ATOM 2513 C C . GLU B 1 100 ? 25.703 -22.906 -19.172 1 43.12 100 GLU B C 1
ATOM 2515 O O . GLU B 1 100 ? 25.344 -23.984 -18.688 1 43.12 100 GLU B O 1
ATOM 2520 N N . SER B 1 101 ? 25.281 -21.75 -18.656 1 40.12 101 SER B N 1
ATOM 2521 C CA . SER B 1 101 ? 24.344 -21.719 -17.531 1 40.12 101 SER B CA 1
ATOM 2522 C C . SER B 1 101 ? 22.938 -22.156 -17.984 1 40.12 101 SER B C 1
ATOM 2524 O O . SER B 1 101 ? 22.234 -22.828 -17.234 1 40.12 101 SER B O 1
ATOM 2526 N N . ILE B 1 102 ? 22.562 -21.844 -19.141 1 41.47 102 ILE B N 1
ATOM 2527 C CA . ILE B 1 102 ? 21.297 -22.328 -19.672 1 41.47 102 ILE B CA 1
ATOM 2528 C C . ILE B 1 102 ? 21.391 -23.828 -19.938 1 41.47 102 ILE B C 1
ATOM 2530 O O . ILE B 1 102 ? 20.469 -24.594 -19.594 1 41.47 102 ILE B O 1
ATOM 2534 N N . ILE B 1 103 ? 22.328 -24.359 -20.656 1 42.16 103 ILE B N 1
ATOM 2535 C CA . ILE B 1 103 ? 22.5 -25.781 -20.859 1 42.16 103 ILE B CA 1
ATOM 2536 C C . ILE B 1 103 ? 22.688 -26.484 -19.516 1 42.16 103 ILE B C 1
ATOM 2538 O O . ILE B 1 103 ? 22.078 -27.516 -19.25 1 42.16 103 ILE B O 1
ATOM 2542 N N . LYS B 1 104 ? 23.625 -26.188 -18.609 1 40.59 104 LYS B N 1
ATOM 2543 C CA . LYS B 1 104 ? 23.688 -26.641 -17.234 1 40.59 104 LYS B CA 1
ATOM 2544 C C . LYS B 1 104 ? 22.438 -26.219 -16.453 1 40.59 104 LYS B C 1
ATOM 2546 O O . LYS B 1 104 ? 22.078 -26.859 -15.461 1 40.59 104 LYS B O 1
ATOM 2551 N N . PHE B 1 105 ? 21.812 -25.125 -16.672 1 40.06 105 PHE B N 1
ATOM 2552 C CA . PHE B 1 105 ? 20.547 -24.609 -16.172 1 40.06 105 PHE B CA 1
ATOM 2553 C C . PHE B 1 105 ? 19.375 -25.469 -16.641 1 40.06 105 PHE B C 1
ATOM 2555 O O . PHE B 1 105 ? 18.281 -25.391 -16.078 1 40.06 105 PHE B O 1
ATOM 2562 N N . ASP B 1 106 ? 19.312 -26.109 -17.766 1 40.75 106 ASP B N 1
ATOM 2563 C CA . ASP B 1 106 ? 18.219 -27.047 -18.016 1 40.75 106 ASP B CA 1
ATOM 2564 C C . ASP B 1 106 ? 17.906 -27.875 -16.766 1 40.75 106 ASP B C 1
ATOM 2566 O O . ASP B 1 106 ? 16.75 -27.953 -16.344 1 40.75 106 ASP B O 1
ATOM 2570 N N . ASN B 1 107 ? 18.688 -29 -16.531 1 39.41 107 ASN B N 1
ATOM 2571 C CA . ASN B 1 107 ? 18.219 -29.969 -15.547 1 39.41 107 ASN B CA 1
ATOM 2572 C C . ASN B 1 107 ? 18.141 -29.359 -14.156 1 39.41 107 ASN B C 1
ATOM 2574 O O . ASN B 1 107 ? 17.109 -29.453 -13.492 1 39.41 107 ASN B O 1
ATOM 2578 N N . ASN B 1 108 ? 19.25 -29.156 -13.312 1 40.34 108 ASN B N 1
ATOM 2579 C CA . ASN B 1 108 ? 19.344 -28.766 -11.906 1 40.34 108 ASN B CA 1
ATOM 2580 C C . ASN B 1 108 ? 19.203 -27.25 -11.742 1 40.34 108 ASN B C 1
ATOM 2582 O O . ASN B 1 108 ? 18.578 -26.781 -10.789 1 40.34 108 ASN B O 1
ATOM 2586 N N . THR B 1 109 ? 19.641 -26.328 -12.539 1 42.16 109 THR B N 1
ATOM 2587 C CA . THR B 1 109 ? 19.797 -24.891 -12.352 1 42.16 109 THR B CA 1
ATOM 2588 C C . THR B 1 109 ? 18.516 -24.141 -12.688 1 42.16 109 THR B C 1
ATOM 2590 O O . THR B 1 109 ? 18.25 -23.078 -12.141 1 42.16 109 THR B O 1
ATOM 2593 N N . TRP B 1 110 ? 17.797 -24.469 -13.703 1 41.34 110 TRP B N 1
ATOM 2594 C CA . TRP B 1 110 ? 16.516 -23.828 -13.914 1 41.34 110 TRP B CA 1
ATOM 2595 C C . TRP B 1 110 ? 15.688 -23.828 -12.633 1 41.34 110 TRP B C 1
ATOM 2597 O O . TRP B 1 110 ? 15.086 -22.812 -12.281 1 41.34 110 TRP B O 1
ATOM 2607 N N . LYS B 1 111 ? 15.633 -25.047 -12.148 1 42.72 111 LYS B N 1
ATOM 2608 C CA . LYS B 1 111 ? 14.914 -25.094 -10.875 1 42.72 111 LYS B CA 1
ATOM 2609 C C . LYS B 1 111 ? 15.477 -24.078 -9.891 1 42.72 111 LYS B C 1
ATOM 2611 O O . LYS B 1 111 ? 14.727 -23.422 -9.164 1 42.72 111 LYS B O 1
ATOM 2616 N N . GLU B 1 112 ? 16.719 -24.016 -9.938 1 45.06 112 GLU B N 1
ATOM 2617 C CA . GLU B 1 112 ? 17.344 -23.109 -8.984 1 45.06 112 GLU B CA 1
ATOM 2618 C C . GLU B 1 112 ? 17.078 -21.656 -9.367 1 45.06 112 GLU B C 1
ATOM 2620 O O . GLU B 1 112 ? 16.812 -20.812 -8.508 1 45.06 112 GLU B O 1
ATOM 2625 N N . ARG B 1 113 ? 17.125 -21.375 -10.617 1 46.88 113 ARG B N 1
ATOM 2626 C CA . ARG B 1 113 ? 16.938 -19.984 -11.023 1 46.88 113 ARG B CA 1
ATOM 2627 C C . ARG B 1 113 ? 15.469 -19.578 -10.906 1 46.88 113 ARG B C 1
ATOM 2629 O O . ARG B 1 113 ? 15.164 -18.453 -10.5 1 46.88 113 ARG B O 1
ATOM 2636 N N . ASN B 1 114 ? 14.625 -20.5 -11.492 1 49.22 114 ASN B N 1
ATOM 2637 C CA . ASN B 1 114 ? 13.219 -20.188 -11.242 1 49.22 114 ASN B CA 1
ATOM 2638 C C . ASN B 1 114 ? 12.961 -19.938 -9.758 1 49.22 114 ASN B C 1
ATOM 2640 O O . ASN B 1 114 ? 12.148 -19.078 -9.398 1 49.22 114 ASN B O 1
ATOM 2644 N N . TRP B 1 115 ? 13.656 -20.781 -8.977 1 49.22 115 TRP B N 1
ATOM 2645 C CA . TRP B 1 115 ? 13.586 -20.547 -7.543 1 49.22 115 TRP B CA 1
ATOM 2646 C C . TRP B 1 115 ? 14.117 -19.156 -7.195 1 49.22 115 TRP B C 1
ATOM 2648 O O . TRP B 1 115 ? 13.523 -18.453 -6.379 1 49.22 115 TRP B O 1
ATOM 2658 N N . SER B 1 116 ? 15.102 -18.766 -8.055 1 54.78 116 SER B N 1
ATOM 2659 C CA . SER B 1 116 ? 15.703 -17.469 -7.75 1 54.78 116 SER B CA 1
ATOM 2660 C C . SER B 1 116 ? 14.797 -16.328 -8.195 1 54.78 116 SER B C 1
ATOM 2662 O O . SER B 1 116 ? 14.664 -15.32 -7.496 1 54.78 116 SER B O 1
ATOM 2664 N N . LYS B 1 117 ? 14.055 -16.594 -9.367 1 56.09 117 LYS B N 1
ATOM 2665 C CA . LYS B 1 117 ? 13.133 -15.57 -9.836 1 56.09 117 LYS B CA 1
ATOM 2666 C C . LYS B 1 117 ? 12.016 -15.328 -8.82 1 56.09 117 LYS B C 1
ATOM 2668 O O . LYS B 1 117 ? 11.695 -14.18 -8.5 1 56.09 117 LYS B O 1
ATOM 2673 N N . GLY B 1 118 ? 11.508 -16.438 -8.469 1 69.31 118 GLY B N 1
ATOM 2674 C CA . GLY B 1 118 ? 10.469 -16.328 -7.465 1 69.31 118 GLY B CA 1
ATOM 2675 C C . GLY B 1 118 ? 10.945 -15.656 -6.188 1 69.31 118 GLY B C 1
ATOM 2676 O O . GLY B 1 118 ? 10.227 -14.852 -5.59 1 69.31 118 GLY B O 1
ATOM 2677 N N . HIS B 1 119 ? 12.211 -15.852 -6.117 1 80.06 119 HIS B N 1
ATOM 2678 C CA . HIS B 1 119 ? 12.773 -15.289 -4.895 1 80.06 119 HIS B CA 1
ATOM 2679 C C . HIS B 1 119 ? 13.008 -13.789 -5.031 1 80.06 119 HIS B C 1
ATOM 2681 O O . HIS B 1 119 ? 12.695 -13.023 -4.113 1 80.06 119 HIS B O 1
ATOM 2687 N N . ILE B 1 120 ? 13.5 -13.398 -6.277 1 86.25 120 ILE B N 1
ATOM 2688 C CA . ILE B 1 120 ? 13.766 -11.984 -6.477 1 86.25 120 ILE B CA 1
ATOM 2689 C C . ILE B 1 120 ? 12.453 -11.211 -6.531 1 86.25 120 ILE B C 1
ATOM 2691 O O . ILE B 1 120 ? 12.352 -10.102 -6 1 86.25 120 ILE B O 1
ATOM 2695 N N . ARG B 1 121 ? 11.484 -11.797 -7.23 1 89.5 121 ARG B N 1
ATOM 2696 C CA . ARG B 1 121 ? 10.156 -11.195 -7.27 1 89.5 121 ARG B CA 1
ATOM 2697 C C . ARG B 1 121 ? 9.594 -11.016 -5.863 1 89.5 121 ARG B C 1
ATOM 2699 O O . ARG B 1 121 ? 9.102 -9.938 -5.516 1 89.5 121 ARG B O 1
ATOM 2706 N N . ASP B 1 122 ? 9.703 -12.008 -5.113 1 91.69 122 ASP B N 1
ATOM 2707 C CA . ASP B 1 122 ? 9.172 -11.977 -3.752 1 91.69 122 ASP B CA 1
ATOM 2708 C C . ASP B 1 122 ? 9.93 -10.977 -2.885 1 91.69 122 ASP B C 1
ATOM 2710 O O . ASP B 1 122 ? 9.328 -10.281 -2.064 1 91.69 122 ASP B O 1
ATOM 2714 N N . LYS B 1 123 ? 11.211 -11.008 -3.092 1 93.31 123 LYS B N 1
ATOM 2715 C CA . LYS B 1 123 ? 12.016 -10.047 -2.346 1 93.31 123 LYS B CA 1
ATOM 2716 C C . LYS B 1 123 ? 11.633 -8.609 -2.697 1 93.31 123 LYS B C 1
ATOM 2718 O O . LYS B 1 123 ? 11.523 -7.758 -1.813 1 93.31 123 LYS B O 1
ATOM 2723 N N . HIS B 1 124 ? 11.461 -8.328 -4.031 1 96.31 124 HIS B N 1
ATOM 2724 C CA . HIS B 1 124 ? 11.055 -7 -4.477 1 96.31 124 HIS B CA 1
ATOM 2725 C C . HIS B 1 124 ? 9.695 -6.621 -3.91 1 96.31 124 HIS B C 1
ATOM 2727 O O . HIS B 1 124 ? 9.508 -5.508 -3.41 1 96.31 124 HIS B O 1
ATOM 2733 N N . LEU B 1 125 ? 8.766 -7.555 -3.959 1 96.12 125 LEU B N 1
ATOM 2734 C CA . LEU B 1 125 ? 7.422 -7.293 -3.457 1 96.12 125 LEU B CA 1
ATOM 2735 C C . LEU B 1 125 ? 7.445 -7.023 -1.955 1 96.12 125 LEU B C 1
ATOM 2737 O O . LEU B 1 125 ? 6.84 -6.062 -1.482 1 96.12 125 LEU B O 1
ATOM 2741 N N . ASN B 1 126 ? 8.148 -7.859 -1.194 1 95.38 126 ASN B N 1
ATOM 2742 C CA . ASN B 1 126 ? 8.234 -7.699 0.253 1 95.38 126 ASN B CA 1
ATOM 2743 C C . ASN B 1 126 ? 8.906 -6.387 0.634 1 95.38 126 ASN B C 1
ATOM 2745 O O . ASN B 1 126 ? 8.391 -5.637 1.464 1 95.38 126 ASN B O 1
ATOM 2749 N N . ALA B 1 127 ? 10.023 -6.156 0.068 1 96.62 127 ALA B N 1
ATOM 2750 C CA . ALA B 1 127 ? 10.75 -4.926 0.365 1 96.62 127 ALA B CA 1
ATOM 2751 C C . ALA B 1 127 ? 9.938 -3.697 -0.027 1 96.62 127 ALA B C 1
ATOM 2753 O O . ALA B 1 127 ? 9.93 -2.693 0.69 1 96.62 127 ALA B O 1
ATOM 2754 N N . GLY B 1 128 ? 9.289 -3.76 -1.193 1 98.06 128 GLY B N 1
ATOM 2755 C CA . GLY B 1 128 ? 8.461 -2.648 -1.64 1 98.06 128 GLY B CA 1
ATOM 2756 C C . GLY B 1 128 ? 7.285 -2.367 -0.721 1 98.06 128 GLY B C 1
ATOM 2757 O O . GLY B 1 128 ? 6.984 -1.21 -0.425 1 98.06 128 GLY B O 1
ATOM 2758 N N . THR B 1 129 ? 6.605 -3.424 -0.315 1 97.94 129 THR B N 1
ATOM 2759 C CA . THR B 1 129 ? 5.469 -3.275 0.589 1 97.94 129 THR B CA 1
ATOM 2760 C C . THR B 1 129 ? 5.918 -2.695 1.928 1 97.94 129 THR B C 1
ATOM 2762 O O . THR B 1 129 ? 5.238 -1.839 2.498 1 97.94 129 THR B O 1
ATOM 2765 N N . MET B 1 130 ? 7.047 -3.113 2.432 1 97.62 130 MET B N 1
ATOM 2766 C CA . MET B 1 130 ? 7.578 -2.568 3.676 1 97.62 130 MET B CA 1
ATOM 2767 C C . MET B 1 130 ? 7.961 -1.102 3.508 1 97.62 130 MET B C 1
ATOM 2769 O O . MET B 1 130 ? 7.703 -0.281 4.391 1 97.62 130 MET B O 1
ATOM 2773 N N . LEU B 1 131 ? 8.617 -0.791 2.408 1 98.38 131 LEU B N 1
ATOM 2774 C CA . LEU B 1 131 ? 8.961 0.596 2.115 1 98.38 131 LEU B CA 1
ATOM 2775 C C . LEU B 1 131 ? 7.727 1.485 2.168 1 98.38 131 LEU B C 1
ATOM 2777 O O . LEU B 1 131 ? 7.742 2.543 2.803 1 98.38 131 LEU B O 1
ATOM 2781 N N . LEU B 1 132 ? 6.66 1.039 1.453 1 98.06 132 LEU B N 1
ATOM 2782 C CA . LEU B 1 132 ? 5.43 1.818 1.416 1 98.06 132 LEU B CA 1
ATOM 2783 C C . LEU B 1 132 ? 4.82 1.943 2.809 1 98.06 132 LEU B C 1
ATOM 2785 O O . LEU B 1 132 ? 4.363 3.021 3.197 1 98.06 132 LEU B O 1
ATOM 2789 N N . GLY B 1 133 ? 4.824 0.859 3.562 1 97.44 133 GLY B N 1
ATOM 2790 C CA . GLY B 1 133 ? 4.332 0.899 4.93 1 97.44 133 GLY B CA 1
ATOM 2791 C C . GLY B 1 133 ? 5.043 1.924 5.793 1 97.44 133 GLY B C 1
ATOM 2792 O O . GLY B 1 133 ? 4.402 2.775 6.41 1 97.44 133 GLY B O 1
ATOM 2793 N N . PHE B 1 134 ? 6.309 1.888 5.789 1 97 134 PHE B N 1
ATOM 2794 C CA . PHE B 1 134 ? 7.102 2.822 6.578 1 97 134 PHE B CA 1
ATOM 2795 C C . PHE B 1 134 ? 6.941 4.246 6.055 1 97 134 PHE B C 1
ATOM 2797 O O . PHE B 1 134 ? 6.91 5.199 6.836 1 97 134 PHE B O 1
ATOM 2804 N N . GLY B 1 135 ? 6.871 4.367 4.766 1 96.06 135 GLY B N 1
ATOM 2805 C CA . GLY B 1 135 ? 6.703 5.684 4.172 1 96.06 135 GLY B CA 1
ATOM 2806 C C . GLY B 1 135 ? 5.406 6.359 4.582 1 96.06 135 GLY B C 1
ATOM 2807 O O . GLY B 1 135 ? 5.406 7.535 4.949 1 96.06 135 GLY B O 1
ATOM 2808 N N . VAL B 1 136 ? 4.336 5.633 4.48 1 95.25 136 VAL B N 1
ATOM 2809 C CA . VAL B 1 136 ? 3.037 6.172 4.863 1 95.25 136 VAL B CA 1
ATOM 2810 C C . VAL B 1 136 ? 3.027 6.488 6.355 1 95.25 136 VAL B C 1
ATOM 2812 O O . VAL B 1 136 ? 2.559 7.555 6.77 1 95.25 136 VAL B O 1
ATOM 2815 N N . PHE B 1 137 ? 3.57 5.633 7.164 1 94.5 137 PHE B N 1
ATOM 2816 C CA . PHE B 1 137 ? 3.645 5.867 8.602 1 94.5 137 PHE B CA 1
ATOM 2817 C C . PHE B 1 137 ? 4.441 7.133 8.898 1 94.5 137 PHE B C 1
ATOM 2819 O O . PHE B 1 137 ? 4 7.977 9.68 1 94.5 137 PHE B O 1
ATOM 2826 N N . LYS B 1 138 ? 5.551 7.207 8.32 1 92.88 138 LYS B N 1
ATOM 2827 C CA . LYS B 1 138 ? 6.391 8.383 8.539 1 92.88 138 LYS B CA 1
ATOM 2828 C C . LYS B 1 138 ? 5.672 9.656 8.117 1 92.88 138 LYS B C 1
ATOM 2830 O O . LYS B 1 138 ? 5.703 10.664 8.836 1 92.88 138 LYS B O 1
ATOM 2835 N N . SER B 1 139 ? 5.086 9.633 6.941 1 90.62 139 SER B N 1
ATOM 2836 C CA . SER B 1 139 ? 4.418 10.82 6.418 1 90.62 139 SER B CA 1
ATOM 2837 C C . SER B 1 139 ? 3.281 11.266 7.336 1 90.62 139 SER B C 1
ATOM 2839 O O . SER B 1 139 ? 3.127 12.461 7.609 1 90.62 139 SER B O 1
ATOM 2841 N N . MET B 1 140 ? 2.502 10.352 7.805 1 87.94 140 MET B N 1
ATOM 2842 C CA . MET B 1 140 ? 1.405 10.68 8.711 1 87.94 140 MET B CA 1
ATOM 2843 C C . MET B 1 140 ? 1.938 11.18 10.047 1 87.94 140 MET B C 1
ATOM 2845 O O . MET B 1 140 ? 1.446 12.18 10.578 1 87.94 140 MET B O 1
ATOM 2849 N N . PHE B 1 141 ? 2.924 10.531 10.547 1 85.44 141 PHE B N 1
ATOM 2850 C CA . PHE B 1 141 ? 3.518 10.906 11.82 1 85.44 141 PHE B CA 1
ATOM 2851 C C . PHE B 1 141 ? 4.129 12.305 11.742 1 85.44 141 PHE B C 1
ATOM 2853 O O . PHE B 1 141 ? 3.98 13.102 12.672 1 85.44 141 PHE B O 1
ATOM 2860 N N . GLU B 1 142 ? 4.793 12.562 10.695 1 84.56 142 GLU B N 1
ATOM 2861 C CA . GLU B 1 142 ? 5.441 13.867 10.539 1 84.56 142 GLU B CA 1
ATOM 2862 C C . GLU B 1 142 ? 4.414 14.984 10.445 1 84.56 142 GLU B C 1
ATOM 2864 O O . GLU B 1 142 ? 4.641 16.094 10.961 1 84.56 142 GLU B O 1
ATOM 2869 N N . GLY B 1 143 ? 3.363 14.734 9.734 1 79.25 143 GLY B N 1
ATOM 2870 C CA . GLY B 1 143 ? 2.309 15.734 9.688 1 79.25 143 GLY B CA 1
ATOM 2871 C C . GLY B 1 143 ? 1.718 16.047 11.055 1 79.25 143 GLY B C 1
ATOM 2872 O O . GLY B 1 143 ? 1.53 17.203 11.406 1 79.25 143 GLY B O 1
ATOM 2873 N N . ILE B 1 144 ? 1.521 15.008 11.797 1 78.25 144 ILE B N 1
ATOM 2874 C CA . ILE B 1 144 ? 0.938 15.156 13.125 1 78.25 144 ILE B CA 1
ATOM 2875 C C . ILE B 1 144 ? 1.929 15.859 14.055 1 78.25 144 ILE B C 1
ATOM 2877 O O . ILE B 1 144 ? 1.553 16.766 14.805 1 78.25 144 ILE B O 1
ATOM 2881 N N . ASN B 1 145 ? 3.137 15.453 13.969 1 77.56 145 ASN B N 1
ATOM 2882 C CA . ASN B 1 145 ? 4.176 16.062 14.789 1 77.56 145 ASN B CA 1
ATOM 2883 C C . ASN B 1 145 ? 4.336 17.547 14.492 1 77.56 145 ASN B C 1
ATOM 2885 O O . ASN B 1 145 ? 4.488 18.359 15.414 1 77.56 145 ASN B O 1
ATOM 2889 N N . THR B 1 146 ? 4.379 17.875 13.234 1 74.38 146 THR B N 1
ATOM 2890 C CA . THR B 1 146 ? 4.5 19.281 12.844 1 74.38 146 THR B CA 1
ATOM 2891 C C . THR B 1 146 ? 3.318 20.094 13.359 1 74.38 146 THR B C 1
ATOM 2893 O O . THR B 1 146 ? 3.496 21.203 13.875 1 74.38 146 THR B O 1
ATOM 2896 N N . TRP B 1 147 ? 2.244 19.578 13.336 1 73.81 147 TRP B N 1
ATOM 2897 C CA . TRP B 1 147 ? 1.057 20.266 13.82 1 73.81 147 TRP B CA 1
ATOM 2898 C C . TRP B 1 147 ? 1.115 20.453 15.336 1 73.81 147 TRP B C 1
ATOM 2900 O O . TRP B 1 147 ? 0.751 21.5 15.859 1 73.81 147 TRP B O 1
ATOM 2910 N N . PHE B 1 148 ? 1.497 19.516 16.016 1 72 148 PHE B N 1
ATOM 2911 C CA . PHE B 1 148 ? 1.59 19.594 17.469 1 72 148 PHE B CA 1
ATOM 2912 C C . PHE B 1 148 ? 2.617 20.625 17.891 1 72 148 PHE B C 1
ATOM 2914 O O . PHE B 1 148 ? 2.436 21.312 18.891 1 72 148 PHE B O 1
ATOM 2921 N N . ARG B 1 149 ? 3.59 20.734 17.109 1 73.12 149 ARG B N 1
ATOM 2922 C CA . ARG B 1 149 ? 4.711 21.578 17.5 1 73.12 149 ARG B CA 1
ATOM 2923 C C . ARG B 1 149 ? 4.453 23.047 17.141 1 73.12 149 ARG B C 1
ATOM 2925 O O . ARG B 1 149 ? 4.777 23.938 17.922 1 73.12 149 ARG B O 1
ATOM 2932 N N . ILE B 1 150 ? 3.936 23.25 15.977 1 69.12 150 ILE B N 1
ATOM 2933 C CA . ILE B 1 150 ? 3.916 24.641 15.57 1 69.12 150 ILE B CA 1
ATOM 2934 C C . ILE B 1 150 ? 2.525 25.016 15.062 1 69.12 150 ILE B C 1
ATOM 2936 O O . ILE B 1 150 ? 2.303 26.141 14.609 1 69.12 150 ILE B O 1
ATOM 2940 N N . GLY B 1 151 ? 1.675 24.078 15.125 1 67.56 151 GLY B N 1
ATOM 2941 C CA . GLY B 1 151 ? 0.289 24.359 14.781 1 67.56 151 GLY B CA 1
ATOM 2942 C C . GLY B 1 151 ? 0.068 24.547 13.297 1 67.56 151 GLY B C 1
ATOM 2943 O O . GLY B 1 151 ? -0.929 25.141 12.883 1 67.56 151 GLY B O 1
ATOM 2944 N N . LYS B 1 152 ? 1.101 24.297 12.531 1 67.06 152 LYS B N 1
ATOM 2945 C CA . LYS B 1 152 ? 1.015 24.438 11.078 1 67.06 152 LYS B CA 1
ATOM 2946 C C . LYS B 1 152 ? 1.37 23.141 10.367 1 67.06 152 LYS B C 1
ATOM 2948 O O . LYS B 1 152 ? 1.856 22.203 10.992 1 67.06 152 LYS B O 1
ATOM 2953 N N . LEU B 1 153 ? 0.745 22.969 9.172 1 69 153 LEU B N 1
ATOM 2954 C CA . LEU B 1 153 ? 1.124 21.859 8.289 1 69 153 LEU B CA 1
ATOM 2955 C C . LEU B 1 153 ? 1.792 22.375 7.023 1 69 153 LEU B C 1
ATOM 2957 O O . LEU B 1 153 ? 1.362 23.391 6.457 1 69 153 LEU B O 1
ATOM 2961 N N . PHE B 1 154 ? 2.982 21.844 6.699 1 63.69 154 PHE B N 1
ATOM 2962 C CA . PHE B 1 154 ? 3.672 22.188 5.465 1 63.69 154 PHE B CA 1
ATOM 2963 C C . PHE B 1 154 ? 3.672 21.031 4.488 1 63.69 154 PHE B C 1
ATOM 2965 O O . PHE B 1 154 ? 4.391 20.047 4.688 1 63.69 154 PHE B O 1
ATOM 2972 N N . PRO B 1 155 ? 2.594 21.078 3.631 1 65.19 155 PRO B N 1
ATOM 2973 C CA . PRO B 1 155 ? 2.746 20.031 2.613 1 65.19 155 PRO B CA 1
ATOM 2974 C C . PRO B 1 155 ? 4.09 20.109 1.891 1 65.19 155 PRO B C 1
ATOM 2976 O O . PRO B 1 155 ? 4.605 21.203 1.647 1 65.19 155 PRO B O 1
ATOM 2979 N N . GLY B 1 156 ? 4.801 19.078 1.902 1 74.25 156 GLY B N 1
ATOM 2980 C CA . GLY B 1 156 ? 6.102 19.109 1.254 1 74.25 156 GLY B CA 1
ATOM 2981 C C . GLY B 1 156 ? 6.398 17.875 0.434 1 74.25 156 GLY B C 1
ATOM 2982 O O . GLY B 1 156 ? 5.48 17.156 0.021 1 74.25 156 GLY B O 1
ATOM 2983 N N . ALA B 1 157 ? 7.598 17.781 0.066 1 79 157 ALA B N 1
ATOM 2984 C CA . ALA B 1 157 ? 8.125 16.734 -0.792 1 79 157 ALA B CA 1
ATOM 2985 C C . ALA B 1 157 ? 7.824 15.352 -0.213 1 79 157 ALA B C 1
ATOM 2987 O O . ALA B 1 157 ? 7.594 14.398 -0.958 1 79 157 ALA B O 1
ATOM 2988 N N . GLY B 1 158 ? 7.703 15.266 1.143 1 86.31 158 GLY B N 1
ATOM 2989 C CA . GLY B 1 158 ? 7.418 13.984 1.781 1 86.31 158 GLY B CA 1
ATOM 2990 C C . GLY B 1 158 ? 6.047 13.438 1.44 1 86.31 158 GLY B C 1
ATOM 2991 O O . GLY B 1 158 ? 5.898 12.242 1.172 1 86.31 158 GLY B O 1
ATOM 2992 N N . ALA B 1 159 ? 5.059 14.289 1.455 1 88.62 159 ALA B N 1
ATOM 2993 C CA . ALA B 1 159 ? 3.705 13.875 1.091 1 88.62 159 ALA B CA 1
ATOM 2994 C C . ALA B 1 159 ? 3.637 13.453 -0.375 1 88.62 159 ALA B C 1
ATOM 2996 O O . ALA B 1 159 ? 3.008 12.453 -0.71 1 88.62 159 ALA B O 1
ATOM 2997 N N . ALA B 1 160 ? 4.281 14.242 -1.238 1 92.25 160 ALA B N 1
ATOM 2998 C CA . ALA B 1 160 ? 4.289 13.93 -2.664 1 92.25 160 ALA B CA 1
ATOM 2999 C C . ALA B 1 160 ? 4.941 12.57 -2.922 1 92.25 160 ALA B C 1
ATOM 3001 O O . ALA B 1 160 ? 4.445 11.781 -3.73 1 92.25 160 ALA B O 1
ATOM 3002 N N . ILE B 1 161 ? 6.02 12.312 -2.26 1 95.56 161 ILE B N 1
ATOM 3003 C CA . ILE B 1 161 ? 6.734 11.047 -2.4 1 95.56 161 ILE B CA 1
ATOM 3004 C C . ILE B 1 161 ? 5.836 9.891 -1.973 1 95.56 161 ILE B C 1
ATOM 3006 O O . ILE B 1 161 ? 5.754 8.875 -2.66 1 95.56 161 ILE B O 1
ATOM 3010 N N . THR B 1 162 ? 5.168 10.039 -0.887 1 95 162 THR B N 1
ATOM 3011 C CA . THR B 1 162 ? 4.266 9.008 -0.389 1 95 162 THR B CA 1
ATOM 3012 C C . THR B 1 162 ? 3.148 8.734 -1.392 1 95 162 THR B C 1
ATOM 3014 O O . THR B 1 162 ? 2.82 7.582 -1.667 1 95 162 THR B O 1
ATOM 3017 N N . VAL B 1 163 ? 2.578 9.766 -1.991 1 95.19 163 VAL B N 1
ATOM 3018 C CA . VAL B 1 163 ? 1.502 9.625 -2.967 1 95.19 163 VAL B CA 1
ATOM 3019 C C . VAL B 1 163 ? 2.027 8.922 -4.215 1 95.19 163 VAL B C 1
ATOM 3021 O O . VAL B 1 163 ? 1.345 8.07 -4.789 1 95.19 163 VAL B O 1
ATOM 3024 N N . LEU B 1 164 ? 3.189 9.273 -4.621 1 97.5 164 LEU B N 1
ATOM 3025 C CA . LEU B 1 164 ? 3.791 8.641 -5.785 1 97.5 164 LEU B CA 1
ATOM 3026 C C . LEU B 1 164 ? 4.039 7.156 -5.527 1 97.5 164 LEU B C 1
ATOM 3028 O O . LEU B 1 164 ? 3.781 6.316 -6.395 1 97.5 164 LEU B O 1
ATOM 3032 N N . TRP B 1 165 ? 4.625 6.859 -4.305 1 98.25 165 TRP B N 1
ATOM 3033 C CA . TRP B 1 165 ? 4.793 5.453 -3.945 1 98.25 165 TRP B CA 1
ATOM 3034 C C . TRP B 1 165 ? 3.463 4.715 -3.998 1 98.25 165 TRP B C 1
ATOM 3036 O O . TRP B 1 165 ? 3.383 3.6 -4.52 1 98.25 165 TRP B O 1
ATOM 3046 N N . GLU B 1 166 ? 2.484 5.324 -3.43 1 98.12 166 GLU B N 1
ATOM 3047 C CA . GLU B 1 166 ? 1.178 4.676 -3.377 1 98.12 166 GLU B CA 1
ATOM 3048 C C . GLU B 1 166 ? 0.594 4.496 -4.777 1 98.12 166 GLU B C 1
ATOM 3050 O O . GLU B 1 166 ? 0.002 3.459 -5.082 1 98.12 166 GLU B O 1
ATOM 3055 N N . ALA B 1 167 ? 0.659 5.48 -5.641 1 98 167 ALA B N 1
ATOM 3056 C CA . ALA B 1 167 ? 0.207 5.355 -7.023 1 98 167 ALA B CA 1
ATOM 3057 C C . ALA B 1 167 ? 0.913 4.203 -7.73 1 98 167 ALA B C 1
ATOM 3059 O O . ALA B 1 167 ? 0.28 3.426 -8.445 1 98 167 ALA B O 1
ATOM 3060 N N . ALA B 1 168 ? 2.188 4.121 -7.555 1 98.56 168 ALA B N 1
ATOM 3061 C CA . ALA B 1 168 ? 2.939 3.01 -8.125 1 98.56 168 ALA B CA 1
ATOM 3062 C C . ALA B 1 168 ? 2.426 1.672 -7.602 1 98.56 168 ALA B C 1
ATOM 3064 O O . ALA B 1 168 ? 2.33 0.698 -8.352 1 98.56 168 ALA B O 1
ATOM 3065 N N . ALA B 1 169 ? 2.131 1.644 -6.301 1 98.12 169 ALA B N 1
ATOM 3066 C CA . ALA B 1 169 ? 1.672 0.405 -5.676 1 98.12 169 ALA B CA 1
ATOM 3067 C C . ALA B 1 169 ? 0.345 -0.051 -6.273 1 98.12 169 ALA B C 1
ATOM 3069 O O . ALA B 1 169 ? 0.085 -1.252 -6.383 1 98.12 169 ALA B O 1
ATOM 3070 N N . THR B 1 170 ? -0.57 0.839 -6.707 1 98 170 THR B N 1
ATOM 3071 C CA . THR B 1 170 ? -1.854 0.469 -7.293 1 98 170 THR B CA 1
ATOM 3072 C C . THR B 1 170 ? -1.651 -0.263 -8.617 1 98 170 THR B C 1
ATOM 3074 O O . THR B 1 170 ? -2.564 -0.929 -9.109 1 98 170 THR B O 1
ATOM 3077 N N . LEU B 1 171 ? -0.499 -0.185 -9.18 1 98.12 171 LEU B N 1
ATOM 3078 C CA . LEU B 1 171 ? -0.217 -0.788 -10.477 1 98.12 171 LEU B CA 1
ATOM 3079 C C . LEU B 1 171 ? 0.429 -2.16 -10.312 1 98.12 171 LEU B C 1
ATOM 3081 O O . LEU B 1 171 ? 0.664 -2.863 -11.297 1 98.12 171 LEU B O 1
ATOM 3085 N N . VAL B 1 172 ? 0.681 -2.602 -9.055 1 97.25 172 VAL B N 1
ATOM 3086 C CA . VAL B 1 172 ? 1.38 -3.857 -8.805 1 97.25 172 VAL B CA 1
ATOM 3087 C C . VAL B 1 172 ? 0.532 -5.031 -9.289 1 97.25 172 VAL B C 1
ATOM 3089 O O . VAL B 1 172 ? 1.02 -5.895 -10.023 1 97.25 172 VAL B O 1
ATOM 3092 N N . PRO B 1 173 ? -0.83 -5.047 -9.031 1 95.12 173 PRO B N 1
ATOM 3093 C CA . PRO B 1 173 ? -1.602 -6.211 -9.477 1 95.12 173 PRO B CA 1
ATOM 3094 C C . PRO B 1 173 ? -1.622 -6.363 -10.992 1 95.12 173 PRO B C 1
ATOM 3096 O O . PRO B 1 173 ? -1.316 -7.438 -11.516 1 95.12 173 PRO B O 1
ATOM 3099 N N . PRO B 1 174 ? -1.898 -5.316 -11.781 1 95.62 174 PRO B N 1
ATOM 3100 C CA . PRO B 1 174 ? -1.831 -5.527 -13.234 1 95.62 174 PRO B CA 1
ATOM 3101 C C . PRO B 1 174 ? -0.418 -5.84 -13.719 1 95.62 174 PRO B C 1
ATOM 3103 O O . PRO B 1 174 ? -0.246 -6.57 -14.695 1 95.62 174 PRO B O 1
ATOM 3106 N N . THR B 1 175 ? 0.651 -5.316 -13.078 1 94.69 175 THR B N 1
ATOM 3107 C CA . THR B 1 175 ? 2.029 -5.648 -13.422 1 94.69 175 THR B CA 1
ATOM 3108 C C . THR B 1 175 ? 2.297 -7.137 -13.211 1 94.69 175 THR B C 1
ATOM 3110 O O . THR B 1 175 ? 2.926 -7.785 -14.047 1 94.69 175 THR B O 1
ATOM 3113 N N . GLN B 1 176 ? 1.806 -7.699 -12.102 1 90.5 176 GLN B N 1
ATOM 3114 C CA . GLN B 1 176 ? 1.987 -9.109 -11.781 1 90.5 176 GLN B CA 1
ATOM 3115 C C . GLN B 1 176 ? 1.284 -10 -12.805 1 90.5 176 GLN B C 1
ATOM 3117 O O . GLN B 1 176 ? 1.677 -11.148 -13.016 1 90.5 176 GLN B O 1
ATOM 3122 N N . LYS B 1 177 ? 0.306 -9.438 -13.508 1 90.12 177 LYS B N 1
ATOM 3123 C CA . LYS B 1 177 ? -0.438 -10.203 -14.508 1 90.12 177 LYS B CA 1
ATOM 3124 C C . LYS B 1 177 ? 0.152 -10.008 -15.906 1 90.12 177 LYS B C 1
ATOM 3126 O O . LYS B 1 177 ? -0.448 -10.414 -16.906 1 90.12 177 LYS B O 1
ATOM 3131 N N . GLY B 1 178 ? 1.253 -9.219 -15.953 1 90.44 178 GLY B N 1
ATOM 3132 C CA . GLY B 1 178 ? 1.984 -9.141 -17.203 1 90.44 178 GLY B CA 1
ATOM 3133 C C . GLY B 1 178 ? 1.63 -7.914 -18.031 1 90.44 178 GLY B C 1
ATOM 3134 O O . GLY B 1 178 ? 1.979 -7.828 -19.203 1 90.44 178 GLY B O 1
ATOM 3135 N N . ASN B 1 179 ? 0.918 -6.918 -17.469 1 94.94 179 ASN B N 1
ATOM 3136 C CA . ASN B 1 179 ? 0.582 -5.676 -18.156 1 94.94 179 ASN B CA 1
ATOM 3137 C C . ASN B 1 179 ? 1.802 -4.77 -18.312 1 94.94 179 ASN B C 1
ATOM 3139 O O . ASN B 1 179 ? 2.25 -4.156 -17.344 1 94.94 179 ASN B O 1
ATOM 3143 N N . GLU B 1 180 ? 2.273 -4.594 -19.516 1 94.19 180 GLU B N 1
ATOM 3144 C CA . GLU B 1 180 ? 3.508 -3.857 -19.766 1 94.19 180 GLU B CA 1
ATOM 3145 C C . GLU B 1 180 ? 3.309 -2.357 -19.562 1 94.19 180 GLU B C 1
ATOM 3147 O O . GLU B 1 180 ? 4.223 -1.659 -19.125 1 94.19 180 GLU B O 1
ATOM 3152 N N . ARG B 1 181 ? 2.162 -1.908 -20.016 1 97.12 181 ARG B N 1
ATOM 3153 C CA . ARG B 1 181 ? 1.887 -0.493 -19.781 1 97.12 181 ARG B CA 1
ATOM 3154 C C . ARG B 1 181 ? 1.921 -0.161 -18.297 1 97.12 181 ARG B C 1
ATOM 3156 O O . ARG B 1 181 ? 2.516 0.839 -17.891 1 97.12 181 ARG B O 1
ATOM 3163 N N . ALA B 1 182 ? 1.24 -0.957 -17.469 1 97.56 182 ALA B N 1
ATOM 3164 C CA . ALA B 1 182 ? 1.25 -0.783 -16.016 1 97.56 182 ALA B CA 1
ATOM 3165 C C . ALA B 1 182 ? 2.672 -0.832 -15.469 1 97.56 182 ALA B C 1
ATOM 3167 O O . ALA B 1 182 ? 3.039 -0.033 -14.602 1 97.56 182 ALA B O 1
ATOM 3168 N N . ARG B 1 183 ? 3.461 -1.705 -15.891 1 96.94 183 ARG B N 1
ATOM 3169 C CA . ARG B 1 183 ? 4.848 -1.848 -15.461 1 96.94 183 ARG B CA 1
ATOM 3170 C C . ARG B 1 183 ? 5.648 -0.587 -15.773 1 96.94 183 ARG B C 1
ATOM 3172 O O . ARG B 1 183 ? 6.398 -0.1 -14.922 1 96.94 183 ARG B O 1
ATOM 3179 N N . ASN B 1 184 ? 5.52 -0.106 -17 1 97.38 184 ASN B N 1
ATOM 3180 C CA . ASN B 1 184 ? 6.242 1.098 -17.391 1 97.38 184 ASN B CA 1
ATOM 3181 C C . ASN B 1 184 ? 5.832 2.301 -16.547 1 97.38 184 ASN B C 1
ATOM 3183 O O . ASN B 1 184 ? 6.68 3.107 -16.156 1 97.38 184 ASN B O 1
ATOM 3187 N N . PHE B 1 185 ? 4.566 2.41 -16.297 1 98.5 185 PHE B N 1
ATOM 3188 C CA . PHE B 1 185 ? 4.094 3.508 -15.469 1 98.5 185 PHE B CA 1
ATOM 3189 C C . PHE B 1 185 ? 4.582 3.346 -14.031 1 98.5 185 PHE B C 1
ATOM 3191 O O . PHE B 1 185 ? 4.949 4.324 -13.383 1 98.5 185 PHE B O 1
ATOM 3198 N N . HIS B 1 186 ? 4.535 2.094 -13.508 1 98.56 186 HIS B N 1
ATOM 3199 C CA . HIS B 1 186 ? 5.074 1.809 -12.18 1 98.56 186 HIS B CA 1
ATOM 3200 C C . HIS B 1 186 ? 6.531 2.24 -12.07 1 98.56 186 HIS B C 1
ATOM 3202 O O . HIS B 1 186 ? 6.914 2.924 -11.117 1 98.56 186 HIS B O 1
ATOM 3208 N N . ILE B 1 187 ? 7.34 1.943 -13 1 98.06 187 ILE B N 1
ATOM 3209 C CA . ILE B 1 187 ? 8.758 2.297 -13.031 1 98.06 187 ILE B CA 1
ATOM 3210 C C . ILE B 1 187 ? 8.906 3.812 -13.117 1 98.06 187 ILE B C 1
ATOM 3212 O O . ILE B 1 187 ? 9.711 4.406 -12.406 1 98.06 187 ILE B O 1
ATOM 3216 N N . ALA B 1 188 ? 8.109 4.43 -14.023 1 98.44 188 ALA B N 1
ATOM 3217 C CA . ALA B 1 188 ? 8.188 5.875 -14.219 1 98.44 188 ALA B CA 1
ATOM 3218 C C . ALA B 1 188 ? 7.859 6.621 -12.93 1 98.44 188 ALA B C 1
ATOM 3220 O O . ALA B 1 188 ? 8.531 7.598 -12.578 1 98.44 188 ALA B O 1
ATOM 3221 N N . LEU B 1 189 ? 6.82 6.238 -12.258 1 98.62 189 LEU B N 1
ATOM 3222 C CA . LEU B 1 189 ? 6.43 6.867 -11 1 98.62 189 LEU B CA 1
ATOM 3223 C C . LEU B 1 189 ? 7.531 6.734 -9.961 1 98.62 189 LEU B C 1
ATOM 3225 O O . LEU B 1 189 ? 7.844 7.695 -9.25 1 98.62 189 LEU B O 1
ATOM 3229 N N . ASN B 1 190 ? 8.148 5.59 -9.875 1 98.44 190 ASN B N 1
ATOM 3230 C CA . ASN B 1 190 ? 9.195 5.383 -8.883 1 98.44 190 ASN B CA 1
ATOM 3231 C C . ASN B 1 190 ? 10.492 6.082 -9.281 1 98.44 190 ASN B C 1
ATOM 3233 O O . ASN B 1 190 ? 11.242 6.551 -8.422 1 98.44 190 ASN B O 1
ATOM 3237 N N . ALA B 1 191 ? 10.773 6.184 -10.578 1 98 191 ALA B N 1
ATOM 3238 C CA . ALA B 1 191 ? 11.906 6.996 -11.023 1 98 191 ALA B CA 1
ATOM 3239 C C . ALA B 1 191 ? 11.711 8.461 -10.648 1 98 191 ALA B C 1
ATOM 3241 O O . ALA B 1 191 ? 12.656 9.117 -10.195 1 98 191 ALA B O 1
ATOM 3242 N N . SER B 1 192 ? 10.516 8.93 -10.859 1 97.94 192 SER B N 1
ATOM 3243 C CA . SER B 1 192 ? 10.195 10.289 -10.438 1 97.94 192 SER B CA 1
ATOM 3244 C C . SER B 1 192 ? 10.43 10.477 -8.945 1 97.94 192 SER B C 1
ATOM 3246 O O . SER B 1 192 ? 10.93 11.516 -8.516 1 97.94 192 SER B O 1
ATOM 3248 N N . ASN B 1 193 ? 10.062 9.469 -8.195 1 98 193 ASN B N 1
ATOM 3249 C CA . ASN B 1 193 ? 10.273 9.508 -6.754 1 98 193 ASN B CA 1
ATOM 3250 C C . ASN B 1 193 ? 11.758 9.633 -6.41 1 98 193 ASN B C 1
ATOM 3252 O O . ASN B 1 193 ? 12.133 10.43 -5.555 1 98 193 ASN B O 1
ATOM 3256 N N . VAL B 1 194 ? 12.57 8.859 -6.996 1 97.81 194 VAL B N 1
ATOM 3257 C CA . VAL B 1 194 ? 14.008 8.898 -6.75 1 97.81 194 VAL B CA 1
ATOM 3258 C C . VAL B 1 194 ? 14.562 10.273 -7.102 1 97.81 194 VAL B C 1
ATOM 3260 O O . VAL B 1 194 ? 15.352 10.844 -6.352 1 97.81 194 VAL B O 1
ATOM 3263 N N . ILE B 1 195 ? 14.078 10.852 -8.211 1 97.38 195 ILE B N 1
ATOM 3264 C CA . ILE B 1 195 ? 14.508 12.18 -8.633 1 97.38 195 ILE B CA 1
ATOM 3265 C C . ILE B 1 195 ? 14.094 13.211 -7.586 1 97.38 195 ILE B C 1
ATOM 3267 O O . ILE B 1 195 ? 14.875 14.094 -7.234 1 97.38 195 ILE B O 1
ATOM 3271 N N . LEU B 1 196 ? 12.891 13.078 -7.121 1 96.25 196 LEU B N 1
ATOM 3272 C CA . LEU B 1 196 ? 12.406 13.992 -6.09 1 96.25 196 LEU B CA 1
ATOM 3273 C C . LEU B 1 196 ? 13.25 13.875 -4.824 1 96.25 196 LEU B C 1
ATOM 3275 O O . LEU B 1 196 ? 13.578 14.883 -4.195 1 96.25 196 LEU B O 1
ATOM 3279 N N . PHE B 1 197 ? 13.555 12.68 -4.418 1 96.25 197 PHE B N 1
ATOM 3280 C CA . PHE B 1 197 ? 14.438 12.469 -3.27 1 96.25 197 PHE B CA 1
ATOM 3281 C C . PHE B 1 197 ? 15.773 13.18 -3.475 1 96.25 197 PHE B C 1
ATOM 3283 O O . PHE B 1 197 ? 16.234 13.898 -2.59 1 96.25 197 PHE B O 1
ATOM 3290 N N . ILE B 1 198 ? 16.344 12.984 -4.605 1 96.44 198 ILE B N 1
ATOM 3291 C CA . ILE B 1 198 ? 17.656 13.555 -4.906 1 96.44 198 ILE B CA 1
ATOM 3292 C C . ILE B 1 198 ? 17.578 15.086 -4.875 1 96.44 198 ILE B C 1
ATOM 3294 O O . ILE B 1 198 ? 18.469 15.75 -4.348 1 96.44 198 ILE B O 1
ATOM 3298 N N . TRP B 1 199 ? 16.5 15.617 -5.383 1 95.56 199 TRP B N 1
ATOM 3299 C CA . TRP B 1 199 ? 16.281 17.062 -5.41 1 95.56 199 TRP B CA 1
ATOM 3300 C C . TRP B 1 199 ? 16.219 17.625 -3.994 1 95.56 199 TRP B C 1
ATOM 3302 O O . TRP B 1 199 ? 16.516 18.797 -3.773 1 95.56 199 TRP B O 1
ATOM 3312 N N . GLN B 1 200 ? 15.828 16.797 -3.01 1 94 200 GLN B N 1
ATOM 3313 C CA . GLN B 1 200 ? 15.656 17.25 -1.632 1 94 200 GLN B CA 1
ATOM 3314 C C . GLN B 1 200 ? 16.969 17.141 -0.851 1 94 200 GLN B C 1
ATOM 3316 O O . GLN B 1 200 ? 17.078 17.672 0.257 1 94 200 GLN B O 1
ATOM 3321 N N . ILE B 1 201 ? 17.984 16.562 -1.358 1 93.88 201 ILE B N 1
ATOM 3322 C CA . ILE B 1 201 ? 19.188 16.234 -0.602 1 93.88 201 ILE B CA 1
ATOM 3323 C C . ILE B 1 201 ? 19.875 17.516 -0.149 1 93.88 201 ILE B C 1
ATOM 3325 O O . ILE B 1 201 ? 20.203 17.672 1.03 1 93.88 201 ILE B O 1
ATOM 3329 N N . PRO B 1 202 ? 20.109 18.578 -0.997 1 93.25 202 PRO B N 1
ATOM 3330 C CA . PRO B 1 202 ? 20.781 19.797 -0.529 1 93.25 202 PRO B CA 1
ATOM 3331 C C . PRO B 1 202 ? 20.047 20.484 0.613 1 93.25 202 PRO B C 1
ATOM 3333 O O . PRO B 1 202 ? 20.656 20.859 1.611 1 93.25 202 PRO B O 1
ATOM 3336 N N . THR B 1 203 ? 18.75 20.625 0.494 1 89.88 203 THR B N 1
ATOM 3337 C CA . THR B 1 203 ? 17.953 21.234 1.56 1 89.88 203 THR B CA 1
ATOM 3338 C C . THR B 1 203 ? 18.031 20.391 2.828 1 89.88 203 THR B C 1
ATOM 3340 O O . THR B 1 203 ? 18.047 20.922 3.938 1 89.88 203 THR B O 1
ATOM 3343 N N . GLY B 1 204 ? 18.016 19.094 2.67 1 90.12 204 GLY B N 1
ATOM 3344 C CA . GLY B 1 204 ? 18.156 18.219 3.814 1 90.12 204 GLY B CA 1
ATOM 3345 C C . GLY B 1 204 ? 19.469 18.375 4.551 1 90.12 204 GLY B C 1
ATOM 3346 O O . GLY B 1 204 ? 19.5 18.406 5.781 1 90.12 204 GLY B O 1
ATOM 3347 N N . ILE B 1 205 ? 20.516 18.5 3.82 1 93.25 205 ILE B N 1
ATOM 3348 C CA . ILE B 1 205 ? 21.828 18.688 4.418 1 93.25 205 ILE B CA 1
ATOM 3349 C C . ILE B 1 205 ? 21.875 20 5.18 1 93.25 205 ILE B C 1
ATOM 3351 O O . ILE B 1 205 ? 22.391 20.062 6.301 1 93.25 205 ILE B O 1
ATOM 3355 N N . ASP B 1 206 ? 21.297 21.047 4.59 1 91.88 206 ASP B N 1
ATOM 3356 C CA . ASP B 1 206 ? 21.234 22.344 5.242 1 91.88 206 ASP B CA 1
ATOM 3357 C C . ASP B 1 206 ? 20.484 22.25 6.574 1 91.88 206 ASP B C 1
ATOM 3359 O O . ASP B 1 206 ? 20.906 22.859 7.566 1 91.88 206 ASP B O 1
ATOM 3363 N N . THR B 1 207 ? 19.438 21.547 6.531 1 87.62 207 THR B N 1
ATOM 3364 C CA . THR B 1 207 ? 18.625 21.391 7.734 1 87.62 207 THR B CA 1
ATOM 3365 C C . THR B 1 207 ? 19.406 20.672 8.828 1 87.62 207 THR B C 1
ATOM 3367 O O . THR B 1 207 ? 19.328 21.031 10 1 87.62 207 THR B O 1
ATOM 3370 N N . VAL B 1 208 ? 20.156 19.656 8.5 1 91.06 208 VAL B N 1
ATOM 3371 C CA . VAL B 1 208 ? 20.953 18.906 9.469 1 91.06 208 VAL B CA 1
ATOM 3372 C C . VAL B 1 208 ? 21.984 19.844 10.109 1 91.06 208 VAL B C 1
ATOM 3374 O O . VAL B 1 208 ? 22.172 19.828 11.328 1 91.06 208 VAL B O 1
ATOM 3377 N N . PHE B 1 209 ? 22.594 20.688 9.383 1 92.88 209 PHE B N 1
ATOM 3378 C CA . PHE B 1 209 ? 23.578 21.625 9.914 1 92.88 209 PHE B CA 1
ATOM 3379 C C . PHE B 1 209 ? 22.922 22.625 10.859 1 92.88 209 PHE B C 1
ATOM 3381 O O . PHE B 1 209 ? 23.484 22.969 11.891 1 92.88 209 PHE B O 1
ATOM 3388 N N . LYS B 1 210 ? 21.797 23.031 10.531 1 89.88 210 LYS B N 1
ATOM 3389 C CA . LYS B 1 210 ? 21.078 23.953 11.391 1 89.88 210 LYS B CA 1
ATOM 3390 C C . LYS B 1 210 ? 20.719 23.297 12.727 1 89.88 210 LYS B C 1
ATOM 3392 O O . LYS B 1 210 ? 20.719 23.953 13.766 1 89.88 210 LYS B O 1
ATOM 3397 N N . VAL B 1 211 ? 20.297 22.016 12.68 1 86.56 211 VAL B N 1
ATOM 3398 C CA . VAL B 1 211 ? 19.984 21.281 13.898 1 86.56 211 VAL B CA 1
ATOM 3399 C C . VAL B 1 211 ? 21.203 21.25 14.812 1 86.56 211 VAL B C 1
ATOM 3401 O O . VAL B 1 211 ? 21.094 21.5 16.016 1 86.56 211 VAL B O 1
ATOM 3404 N N . PHE B 1 212 ? 22.375 21 14.25 1 90.31 212 PHE B N 1
ATOM 3405 C CA . PHE B 1 212 ? 23.578 20.953 15.055 1 90.31 212 PHE B CA 1
ATOM 3406 C C . PHE B 1 212 ? 23.969 22.344 15.555 1 90.31 212 PHE B C 1
ATOM 3408 O O . PHE B 1 212 ? 24.516 22.484 16.656 1 90.31 212 PHE B O 1
ATOM 3415 N N . GLU B 1 213 ? 23.594 23.312 14.883 1 90 213 GLU B N 1
ATOM 3416 C CA . GLU B 1 213 ? 23.922 24.688 15.25 1 90 213 GLU B CA 1
ATOM 3417 C C . GLU B 1 213 ? 22.984 25.203 16.344 1 90 213 GLU B C 1
ATOM 3419 O O . GLU B 1 213 ? 23.422 25.906 17.25 1 90 213 GLU B O 1
ATOM 3424 N N . PHE B 1 214 ? 21.766 24.766 16.312 1 86.81 214 PHE B N 1
ATOM 3425 C CA . PHE B 1 214 ? 20.781 25.484 17.109 1 86.81 214 PHE B CA 1
ATOM 3426 C C . PHE B 1 214 ? 20.219 24.578 18.203 1 86.81 214 PHE B C 1
ATOM 3428 O O . PHE B 1 214 ? 19.375 25.016 19 1 86.81 214 PHE B O 1
ATOM 3435 N N . THR B 1 215 ? 20.469 23.375 18.141 1 82.56 215 THR B N 1
ATOM 3436 C CA . THR B 1 215 ? 19.953 22.484 19.172 1 82.56 215 THR B CA 1
ATOM 3437 C C . THR B 1 215 ? 21.094 21.812 19.938 1 82.56 215 THR B C 1
ATOM 3439 O O . THR B 1 215 ? 22.234 21.828 19.5 1 82.56 215 THR B O 1
ATOM 3442 N N . ASN B 1 216 ? 20.688 21.344 21.266 1 81.75 216 ASN B N 1
ATOM 3443 C CA . ASN B 1 216 ? 21.656 20.672 22.125 1 81.75 216 ASN B CA 1
ATOM 3444 C C . ASN B 1 216 ? 21.203 19.266 22.484 1 81.75 216 ASN B C 1
ATOM 3446 O O . ASN B 1 216 ? 20.016 18.953 22.406 1 81.75 216 ASN B O 1
ATOM 3450 N N . TRP B 1 217 ? 22.266 18.375 22.75 1 82.62 217 TRP B N 1
ATOM 3451 C CA . TRP B 1 217 ? 21.953 17.078 23.328 1 82.62 217 TRP B CA 1
ATOM 3452 C C . TRP B 1 217 ? 21.375 17.219 24.734 1 82.62 217 TRP B C 1
ATOM 3454 O O . TRP B 1 217 ? 21.703 18.172 25.453 1 82.62 217 TRP B O 1
ATOM 3464 N N . PRO B 1 218 ? 20.406 16.344 25.141 1 66.62 218 PRO B N 1
ATOM 3465 C CA . PRO B 1 218 ? 19.984 16.484 26.547 1 66.62 218 PRO B CA 1
ATOM 3466 C C . PRO B 1 218 ? 21.172 16.5 27.516 1 66.62 218 PRO B C 1
ATOM 3468 O O . PRO B 1 218 ? 22.219 15.922 27.219 1 66.62 218 PRO B O 1
#

Foldseek 3Di:
DPLPPVDCPVVVCQALVVLCPVLVLLVVLLVLLVVLVVLVVVLVVLVVLVVVVVVLVVQCPDPPPDPPPDDPDDPPDCRVSNVVLVVCVVPVVCSVVVVVCVVVCPPPNVVVVVVVSVVSVVVSVVSLVVSLVSLVVVVVVVQVVVCVNRVDGDDDLSVVLSVLSVVLVVLVVVVVVPDVVSVVSSSVSSVVSSVSSVVCVVVSVVSSVVSVVPHHHD/DDLPQVDCPVVVCQALVVLCPVLVLLVVLLVLLVVLVVLVVVLVVLVVVVVVVVVLVVQCPPPPPDPPPDDPDDPPDCPVSNVVLVVCCVVVVCSVVVVVCVVVCVPPNVVVVVVVSVVSVVVSVVSLVVSLVSLVVVVVVVQVVVCVNRVDGDDDLSVVLSVLSVVLVVLVVVVVVPDVVSVVSSSVSSVVSSVSSVVCVVVSVVSSVVSVVPHHHD

Radius of gyration: 30.19 Å; Cα contacts (8 Å, |Δi|>4): 327; chains: 2; bounding box: 58×101×68 Å

pLDDT: mean 73.82, std 22.76, range [19.69, 98.62]

=== Feature glossary ===
Legend for the data blocks above and below:

— What the protein is —

Sequence gives the chain of amino acids in standard one-letter code (A=alanine, C=cysteine, …, Y=tyrosine), read N→C. It is the only feature that is directly encoded by the gene; all structural features are derived from the folded form of this sequence.

The annotation block draws on four external resources. InterPro: which protein families and domains the sequence belongs to. GO: standardized terms for what the protein does, what process it participates in, and where in the cell it acts. CATH: which structural fold it has in the CATH hierarchy. Organism: the species of origin.

— Where its atoms are —

Atomic coordinates in PDBx/mmCIF format — the same representation the Protein Data Bank distributes. Each line of the _atom_site loop places one backbone atom in Cartesian space (units: ångströms, origin: arbitrary).

Six rendered views show the 3D structure from the faces of a cube — i.e. along ±x, ±y, ±z. Rendering representation is drawn randomly per protein from cartoon (secondary-structure ribbons), sticks (backbone bonds), or molecular surface; coloring is either N→C rainbow (blue at the N-terminus through red at the C-terminus) or one color per chain.

— Local backbone conformation —

DSSP 8-state secondary structure assigns each residue one of H (α-helix), G (3₁₀-helix), I (π-helix), E (extended β-strand), B (isolated β-bridge), T (hydrogen-bonded turn), S (bend), or '-' (coil). The assignment is computed from backbone hydrogen-bond geometry via the Kabsch–Sander algorithm.

P-SEA three-state annotation labels each residue as helix, strand, or coil based purely on the geometry of the Cα trace. It serves as a fallback when the full backbone (and thus DSSP) is unavailable.

φ (phi) and ψ (psi) are the two rotatable backbone dihedrals per residue: φ is the C(i-1)–N–Cα–C torsion, ψ is the N–Cα–C–N(i+1) torsion, both in degrees on (−180°, 180°]. α-helical residues cluster near (−60°, −45°); β-strand residues near (−120°, +130°). A Ramachandran plot is simply a scatter of (φ, ψ) for every residue.

— Global shape and packing —

Radius of gyration (Rg) is the root-mean-square distance of Cα atoms from their centroid — a single number for overall size and compactness. A globular domain of N residues has Rg ≈ 2.2·N^0.38 Å; an extended or disordered chain has a much larger Rg. The Cα contact count is the number of residue pairs whose Cα atoms are within 8 Å and are more than four positions apart in sequence — a standard proxy for tertiary packing density. The bounding box is the smallest axis-aligned box enclosing all Cα atoms.

Accessible surface area quantifies burial. A residue with SASA near zero is packed into the hydrophobic core; one with SASA >100 Å² sits on the surface. Computed here via the Shrake–Rupley numerical algorithm with a 1.4 Å probe.

The contact map is a binary N×N matrix image: pixel (i, j) is dark where Cα_i and Cα_j are within 8 Å and |i−j|>4. Because the |i−j|>4 filter removes local helical contacts, off-diagonal stripes parallel to the main diagonal indicate parallel β-sheets; stripes perpendicular to it indicate antiparallel β-sheets. The Ramachandran plot scatters every residue's (φ, ψ) pair against the sterically allowed regions. The PAE heatmap renders the predicted-aligned-error matrix.

— Structural neighborhood —

A 3Di character summarizes, for each residue, the relative orientation of the Cα frame of its nearest spatial neighbor. Because it encodes fold topology rather than chemistry, 3Di alignments detect remote structural similarity that sequence alignment misses.

Structural nearest neighbors (via Foldseek easy-search vs the PDB). Reported per hit: target PDB id, E-value, and alignment TM-score. A TM-score above ~0.5 is the conventional threshold for 'same fold'.

— Confidence and disorder —

For AlphaFold models, the B-factor field carries pLDDT — the model's own estimate of local accuracy on a 0–100 scale. Regions with pLDDT<50 should be treated as essentially unmodeled; they often correspond to intrinsically disordered segments.

B-factor (Debye–Waller factor) reflects atomic displacement in the crystal lattice. It is an experimental observable (units Å²), not a prediction; low values mean the atom is pinned down, high values mean it moves or is heterogeneous across the crystal.

Predicted Aligned Error (PAE) is an AlphaFold confidence matrix: entry (i, j) is the expected error in the position of residue j, in ångströms, when the prediction is superimposed on the true structure at residue i. Low PAE within a block of residues means that block is internally rigid and well-predicted; high PAE between two blocks means their relative placement is uncertain even if each block individually is confident.